Protein AF-0000000083168265 (afdb_homodimer)

InterPro domains:
  IPR011333 SKP1/BTB/POZ domain superfamily [G3DSA:3.30.710.10] (34-183)
  IPR011333 SKP1/BTB/POZ domain superfamily [SSF54695] (45-139)

Structure (mmCIF, N/CA/C/O backbone):
data_AF-0000000083168265-model_v1
#
loop_
_entity.id
_entity.type
_entity.pdbx_description
1 polymer 'BTB domain-containing protein'
#
loop_
_atom_site.group_PDB
_atom_site.id
_atom_site.type_symbol
_atom_site.label_atom_id
_atom_site.label_alt_id
_atom_site.label_comp_id
_atom_site.label_asym_id
_atom_site.label_entity_id
_atom_site.label_seq_id
_atom_site.pdbx_PDB_ins_code
_atom_site.Cartn_x
_atom_site.Cartn_y
_atom_site.Cartn_z
_atom_site.occupancy
_atom_site.B_iso_or_equiv
_atom_site.auth_seq_id
_atom_site.auth_comp_id
_atom_site.auth_asym_id
_atom_site.auth_atom_id
_atom_site.pdbx_PDB_model_num
ATOM 1 N N . MET A 1 1 ? -12.289 -39.438 11.016 1 32.41 1 MET A N 1
ATOM 2 C CA . MET A 1 1 ? -12.156 -38.25 10.203 1 32.41 1 MET A CA 1
ATOM 3 C C . MET A 1 1 ? -10.82 -37.562 10.469 1 32.41 1 MET A C 1
ATOM 5 O O . MET A 1 1 ? -10.516 -37.188 11.609 1 32.41 1 MET A O 1
ATOM 9 N N . LYS A 1 2 ? -9.828 -37.844 9.836 1 42.59 2 LYS A N 1
ATOM 10 C CA . LYS A 1 2 ? -8.523 -37.281 10.18 1 42.59 2 LYS A CA 1
ATOM 11 C C . LYS A 1 2 ? -8.625 -35.781 10.484 1 42.59 2 LYS A C 1
ATOM 13 O O . LYS A 1 2 ? -9.383 -35.062 9.836 1 42.59 2 LYS A O 1
ATOM 18 N N . PRO A 1 3 ? -8.375 -35.344 11.492 1 44.12 3 PRO A N 1
ATOM 19 C CA . PRO A 1 3 ? -8.484 -33.938 11.859 1 44.12 3 PRO A CA 1
ATOM 20 C C . PRO A 1 3 ? -7.93 -33 10.789 1 44.12 3 PRO A C 1
ATOM 22 O O . PRO A 1 3 ? -6.781 -33.125 10.367 1 44.12 3 PRO A O 1
ATOM 25 N N . GLU A 1 4 ? -8.609 -32.688 9.672 1 49.97 4 GLU A N 1
ATOM 26 C CA . GLU A 1 4 ? -8.18 -31.844 8.555 1 49.97 4 GLU A CA 1
ATOM 27 C C . GLU A 1 4 ? -7.379 -30.641 9.047 1 49.97 4 GLU A C 1
ATOM 29 O O . GLU A 1 4 ? -7.84 -29.891 9.906 1 49.97 4 GLU A O 1
ATOM 34 N N . ASN A 1 5 ? -6.207 -30.766 9.359 1 59.75 5 ASN A N 1
ATOM 35 C CA . ASN A 1 5 ? -5.266 -29.766 9.852 1 59.75 5 ASN A CA 1
ATOM 36 C C . ASN A 1 5 ? -5.34 -28.469 9.039 1 59.75 5 ASN A C 1
ATOM 38 O O . ASN A 1 5 ? -4.547 -28.266 8.117 1 59.75 5 ASN A O 1
ATOM 42 N N . ASN A 1 6 ? -6.547 -27.828 8.992 1 74.5 6 ASN A N 1
ATOM 43 C CA . ASN A 1 6 ? -6.77 -26.578 8.281 1 74.5 6 ASN A CA 1
ATOM 44 C C . ASN A 1 6 ? -6.188 -25.391 9.047 1 74.5 6 ASN A C 1
ATOM 46 O O . ASN A 1 6 ? -6.445 -25.219 10.242 1 74.5 6 ASN A O 1
ATOM 50 N N . VAL A 1 7 ? -5.195 -24.844 8.5 1 87.62 7 VAL A N 1
ATOM 51 C CA . VAL A 1 7 ? -4.629 -23.625 9.07 1 87.62 7 VAL A CA 1
ATOM 52 C C . VAL A 1 7 ? -5.426 -22.422 8.586 1 87.62 7 VAL A C 1
ATOM 54 O O . VAL A 1 7 ? -5.699 -22.281 7.391 1 87.62 7 VAL A O 1
ATOM 57 N N . ILE A 1 8 ? -5.879 -21.609 9.516 1 93.94 8 ILE A N 1
ATOM 58 C CA . ILE A 1 8 ? -6.715 -20.469 9.203 1 93.94 8 ILE A CA 1
ATOM 59 C C . ILE A 1 8 ? -5.887 -19.188 9.305 1 93.94 8 ILE A C 1
ATOM 61 O O . ILE A 1 8 ? -5.156 -18.984 10.281 1 93.94 8 ILE A O 1
ATOM 65 N N . HIS A 1 9 ? -5.879 -18.359 8.305 1 97.62 9 HIS A N 1
ATOM 66 C CA . HIS A 1 9 ? -5.336 -17.016 8.289 1 97.62 9 HIS A CA 1
ATOM 67 C C . HIS A 1 9 ? -6.449 -15.969 8.219 1 97.62 9 HIS A C 1
ATOM 69 O O . HIS A 1 9 ? -7.352 -16.078 7.383 1 97.62 9 HIS A O 1
ATOM 75 N N . VAL A 1 10 ? -6.371 -15 9.156 1 98.31 10 VAL A N 1
ATOM 76 C CA . VAL A 1 10 ? -7.371 -13.938 9.156 1 98.31 10 VAL A CA 1
ATOM 77 C C . VAL A 1 10 ? -6.73 -12.625 8.703 1 98.31 10 VAL A C 1
ATOM 79 O O . VAL A 1 10 ? -5.945 -12.023 9.438 1 98.31 10 VAL A O 1
ATOM 82 N N . ILE A 1 11 ? -7.047 -12.195 7.559 1 98.06 11 ILE A N 1
ATOM 83 C CA . ILE A 1 11 ? -6.555 -10.93 7.031 1 98.06 11 ILE A CA 1
ATOM 84 C C . ILE A 1 11 ? -7.555 -9.812 7.34 1 98.06 11 ILE A C 1
ATOM 86 O O . ILE A 1 11 ? -7.164 -8.711 7.734 1 98.06 11 ILE A O 1
ATOM 90 N N . ASP A 1 12 ? -8.789 -10.141 7.141 1 97.19 12 ASP A N 1
ATOM 91 C CA . ASP A 1 12 ? -9.875 -9.25 7.531 1 97.19 12 ASP A CA 1
ATOM 92 C C . ASP A 1 12 ? -10.836 -9.938 8.5 1 97.19 12 ASP A C 1
ATOM 94 O O . ASP A 1 12 ? -11.625 -10.797 8.094 1 97.19 12 ASP A O 1
ATOM 98 N N . PRO A 1 13 ? -10.828 -9.547 9.727 1 95.06 13 PRO A N 1
ATOM 99 C CA . PRO A 1 13 ? -11.688 -10.203 10.711 1 95.06 13 PRO A CA 1
ATOM 100 C C . PRO A 1 13 ? -13.172 -10.047 10.398 1 95.06 13 PRO A C 1
ATOM 102 O O . PRO A 1 13 ? -13.992 -10.852 10.844 1 95.06 13 PRO A O 1
ATOM 105 N N . ASN A 1 14 ? -13.484 -8.992 9.625 1 92.88 14 ASN A N 1
ATOM 106 C CA . ASN A 1 14 ? -14.875 -8.773 9.242 1 92.88 14 ASN A CA 1
ATOM 107 C C . ASN A 1 14 ? -15.148 -9.25 7.816 1 92.88 14 ASN A C 1
ATOM 109 O O . ASN A 1 14 ? -16.156 -8.875 7.211 1 92.88 14 ASN A O 1
ATOM 113 N N . GLY A 1 15 ? -14.258 -10.039 7.305 1 96.94 15 GLY A N 1
ATOM 114 C CA . GLY A 1 15 ? -14.367 -10.484 5.926 1 96.94 15 GLY A CA 1
ATOM 115 C C . GLY A 1 15 ? -15.547 -11.406 5.691 1 96.94 15 GLY A C 1
ATOM 116 O O . GLY A 1 15 ? -16.109 -11.961 6.637 1 96.94 15 GLY A O 1
ATOM 117 N N . ASN A 1 16 ? -15.906 -11.562 4.387 1 98 16 ASN A N 1
ATOM 118 C CA . ASN A 1 16 ? -17.047 -12.398 3.994 1 98 16 ASN A CA 1
ATOM 119 C C . ASN A 1 16 ? -16.672 -13.352 2.861 1 98 16 ASN A C 1
ATOM 121 O O . 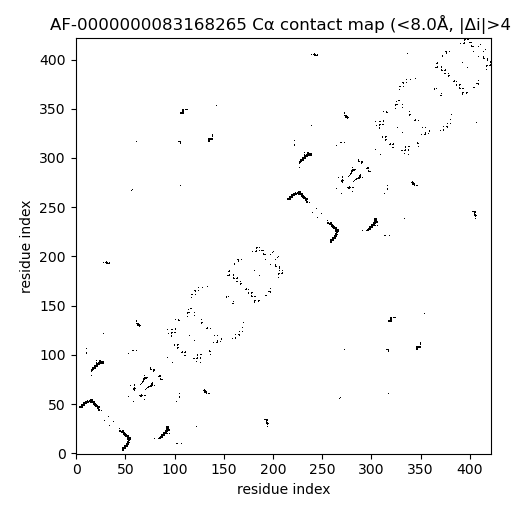ASN A 1 16 ? -17.547 -13.922 2.219 1 98 16 ASN A O 1
ATOM 125 N N . VAL A 1 17 ? -15.438 -13.469 2.607 1 98.5 17 VAL A N 1
ATOM 126 C CA . VAL A 1 17 ? -14.914 -14.43 1.646 1 98.5 17 VAL A CA 1
ATOM 127 C C . VAL A 1 17 ? -13.836 -15.289 2.311 1 98.5 17 VAL A C 1
ATOM 129 O O . VAL A 1 17 ? -12.953 -14.766 2.99 1 98.5 17 VAL A O 1
ATOM 132 N N . THR A 1 18 ? -13.969 -16.516 2.176 1 98.5 18 THR A N 1
ATOM 133 C CA . THR A 1 18 ? -12.898 -17.422 2.578 1 98.5 18 THR A CA 1
ATOM 134 C C . THR A 1 18 ? -12.234 -18.047 1.357 1 98.5 18 THR A C 1
ATOM 136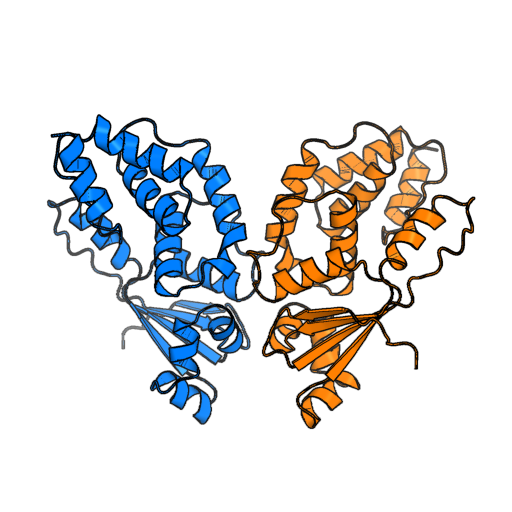 O O . THR A 1 18 ? -12.875 -18.766 0.588 1 98.5 18 THR A O 1
ATOM 139 N N . ILE A 1 19 ? -10.969 -17.781 1.207 1 98.38 19 ILE A N 1
ATOM 140 C CA . ILE A 1 19 ? -10.188 -18.422 0.15 1 98.38 19 ILE A CA 1
ATOM 141 C C . ILE A 1 19 ? -9.602 -19.734 0.659 1 98.38 19 ILE A C 1
ATOM 143 O O . ILE A 1 19 ? -8.883 -19.766 1.66 1 98.38 19 ILE A O 1
ATOM 147 N N . ILE A 1 20 ? -9.906 -20.766 0.007 1 97.88 20 ILE A N 1
ATOM 148 C CA . ILE A 1 20 ? -9.398 -22.094 0.353 1 97.88 20 ILE A CA 1
ATOM 149 C C . ILE A 1 20 ? -8.289 -22.484 -0.617 1 97.88 20 ILE A C 1
ATOM 151 O O . ILE A 1 20 ? -8.547 -22.75 -1.792 1 97.88 20 ILE A O 1
ATOM 155 N N . LEU A 1 21 ? -7.086 -22.516 -0.138 1 97.19 21 LEU A N 1
ATOM 156 C CA . LEU A 1 21 ? -5.922 -22.875 -0.944 1 97.19 21 LEU A CA 1
ATOM 157 C C . LEU A 1 21 ? -5.609 -24.375 -0.811 1 97.19 21 LEU A C 1
ATOM 159 O O . LEU A 1 21 ? -5.316 -24.844 0.286 1 97.19 21 LEU A O 1
ATOM 163 N N . GLN A 1 22 ? -5.711 -25 -1.907 1 94.56 22 GLN A N 1
ATOM 164 C CA . GLN A 1 22 ? -5.359 -26.406 -1.979 1 94.56 22 GLN A CA 1
ATOM 165 C C . GLN A 1 22 ? -4.047 -26.609 -2.73 1 94.56 22 GLN A C 1
ATOM 167 O O . GLN A 1 22 ? -3.682 -25.797 -3.58 1 94.56 22 GLN A O 1
ATOM 172 N N . ASN A 1 23 ? -3.285 -27.688 -2.379 1 91.19 23 ASN A N 1
ATOM 173 C CA . ASN A 1 23 ? -2.029 -28.016 -3.045 1 91.19 23 ASN A CA 1
ATOM 174 C C . ASN A 1 23 ? -1.088 -26.812 -3.096 1 91.19 23 ASN A C 1
ATOM 176 O O . ASN A 1 23 ? -0.575 -26.469 -4.16 1 91.19 23 ASN A O 1
ATOM 180 N N . ALA A 1 24 ? -0.893 -26.281 -1.959 1 90.56 24 ALA A N 1
ATOM 181 C CA . ALA A 1 24 ? -0.059 -25.078 -1.882 1 90.56 24 ALA A CA 1
ATOM 182 C C . ALA A 1 24 ? 1.326 -25.344 -2.467 1 90.56 24 ALA A C 1
ATOM 184 O O . ALA A 1 24 ? 1.916 -26.391 -2.238 1 90.56 24 ALA A O 1
ATOM 185 N N . ASN A 1 25 ? 1.819 -24.359 -3.324 1 84.69 25 ASN A N 1
ATOM 186 C CA . ASN A 1 25 ? 3.189 -24.312 -3.826 1 84.69 25 ASN A CA 1
ATOM 187 C C . ASN A 1 25 ? 3.389 -25.281 -4.996 1 84.69 25 ASN A C 1
ATOM 189 O O . ASN A 1 25 ? 4.516 -25.484 -5.445 1 84.69 25 ASN A O 1
ATOM 193 N N . LYS A 1 26 ? 2.408 -25.844 -5.438 1 79.62 26 LYS A N 1
ATOM 194 C CA . LYS A 1 26 ? 2.508 -26.797 -6.535 1 79.62 26 LYS A CA 1
ATOM 195 C C . LYS A 1 26 ? 2.82 -26.094 -7.852 1 79.62 26 LYS A C 1
ATOM 197 O O . LYS A 1 26 ? 3.6 -26.594 -8.664 1 79.62 26 LYS A O 1
ATOM 202 N N . ARG A 1 27 ? 2.275 -24.984 -8.047 1 71.19 27 ARG A N 1
ATOM 203 C CA . ARG A 1 27 ? 2.373 -24.297 -9.32 1 71.19 27 ARG A CA 1
ATOM 204 C C . ARG A 1 27 ? 3.814 -23.891 -9.617 1 71.19 27 ARG A C 1
ATOM 206 O O . ARG A 1 27 ? 4.297 -24.047 -10.734 1 71.19 27 ARG A O 1
ATOM 213 N N . PHE A 1 28 ? 4.465 -23.453 -8.633 1 69.5 28 PHE A N 1
ATOM 214 C CA . PHE A 1 28 ? 5.824 -22.969 -8.867 1 69.5 28 PHE A CA 1
ATOM 215 C C . PHE A 1 28 ? 6.797 -24.141 -8.969 1 69.5 28 PHE A C 1
ATOM 217 O O . PHE A 1 28 ? 7.75 -24.094 -9.75 1 69.5 28 PHE A O 1
ATOM 224 N N . ILE A 1 29 ? 6.551 -25.125 -8.281 1 63.66 29 ILE A N 1
ATOM 225 C CA . ILE A 1 29 ? 7.395 -26.312 -8.336 1 63.66 29 ILE A CA 1
ATOM 226 C C . ILE A 1 29 ? 7.332 -26.922 -9.734 1 63.66 29 ILE A C 1
ATOM 228 O O . ILE A 1 29 ? 8.359 -27.312 -10.297 1 63.66 29 ILE A O 1
ATOM 232 N N . ARG A 1 30 ? 6.215 -26.938 -10.125 1 61.72 30 ARG A N 1
ATOM 233 C CA . ARG A 1 30 ? 6.055 -27.453 -11.484 1 61.72 30 ARG A CA 1
ATOM 234 C C . ARG A 1 30 ? 6.855 -26.625 -12.484 1 61.72 30 ARG A C 1
ATOM 236 O O . ARG A 1 30 ? 7.473 -27.172 -13.398 1 61.72 30 ARG A O 1
ATOM 243 N N . PHE A 1 31 ? 6.848 -25.469 -12.102 1 60.31 31 PHE A N 1
ATOM 244 C CA . PHE A 1 31 ? 7.586 -24.547 -12.969 1 60.31 31 PHE A CA 1
ATOM 245 C C . PHE A 1 31 ? 9.086 -24.812 -12.891 1 60.31 31 PHE A C 1
ATOM 247 O O . PHE A 1 31 ? 9.773 -24.812 -13.914 1 60.31 31 PHE A O 1
ATOM 254 N N . ILE A 1 32 ? 9.523 -25.172 -11.734 1 60.5 32 ILE A N 1
ATOM 255 C CA . ILE A 1 32 ? 10.945 -25.422 -11.539 1 60.5 32 ILE A CA 1
ATOM 256 C C . ILE A 1 32 ? 11.289 -26.828 -12.016 1 60.5 32 ILE A C 1
ATOM 258 O O . ILE A 1 32 ? 12.328 -27.047 -12.641 1 60.5 32 ILE A O 1
ATOM 262 N N . GLU A 1 33 ? 10.477 -27.734 -11.547 1 58.53 33 GLU A N 1
ATOM 263 C CA . GLU A 1 33 ? 10.75 -29.141 -11.867 1 58.53 33 GLU A CA 1
ATOM 264 C C . GLU A 1 33 ? 10.719 -29.375 -13.375 1 58.53 33 GLU A C 1
ATOM 266 O O . GLU A 1 33 ? 11.484 -30.188 -13.891 1 58.53 33 GLU A O 1
ATOM 271 N N . GLU A 1 34 ? 9.719 -28.812 -13.977 1 54.34 34 GLU A N 1
ATOM 272 C CA . GLU A 1 34 ? 9.734 -28.984 -15.422 1 54.34 34 GLU A CA 1
ATOM 273 C C . GLU A 1 34 ? 11.086 -28.594 -16.016 1 54.34 34 GLU A C 1
ATOM 275 O O . GLU A 1 34 ? 11.5 -29.109 -17.047 1 54.34 34 GLU A O 1
ATOM 280 N N . SER A 1 35 ? 11.695 -27.734 -15.328 1 50.44 35 SER A N 1
ATOM 281 C CA . SER A 1 35 ? 13.031 -27.375 -15.789 1 50.44 35 SER A CA 1
ATOM 282 C C . SER A 1 35 ? 14.047 -28.453 -15.438 1 50.44 35 SER A C 1
ATOM 284 O O . SER A 1 35 ? 15.039 -28.656 -16.156 1 50.44 35 SER A O 1
ATOM 286 N N . ASN A 1 36 ? 13.852 -28.984 -14.188 1 50.16 36 ASN A N 1
ATOM 287 C CA . ASN A 1 36 ? 14.758 -30.062 -13.805 1 50.16 36 ASN A CA 1
ATOM 288 C C . ASN A 1 36 ? 14.203 -31.422 -14.203 1 50.16 36 ASN A C 1
ATOM 290 O O . ASN A 1 36 ? 13.227 -31.891 -13.609 1 50.16 36 ASN A O 1
ATOM 294 N N . LEU A 1 37 ? 14.016 -31.828 -15.484 1 42.53 37 LEU A N 1
ATOM 295 C CA . LEU A 1 37 ? 13.555 -33.031 -16.141 1 42.53 37 LEU A CA 1
ATOM 296 C C . LEU A 1 37 ? 13.672 -34.25 -15.195 1 42.53 37 LEU A C 1
ATOM 298 O O . LEU A 1 37 ? 13.023 -35.25 -15.406 1 42.53 37 LEU A O 1
ATOM 302 N N . LYS A 1 38 ? 14.719 -34.438 -14.438 1 45.62 38 LYS A N 1
ATOM 303 C CA . LYS A 1 38 ? 15.062 -35.75 -13.945 1 45.62 38 LYS A CA 1
ATOM 304 C C . LYS A 1 38 ? 14.18 -36.156 -12.766 1 45.62 38 LYS A C 1
ATOM 306 O O . LYS A 1 38 ? 14.109 -37.344 -12.406 1 45.62 38 LYS A O 1
ATOM 311 N N . ARG A 1 39 ? 13.922 -35.406 -11.703 1 46.28 39 ARG A N 1
ATOM 312 C CA . ARG A 1 39 ? 13.453 -36.125 -10.508 1 46.28 39 ARG A CA 1
ATOM 313 C C . ARG A 1 39 ? 11.938 -36.031 -10.383 1 46.28 39 ARG A C 1
ATOM 315 O O . ARG A 1 39 ? 11.391 -35 -10.047 1 46.28 39 ARG A O 1
ATOM 322 N N . LYS A 1 40 ? 11.195 -36.844 -10.977 1 45.53 40 LYS A N 1
ATOM 323 C CA . LYS A 1 40 ? 9.797 -37.25 -10.812 1 45.53 40 LYS A CA 1
ATOM 324 C C . LYS A 1 40 ? 9.43 -37.375 -9.336 1 45.53 40 LYS A C 1
ATOM 326 O O . LYS A 1 40 ? 9.141 -38.469 -8.859 1 45.53 40 LYS A O 1
ATOM 331 N N . ARG A 1 41 ? 10.18 -36.906 -8.328 1 44.19 41 ARG A N 1
ATOM 332 C CA . ARG A 1 41 ? 9.695 -37.344 -7.012 1 44.19 41 ARG A CA 1
ATOM 333 C C . ARG A 1 41 ? 8.32 -36.75 -6.723 1 44.19 41 ARG A C 1
ATOM 335 O O . ARG A 1 41 ? 8.109 -35.531 -6.855 1 44.19 41 ARG A O 1
ATOM 342 N N . LYS A 1 42 ? 7.27 -37.469 -6.773 1 46.16 42 LYS A N 1
ATOM 343 C CA . LYS A 1 42 ? 5.934 -37.312 -6.203 1 46.16 42 LYS A CA 1
ATOM 344 C C . LYS A 1 42 ? 6 -36.562 -4.859 1 46.16 42 LYS A C 1
ATOM 346 O O . LYS A 1 42 ? 6.309 -37.188 -3.834 1 46.16 42 LYS A O 1
ATOM 351 N N . THR A 1 43 ? 6.652 -35.469 -4.633 1 47.31 43 THR A N 1
ATOM 352 C CA . THR A 1 43 ? 6.527 -34.906 -3.283 1 47.31 43 THR A CA 1
ATOM 353 C C . THR A 1 43 ? 5.082 -35 -2.797 1 47.31 43 THR A C 1
ATOM 355 O O . THR A 1 43 ? 4.16 -34.562 -3.494 1 47.31 43 THR A O 1
ATOM 358 N N . PRO A 1 44 ? 4.82 -35.844 -1.958 1 48.94 44 PRO A N 1
ATOM 359 C CA . PRO A 1 44 ? 3.49 -35.875 -1.351 1 48.94 44 PRO A CA 1
ATOM 360 C C . PRO A 1 44 ? 2.889 -34.5 -1.124 1 48.94 44 PRO A C 1
ATOM 362 O O . PRO A 1 44 ? 3.523 -33.656 -0.507 1 48.94 44 PRO A O 1
ATOM 365 N N . PHE A 1 45 ? 2.27 -33.969 -2.098 1 52.44 45 PHE A N 1
ATOM 366 C CA . PHE A 1 45 ? 1.604 -32.688 -1.936 1 52.44 45 PHE A CA 1
ATOM 367 C C . PHE A 1 45 ? 0.915 -32.594 -0.58 1 52.44 45 PHE A C 1
ATOM 369 O O . PHE A 1 45 ? 0.379 -33.594 -0.084 1 52.44 45 PHE A O 1
ATOM 376 N N . VAL A 1 46 ? 1.413 -31.938 0.28 1 55.88 46 VAL A N 1
ATOM 377 C CA . VAL A 1 46 ? 0.805 -31.625 1.566 1 55.88 46 VAL A CA 1
ATOM 378 C C . VAL A 1 46 ? -0.702 -31.438 1.396 1 55.88 46 VAL A C 1
ATOM 380 O O . VAL A 1 46 ? -1.147 -30.625 0.577 1 55.88 46 VAL A O 1
ATOM 383 N N . THR A 1 47 ? -1.604 -32.344 1.685 1 67.5 47 THR A N 1
ATOM 384 C CA . THR A 1 47 ? -3.061 -32.406 1.765 1 67.5 47 THR A CA 1
ATOM 385 C C . THR A 1 47 ? -3.6 -31.281 2.623 1 67.5 47 THR A C 1
ATOM 387 O O . THR A 1 47 ? -4.812 -31.078 2.721 1 67.5 47 THR A O 1
ATOM 390 N N . GLN A 1 48 ? -2.645 -30.484 3.045 1 84.94 48 GLN A N 1
ATOM 391 C CA . GLN A 1 48 ? -3.09 -29.438 3.955 1 84.94 48 GLN A CA 1
ATOM 392 C C . GLN A 1 48 ? -3.764 -28.297 3.195 1 84.94 48 GLN A C 1
ATOM 394 O O . GLN A 1 48 ? -3.295 -27.891 2.131 1 84.94 48 GLN A O 1
ATOM 399 N N . GLU A 1 49 ? -4.938 -28 3.621 1 92.06 49 GLU A N 1
ATOM 400 C CA . GLU A 1 49 ? -5.691 -26.859 3.098 1 92.06 49 GLU A CA 1
ATOM 401 C C . GLU A 1 49 ? -5.52 -25.625 3.98 1 92.06 49 GLU A C 1
ATOM 403 O O . GLU A 1 49 ? -5.449 -25.734 5.207 1 92.06 49 GLU A O 1
ATOM 408 N N . PHE A 1 50 ? -5.34 -24.516 3.357 1 96.12 50 PHE A N 1
ATOM 409 C CA . PHE A 1 50 ? -5.297 -23.25 4.082 1 96.12 50 PHE A CA 1
ATOM 410 C C . PHE A 1 50 ? -6.551 -22.438 3.805 1 96.12 50 PHE A C 1
ATOM 412 O O . PHE A 1 50 ? -7.02 -22.359 2.668 1 96.12 50 PHE A O 1
ATOM 419 N N . ARG A 1 51 ? -7.074 -21.891 4.848 1 97.94 51 ARG A N 1
ATOM 420 C CA . ARG A 1 51 ? -8.242 -21.016 4.734 1 97.94 51 ARG A CA 1
ATOM 421 C C . ARG A 1 51 ? -7.898 -19.594 5.129 1 97.94 51 ARG A C 1
ATOM 423 O O . ARG A 1 51 ? -7.312 -19.359 6.188 1 97.94 51 ARG A O 1
ATOM 430 N N . ILE A 1 52 ? -8.242 -18.625 4.273 1 98.62 52 ILE A N 1
ATOM 431 C CA . ILE A 1 52 ? -7.883 -17.219 4.48 1 98.62 52 ILE A CA 1
ATOM 432 C C . ILE A 1 52 ? -9.141 -16.359 4.438 1 98.62 52 ILE A C 1
ATOM 434 O O . ILE A 1 52 ? -9.82 -16.281 3.41 1 98.62 52 ILE A O 1
ATOM 438 N N . LEU A 1 53 ? -9.414 -15.711 5.512 1 98.69 53 LEU A N 1
ATOM 439 C CA . LEU A 1 53 ? -10.586 -14.836 5.594 1 98.69 53 LEU A CA 1
ATOM 440 C C . LEU A 1 53 ? -10.2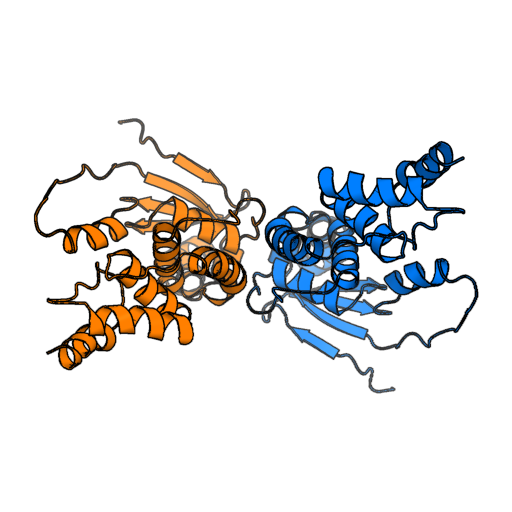66 -13.445 5.066 1 98.69 53 LEU A C 1
ATOM 442 O O . LEU A 1 53 ? -9.344 -12.789 5.562 1 98.69 53 LEU A O 1
ATOM 446 N N . VAL A 1 54 ? -11.023 -13.047 4.016 1 98.5 54 VAL A N 1
ATOM 447 C CA . VAL A 1 54 ? -10.773 -11.781 3.34 1 98.5 54 VAL A CA 1
ATOM 448 C C . VAL A 1 54 ? -12.094 -11.078 3.041 1 98.5 54 VAL A C 1
ATOM 450 O O . VAL A 1 54 ? -13.164 -11.586 3.396 1 98.5 54 VAL A O 1
ATOM 453 N N . SER A 1 55 ? -12 -9.875 2.547 1 97.56 55 SER A N 1
ATOM 454 C CA . SER A 1 55 ? -13.18 -9.055 2.271 1 97.56 55 SER A CA 1
ATOM 455 C C . SER A 1 55 ? -13.445 -8.953 0.772 1 97.56 55 SER A C 1
ATOM 457 O O . SER A 1 55 ? -12.555 -8.586 0.002 1 97.56 55 SER A O 1
ATOM 459 N N . ALA A 1 56 ? -14.672 -9.211 0.403 1 97.31 56 ALA A N 1
ATOM 460 C CA . ALA A 1 56 ? -15.078 -9.078 -0.995 1 97.31 56 ALA A CA 1
ATOM 461 C C . ALA A 1 56 ? -14.852 -7.66 -1.501 1 97.31 56 ALA A C 1
ATOM 463 O O . ALA A 1 56 ? -14.391 -7.461 -2.629 1 97.31 56 ALA A O 1
ATOM 464 N N . SER A 1 57 ? -15.117 -6.707 -0.64 1 94.38 57 SER A N 1
ATOM 465 C CA . SER A 1 57 ? -15.008 -5.312 -1.049 1 94.38 57 SER A CA 1
ATOM 466 C C . SER A 1 57 ? -13.57 -4.957 -1.418 1 94.38 57 SER A C 1
ATOM 468 O O . SER A 1 57 ? -13.328 -4.277 -2.42 1 94.38 57 SER A O 1
ATOM 470 N N . HIS A 1 58 ? -12.617 -5.43 -0.686 1 96.75 58 HIS A N 1
ATOM 471 C CA . HIS A 1 58 ? -11.211 -5.172 -0.976 1 96.75 58 HIS A CA 1
ATOM 472 C C . HIS A 1 58 ? -10.766 -5.902 -2.236 1 96.75 58 HIS A C 1
ATOM 474 O O . HIS A 1 58 ? -10.141 -5.309 -3.115 1 96.75 58 HIS A O 1
ATOM 480 N N . LEU A 1 59 ? -11.18 -7.121 -2.348 1 98 59 LEU A N 1
ATOM 481 C CA . LEU A 1 59 ? -10.766 -7.93 -3.488 1 98 59 LEU A CA 1
ATOM 482 C C . LEU A 1 59 ? -11.297 -7.344 -4.793 1 98 59 LEU A C 1
ATOM 484 O O . LEU A 1 59 ? -10.562 -7.219 -5.77 1 98 59 LEU A O 1
ATOM 488 N N . THR A 1 60 ? -12.562 -6.969 -4.766 1 96.81 60 THR A N 1
ATOM 489 C CA . THR A 1 60 ? -13.211 -6.523 -5.996 1 96.81 60 THR A CA 1
ATOM 490 C C . THR A 1 60 ? -12.734 -5.125 -6.379 1 96.81 60 THR A C 1
ATOM 492 O O . THR A 1 60 ? -12.836 -4.723 -7.539 1 96.81 60 THR A O 1
ATOM 495 N N . SER A 1 61 ? -12.148 -4.418 -5.457 1 95.88 61 SER A N 1
ATOM 496 C CA . SER A 1 61 ? -11.703 -3.059 -5.746 1 95.88 61 SER A CA 1
ATOM 497 C C . SER A 1 61 ? -10.359 -3.059 -6.457 1 95.88 61 SER A C 1
ATOM 499 O O . SER A 1 61 ? -10.008 -2.09 -7.133 1 95.88 61 SER A O 1
ATOM 501 N N . VAL A 1 62 ? -9.602 -4.125 -6.359 1 97.19 62 VAL A N 1
ATOM 502 C CA . VAL A 1 62 ? -8.219 -4.062 -6.84 1 97.19 62 VAL A CA 1
ATOM 503 C C . VAL A 1 62 ? -8.031 -5.055 -7.984 1 97.19 62 VAL A C 1
ATOM 505 O O . VAL A 1 62 ? -7.07 -4.949 -8.75 1 97.19 62 VAL A O 1
ATOM 508 N N . SER A 1 63 ? -8.898 -5.992 -8.156 1 98.31 63 SER A N 1
ATOM 509 C CA . SER A 1 63 ? -8.711 -7.07 -9.117 1 98.31 63 SER A CA 1
ATOM 510 C C . SER A 1 63 ? -9.953 -7.258 -9.984 1 98.31 63 SER A C 1
ATOM 512 O O . SER A 1 63 ? -11.016 -7.641 -9.484 1 98.31 63 SER A O 1
ATOM 514 N N . PRO A 1 64 ? -9.875 -7.098 -11.25 1 97.62 64 PRO A N 1
ATOM 515 C CA . PRO A 1 64 ? -11.023 -7.379 -12.117 1 97.62 64 PRO A CA 1
ATOM 516 C C . PRO A 1 64 ? -11.438 -8.852 -12.086 1 97.62 64 PRO A C 1
ATOM 518 O O . PRO A 1 64 ? -12.609 -9.172 -12.281 1 97.62 64 PRO A O 1
ATOM 521 N N . VAL A 1 65 ? -10.492 -9.75 -11.867 1 97.81 65 VAL A N 1
ATOM 522 C CA . VAL A 1 65 ? -10.773 -11.18 -11.781 1 97.81 65 VAL A CA 1
ATOM 523 C C . VAL A 1 65 ? -11.656 -11.461 -10.57 1 97.81 65 VAL A C 1
ATOM 525 O O . VAL A 1 65 ? -12.695 -12.125 -10.688 1 97.81 65 VAL A O 1
ATOM 528 N N . PHE A 1 66 ? -11.305 -10.922 -9.453 1 97.75 66 PHE A N 1
ATOM 529 C CA . PHE A 1 66 ? -12.125 -11.086 -8.258 1 97.75 66 PHE A CA 1
ATOM 530 C C . PHE A 1 66 ? -13.461 -10.367 -8.422 1 97.75 66 PHE A C 1
ATOM 532 O O . PHE A 1 66 ? -14.484 -10.836 -7.918 1 97.75 66 PHE A O 1
ATOM 539 N N . LYS A 1 67 ? -13.398 -9.234 -9.078 1 97.06 67 LYS A N 1
ATOM 540 C CA . LYS A 1 67 ? -14.648 -8.516 -9.32 1 97.06 67 LYS A CA 1
ATOM 541 C C . LYS A 1 67 ? -15.625 -9.352 -10.133 1 97.06 67 LYS A C 1
ATOM 543 O O . LYS A 1 67 ? -16.797 -9.461 -9.773 1 97.06 67 LYS A O 1
ATOM 548 N N . SER A 1 68 ? -15.148 -9.977 -11.164 1 96.75 68 SER A N 1
ATOM 549 C CA . SER A 1 68 ? -15.992 -10.836 -11.992 1 96.75 68 SER A CA 1
ATOM 550 C C . SER A 1 68 ? -16.5 -12.039 -11.211 1 96.75 68 SER A C 1
ATOM 552 O O . SER A 1 68 ? -17.672 -12.406 -11.32 1 96.75 68 SER A O 1
ATOM 554 N N . ALA A 1 69 ? -15.688 -12.586 -10.406 1 96.56 69 ALA A N 1
ATOM 555 C CA . ALA A 1 69 ? -16.016 -13.789 -9.648 1 96.56 69 ALA A CA 1
ATOM 556 C C . ALA A 1 69 ? -17.047 -13.484 -8.562 1 96.56 69 ALA A C 1
ATOM 558 O O . ALA A 1 69 ? -17.953 -14.289 -8.305 1 96.56 69 ALA A O 1
ATOM 559 N N . LEU A 1 70 ? -16.953 -12.273 -7.992 1 97.12 70 LEU A N 1
ATOM 560 C CA . LEU A 1 70 ? -17.719 -12.023 -6.777 1 97.12 70 LEU A CA 1
ATOM 561 C C . LEU A 1 70 ? -18.906 -11.117 -7.062 1 97.12 70 LEU A C 1
ATOM 563 O O . LEU A 1 70 ? -19.859 -11.078 -6.277 1 97.12 70 LEU A O 1
ATOM 567 N N . GLU A 1 71 ? -18.844 -10.336 -8.07 1 93.69 71 GLU A N 1
ATOM 568 C CA . GLU A 1 71 ? -19.938 -9.422 -8.391 1 93.69 71 GLU A CA 1
ATOM 569 C C . GLU A 1 71 ? -20.625 -9.828 -9.688 1 93.69 71 GLU A C 1
ATOM 571 O O . GLU A 1 71 ? -21.719 -9.32 -10 1 93.69 71 GLU A O 1
ATOM 576 N N . GLY A 1 72 ? -20.016 -10.703 -10.398 1 90.88 72 GLY A N 1
ATOM 577 C CA . GLY A 1 72 ? -20.594 -11.125 -11.672 1 90.88 72 GLY A CA 1
ATOM 578 C C . GLY A 1 72 ? -21.562 -12.281 -11.531 1 90.88 72 GLY A C 1
ATOM 579 O O . GLY A 1 72 ? -22.281 -12.383 -10.539 1 90.88 72 GLY A O 1
ATOM 580 N N . THR A 1 73 ? -21.625 -13.125 -12.57 1 90.31 73 THR A N 1
ATOM 581 C CA . THR A 1 73 ? -22.656 -14.141 -12.68 1 90.31 73 THR A CA 1
ATOM 582 C C . THR A 1 73 ? -22.125 -15.5 -12.219 1 90.31 73 THR A C 1
ATOM 584 O O . THR A 1 73 ? -22.859 -16.484 -12.219 1 90.31 73 THR A O 1
ATOM 587 N N . TRP A 1 74 ? -20.969 -15.453 -11.719 1 91 74 TRP A N 1
ATOM 588 C CA . TRP A 1 74 ? -20.422 -16.703 -11.211 1 91 74 TRP A CA 1
ATOM 589 C C . TRP A 1 74 ? -21.188 -17.188 -9.984 1 91 74 TRP A C 1
ATOM 591 O O . TRP A 1 74 ? -21.797 -16.391 -9.273 1 91 74 TRP A O 1
ATOM 601 N N . LYS A 1 75 ? -21.031 -18.469 -9.758 1 93.94 75 LYS A N 1
ATOM 602 C CA . LYS A 1 75 ? -21.688 -19.094 -8.609 1 93.94 75 LYS A CA 1
ATOM 603 C C . LYS A 1 75 ? -21.281 -18.422 -7.305 1 93.94 75 LYS A C 1
ATOM 605 O O . LYS A 1 75 ? -22.109 -18.234 -6.414 1 93.94 75 LYS A O 1
ATOM 610 N N . GLU A 1 76 ? -20.062 -18.078 -7.238 1 94.06 76 GLU A N 1
ATOM 611 C CA . GLU A 1 76 ? -19.547 -17.438 -6.027 1 94.06 76 GLU A CA 1
ATOM 612 C C . GLU A 1 76 ? -20.25 -16.109 -5.77 1 94.06 76 GLU A C 1
ATOM 614 O O . GLU A 1 76 ? -20.594 -15.789 -4.625 1 94.06 76 GLU A O 1
ATOM 619 N N . GLY A 1 77 ? -20.375 -15.312 -6.781 1 94.44 77 GLY A N 1
ATOM 620 C CA . GLY A 1 77 ? -21.062 -14.039 -6.645 1 94.44 77 GLY A CA 1
ATOM 621 C C . GLY A 1 77 ? -22.516 -14.18 -6.223 1 94.44 77 GLY A C 1
ATOM 622 O O . GLY A 1 77 ? -23 -13.43 -5.379 1 94.44 77 GLY A O 1
ATOM 623 N N . LEU A 1 78 ? -23.203 -15.172 -6.754 1 95 78 LEU A N 1
ATOM 624 C CA . LEU A 1 78 ? -24.594 -15.445 -6.391 1 95 78 LEU A CA 1
ATOM 625 C C . LEU A 1 78 ? -24.703 -15.859 -4.93 1 95 78 LEU A C 1
ATOM 627 O O . LEU A 1 78 ? -25.562 -15.367 -4.203 1 95 78 LEU A O 1
ATOM 631 N N . THR A 1 79 ? -23.781 -16.719 -4.574 1 96.06 79 THR A N 1
ATOM 632 C CA . THR A 1 79 ? -23.766 -17.188 -3.193 1 96.06 79 THR A CA 1
ATOM 633 C C . THR A 1 79 ? -23.5 -16.031 -2.236 1 96.06 79 THR A C 1
ATOM 635 O O . THR A 1 79 ? -24.156 -15.922 -1.188 1 96.06 79 THR A O 1
ATOM 638 N N . LEU A 1 80 ? -22.625 -15.172 -2.59 1 96.25 80 LEU A N 1
ATOM 639 C CA . LEU A 1 80 ? -22.281 -14.023 -1.751 1 96.25 80 LEU A CA 1
ATOM 640 C C . LEU A 1 80 ? -23.484 -13.109 -1.575 1 96.25 80 LEU A C 1
ATOM 642 O O . LEU A 1 80 ? -23.766 -12.656 -0.464 1 96.25 80 LEU A O 1
ATOM 646 N N . ARG A 1 81 ? -24.172 -12.836 -2.59 1 94.81 81 ARG A N 1
ATOM 647 C CA . ARG A 1 81 ? -25.328 -11.945 -2.549 1 94.81 81 ARG A CA 1
ATOM 648 C C . ARG A 1 81 ? -26.469 -12.555 -1.731 1 94.81 81 ARG A C 1
ATOM 650 O O . ARG A 1 81 ? -27.172 -11.852 -1.008 1 94.81 81 ARG A O 1
ATOM 657 N N . SER A 1 82 ? -26.641 -13.82 -1.798 1 95.69 82 SER A N 1
ATOM 658 C CA . SER A 1 82 ? -27.766 -14.492 -1.14 1 95.69 82 SER A CA 1
ATOM 659 C C . SER A 1 82 ? -27.438 -14.82 0.313 1 95.69 82 SER A C 1
ATOM 661 O O . SER A 1 82 ? -28.25 -14.578 1.208 1 95.69 82 SER A O 1
ATOM 663 N N . ALA A 1 83 ? -26.219 -15.328 0.594 1 96.75 83 ALA A N 1
ATOM 664 C CA . ALA A 1 83 ? -25.859 -15.836 1.915 1 96.75 83 ALA A CA 1
ATOM 665 C C . ALA A 1 83 ? -25.062 -14.805 2.707 1 96.75 83 ALA A C 1
ATOM 667 O O . ALA A 1 83 ? -24.922 -14.93 3.926 1 96.75 83 ALA A O 1
ATOM 668 N N . GLY A 1 84 ? -24.469 -13.875 2.025 1 96.44 84 GLY A N 1
ATOM 669 C CA . GLY A 1 84 ? -23.688 -12.852 2.695 1 96.44 84 GLY A CA 1
ATOM 670 C C . GLY A 1 84 ? -22.234 -13.234 2.854 1 96.44 84 GLY A C 1
ATOM 671 O O . GLY A 1 84 ? -21.422 -12.414 3.297 1 96.44 84 GLY A O 1
ATOM 672 N N . SER A 1 85 ? -21.906 -14.484 2.574 1 97.88 85 SER A N 1
ATOM 673 C CA . SER A 1 85 ? -20.531 -14.984 2.607 1 97.88 85 SER A CA 1
ATOM 674 C C . SER A 1 85 ? -20.328 -16.109 1.596 1 97.88 85 SER A C 1
ATOM 676 O O . SER A 1 85 ? -21.297 -16.703 1.127 1 97.88 85 SER A O 1
ATOM 678 N N . VAL A 1 86 ? -19.016 -16.359 1.239 1 98.38 86 VAL A N 1
ATOM 679 C CA . VAL A 1 86 ? -18.781 -17.359 0.208 1 98.38 86 VAL A CA 1
ATOM 680 C C . VAL A 1 86 ? -17.359 -17.922 0.344 1 98.38 86 VAL A C 1
ATOM 682 O O . VAL A 1 86 ? -16.469 -17.25 0.872 1 98.38 86 VAL A O 1
ATOM 685 N N . ASN A 1 87 ? -17.188 -19.156 -0.057 1 97.38 87 ASN A N 1
ATOM 686 C CA . ASN A 1 87 ? -15.891 -19.797 -0.189 1 97.38 87 ASN A CA 1
ATOM 687 C C . ASN A 1 87 ? -15.414 -19.797 -1.639 1 97.38 87 ASN A C 1
ATOM 689 O O . ASN A 1 87 ? -16.203 -20.047 -2.555 1 97.38 87 ASN A O 1
ATOM 693 N N . ILE A 1 88 ? -14.164 -19.422 -1.83 1 97.56 88 ILE A N 1
ATOM 694 C CA . ILE A 1 88 ? -13.508 -19.562 -3.125 1 97.56 88 ILE A CA 1
ATOM 695 C C . ILE A 1 88 ? -12.32 -20.516 -3.008 1 97.56 88 ILE A C 1
ATOM 697 O O . ILE A 1 88 ? -11.422 -20.297 -2.191 1 97.56 88 ILE A O 1
ATOM 701 N N . THR A 1 89 ? -12.312 -21.5 -3.824 1 96.38 89 THR A N 1
ATOM 702 C CA . THR A 1 89 ? -11.211 -22.453 -3.803 1 96.38 89 THR A CA 1
ATOM 703 C C . THR A 1 89 ? -10.188 -22.125 -4.887 1 96.38 89 THR A C 1
ATOM 705 O O . THR A 1 89 ? -10.555 -21.859 -6.031 1 96.38 89 THR A O 1
ATOM 708 N N . VAL A 1 90 ? -8.953 -22.062 -4.48 1 96 90 VAL A N 1
ATOM 709 C CA . VAL A 1 90 ? -7.852 -21.859 -5.422 1 96 90 VAL A CA 1
ATOM 710 C C . VAL A 1 90 ? -6.82 -22.969 -5.258 1 96 90 VAL A C 1
ATOM 712 O O . VAL A 1 90 ? -6.766 -23.625 -4.211 1 96 90 VAL A O 1
ATOM 715 N N . ASP A 1 91 ? -6.016 -23.125 -6.363 1 93.5 91 ASP A N 1
ATOM 716 C CA . ASP A 1 91 ? -5.145 -24.297 -6.398 1 93.5 91 ASP A CA 1
ATOM 717 C C . ASP A 1 91 ? -3.717 -23.906 -6.777 1 93.5 91 ASP A C 1
ATOM 719 O O . ASP A 1 91 ? -3.506 -23.141 -7.715 1 93.5 91 ASP A O 1
ATOM 723 N N . GLY A 1 92 ? -2.777 -24.391 -5.934 1 92.38 92 GLY A N 1
ATOM 724 C CA . GLY A 1 92 ? -1.397 -24.453 -6.387 1 92.38 92 GLY A CA 1
ATOM 725 C C . GLY A 1 92 ? -0.611 -23.188 -6.094 1 92.38 92 GLY A C 1
ATOM 726 O O . GLY A 1 92 ? 0.598 -23.141 -6.324 1 92.38 92 GLY A O 1
ATOM 727 N N . TRP A 1 93 ? -1.222 -22.141 -5.562 1 94.62 93 TRP A N 1
ATOM 728 C CA . TRP A 1 93 ? -0.506 -20.891 -5.281 1 94.62 93 TRP A CA 1
ATOM 729 C C . TRP A 1 93 ? 0.469 -21.078 -4.125 1 94.62 93 TRP A C 1
ATOM 731 O O . TRP A 1 93 ? 0.224 -21.875 -3.219 1 94.62 93 TRP A O 1
ATOM 741 N N . ASP A 1 94 ? 1.59 -20.406 -4.164 1 94.44 94 ASP A N 1
ATOM 742 C CA . ASP A 1 94 ? 2.467 -20.297 -3.002 1 94.44 94 ASP A CA 1
ATOM 743 C C . ASP A 1 94 ? 1.778 -19.562 -1.858 1 94.44 94 ASP A C 1
ATOM 745 O O . ASP A 1 94 ? 1.255 -18.469 -2.049 1 94.44 94 ASP A O 1
ATOM 749 N N . LEU A 1 95 ? 1.745 -20.125 -0.708 1 96.12 95 LEU A N 1
ATOM 750 C CA . LEU A 1 95 ? 1.003 -19.562 0.416 1 96.12 95 LEU A CA 1
ATOM 751 C C . LEU A 1 95 ? 1.561 -18.188 0.809 1 96.12 95 LEU A C 1
ATOM 753 O O . LEU A 1 95 ? 0.803 -17.234 0.998 1 96.12 95 LEU A O 1
ATOM 757 N N . GLU A 1 96 ? 2.832 -18.078 0.96 1 97.38 96 GLU A N 1
ATOM 758 C CA . GLU A 1 96 ? 3.443 -16.812 1.388 1 97.38 96 GLU A CA 1
ATOM 759 C C . GLU A 1 96 ? 3.17 -15.703 0.384 1 97.38 96 GLU A C 1
ATOM 761 O O . GLU A 1 96 ? 2.82 -14.586 0.77 1 97.38 96 GLU A O 1
ATOM 766 N N . ALA A 1 97 ? 3.301 -16.031 -0.878 1 98.06 97 ALA A N 1
ATOM 767 C CA . ALA A 1 97 ? 3.023 -15.055 -1.931 1 98.06 97 ALA A CA 1
ATOM 768 C C . ALA A 1 97 ? 1.566 -14.609 -1.893 1 98.06 97 ALA A C 1
ATOM 770 O O . ALA A 1 97 ? 1.274 -13.414 -2.006 1 98.06 97 ALA A O 1
ATOM 771 N N . LEU A 1 98 ? 0.75 -15.602 -1.721 1 98.44 98 LEU A N 1
ATOM 772 C CA . LEU A 1 98 ? -0.678 -15.305 -1.688 1 98.44 98 LEU A CA 1
ATOM 773 C C . LEU A 1 98 ? -1.02 -14.414 -0.498 1 98.44 98 LEU A C 1
ATOM 775 O O . LEU A 1 98 ? -1.771 -13.445 -0.636 1 98.44 98 LEU A O 1
ATOM 779 N N . LEU A 1 99 ? -0.458 -14.703 0.629 1 98.75 99 LEU A N 1
ATOM 780 C CA . LEU A 1 99 ? -0.715 -13.906 1.825 1 98.75 99 LEU A CA 1
ATOM 781 C C . LEU A 1 99 ? -0.21 -12.477 1.647 1 98.75 99 LEU A C 1
ATOM 783 O O . LEU A 1 99 ? -0.887 -11.523 2.035 1 98.75 99 LEU A O 1
ATOM 787 N N . ILE A 1 100 ? 0.939 -12.32 1.067 1 98.81 100 ILE A N 1
ATOM 788 C CA . ILE A 1 100 ? 1.489 -10.984 0.838 1 98.81 100 ILE A CA 1
ATOM 789 C C . ILE A 1 100 ? 0.565 -10.195 -0.087 1 98.81 100 ILE A C 1
ATOM 791 O O . ILE A 1 100 ? 0.239 -9.039 0.189 1 98.81 100 ILE A O 1
ATOM 795 N N . LEU A 1 101 ? 0.122 -10.859 -1.135 1 98.81 101 LEU A N 1
ATOM 796 C CA . LEU A 1 101 ? -0.799 -10.211 -2.061 1 98.81 101 LEU A CA 1
ATOM 797 C C . LEU A 1 101 ? -2.07 -9.773 -1.344 1 98.81 101 LEU A C 1
ATOM 799 O O . LEU A 1 101 ? -2.492 -8.617 -1.471 1 98.81 101 LEU A O 1
ATOM 803 N N . LEU A 1 102 ? -2.617 -10.641 -0.585 1 98.88 102 LEU A N 1
ATOM 804 C CA . LEU A 1 102 ? -3.889 -10.367 0.077 1 98.88 102 LEU A CA 1
ATOM 805 C C . LEU A 1 102 ? -3.721 -9.305 1.155 1 98.88 102 LEU A C 1
ATOM 807 O O . LEU A 1 102 ? -4.621 -8.492 1.375 1 98.88 102 LEU A O 1
ATOM 811 N N . ARG A 1 103 ? -2.586 -9.297 1.784 1 98.81 103 ARG A N 1
ATOM 812 C CA . ARG A 1 103 ? -2.316 -8.273 2.785 1 98.81 103 ARG A CA 1
ATOM 813 C C . ARG A 1 103 ? -2.219 -6.895 2.145 1 98.81 103 ARG A C 1
ATOM 815 O O . ARG A 1 103 ? -2.746 -5.914 2.678 1 98.81 103 ARG A O 1
ATOM 822 N N . ILE A 1 104 ? -1.618 -6.801 1.039 1 98.81 104 ILE A N 1
ATOM 823 C CA . ILE A 1 104 ? -1.51 -5.543 0.313 1 98.81 104 ILE A CA 1
ATOM 824 C C . ILE A 1 104 ? -2.898 -5.074 -0.12 1 98.81 104 ILE A C 1
ATOM 826 O O . ILE A 1 104 ? -3.262 -3.914 0.084 1 98.81 104 ILE A O 1
ATOM 830 N N . CYS A 1 105 ? -3.703 -5.984 -0.558 1 98.44 105 CYS A N 1
ATOM 831 C CA . CYS A 1 105 ? -5.035 -5.676 -1.062 1 98.44 105 CYS A CA 1
ATOM 832 C C . CYS A 1 105 ? -5.957 -5.23 0.069 1 98.44 105 CYS A C 1
ATOM 834 O O . CYS A 1 105 ? -7.02 -4.664 -0.179 1 98.44 105 CYS A O 1
ATOM 836 N N . HIS A 1 106 ? -5.555 -5.488 1.295 1 98.31 106 HIS A N 1
ATOM 837 C CA . HIS A 1 106 ? -6.387 -5.164 2.449 1 98.31 106 HIS A CA 1
ATOM 838 C C . HIS A 1 106 ? -5.719 -4.117 3.334 1 98.31 106 HIS A C 1
ATOM 840 O O . HIS A 1 106 ? -6.055 -3.992 4.516 1 98.31 106 HIS A O 1
ATOM 846 N N . CYS A 1 107 ? -4.676 -3.488 2.832 1 97.94 107 CYS A N 1
ATOM 847 C CA . CYS A 1 107 ? -3.984 -2.387 3.496 1 97.94 107 CYS A CA 1
ATOM 848 C C . CYS A 1 107 ? -3.355 -2.848 4.805 1 97.94 107 CYS A C 1
ATOM 850 O O . CYS A 1 107 ? -3.301 -2.088 5.773 1 97.94 107 CYS A O 1
ATOM 852 N N . LYS A 1 108 ? -3.018 -4.125 4.836 1 98.31 108 LYS A N 1
ATOM 853 C CA . LYS A 1 108 ? -2.223 -4.617 5.953 1 98.31 108 LYS A CA 1
ATOM 854 C C . LYS A 1 108 ? -0.729 -4.465 5.68 1 98.31 108 LYS A C 1
ATOM 856 O O . LYS A 1 108 ? 0.033 -5.426 5.816 1 98.31 108 LYS A O 1
ATOM 861 N N . HIS A 1 109 ? -0.354 -3.275 5.461 1 98.56 109 HIS A N 1
ATOM 862 C CA . HIS A 1 109 ? 0.975 -2.982 4.938 1 98.56 109 HIS A CA 1
ATOM 863 C C . HIS A 1 109 ? 2.045 -3.176 6.008 1 98.56 109 HIS A C 1
ATOM 865 O O . HIS A 1 109 ? 3.199 -3.471 5.688 1 98.56 109 HIS A O 1
ATOM 871 N N . HIS A 1 110 ? 1.648 -3.104 7.27 1 97.88 110 HIS A N 1
ATOM 872 C CA . HIS A 1 110 ? 2.586 -3.311 8.367 1 97.88 110 HIS A CA 1
ATOM 873 C C . HIS A 1 110 ? 3.039 -4.766 8.438 1 97.88 110 HIS A C 1
ATOM 875 O O . HIS A 1 110 ? 4.039 -5.078 9.086 1 97.88 110 HIS A O 1
ATOM 881 N N . GLN A 1 111 ? 2.346 -5.645 7.719 1 98.38 111 GLN A N 1
ATOM 882 C CA . GLN A 1 111 ? 2.666 -7.066 7.711 1 98.38 111 GLN A CA 1
ATOM 883 C C . GLN A 1 111 ? 3.348 -7.469 6.406 1 98.38 111 GLN A C 1
ATOM 885 O O . GLN A 1 111 ? 3.518 -8.656 6.133 1 98.38 111 GLN A O 1
ATOM 890 N N . VAL A 1 112 ? 3.715 -6.531 5.602 1 98.69 112 VAL A N 1
ATOM 891 C CA . VAL A 1 112 ? 4.367 -6.773 4.32 1 98.69 112 VAL A CA 1
ATOM 892 C C . VAL A 1 112 ? 5.867 -6.531 4.449 1 98.69 112 VAL A C 1
ATOM 894 O O . VAL A 1 112 ? 6.297 -5.461 4.891 1 98.69 112 VAL A O 1
ATOM 897 N N . PRO A 1 113 ? 6.648 -7.492 4.105 1 98.25 113 PRO A N 1
ATOM 898 C CA . PRO A 1 113 ? 8.094 -7.316 4.254 1 98.25 113 PRO A CA 1
ATOM 899 C C . PRO A 1 113 ? 8.664 -6.281 3.289 1 98.25 113 PRO A C 1
ATOM 901 O O . PRO A 1 113 ? 8.234 -6.199 2.139 1 98.25 113 PRO A O 1
ATOM 904 N N . ARG A 1 114 ? 9.648 -5.582 3.682 1 96.62 114 ARG A N 1
ATOM 905 C CA . ARG A 1 114 ? 10.289 -4.57 2.846 1 96.62 114 ARG A CA 1
ATOM 906 C C . ARG A 1 114 ? 11.273 -5.211 1.874 1 96.62 114 ARG A C 1
ATOM 908 O O . ARG A 1 114 ? 11.664 -4.59 0.882 1 96.62 114 ARG A O 1
ATOM 915 N N . THR A 1 115 ? 11.703 -6.398 2.326 1 97.06 115 THR A N 1
ATOM 916 C CA . THR A 1 115 ? 12.602 -7.16 1.466 1 97.06 115 THR A CA 1
ATOM 917 C C . THR A 1 115 ? 12.141 -8.609 1.355 1 97.06 115 THR A C 1
ATOM 919 O O . THR A 1 115 ? 11.484 -9.133 2.26 1 97.06 115 THR A O 1
ATOM 922 N N . LEU A 1 116 ? 12.445 -9.172 0.173 1 98.12 116 LEU A N 1
ATOM 923 C CA . LEU A 1 116 ? 12.18 -10.586 -0.05 1 98.12 116 LEU A CA 1
ATOM 924 C C . LEU A 1 116 ? 13.078 -11.148 -1.143 1 98.12 116 LEU A C 1
ATOM 926 O O . LEU A 1 116 ? 13.812 -10.398 -1.792 1 98.12 116 LEU A O 1
ATOM 930 N N . GLY A 1 117 ? 13.148 -12.438 -1.274 1 97.56 117 GLY A N 1
ATOM 931 C CA . GLY A 1 117 ? 13.992 -13.062 -2.279 1 97.56 117 GLY A CA 1
ATOM 932 C C . GLY A 1 117 ? 13.414 -12.977 -3.68 1 97.56 117 GLY A C 1
ATOM 933 O O . GLY A 1 117 ? 12.219 -12.703 -3.85 1 97.56 117 GLY A O 1
ATOM 934 N N . LEU A 1 118 ? 14.273 -13.273 -4.578 1 96.94 118 LEU A N 1
ATOM 935 C CA . LEU A 1 118 ? 13.906 -13.164 -5.988 1 96.94 118 LEU A CA 1
ATOM 936 C C . LEU A 1 118 ? 12.812 -14.172 -6.34 1 96.94 118 LEU A C 1
ATOM 938 O O . LEU A 1 118 ? 11.867 -13.836 -7.062 1 96.94 118 LEU A O 1
ATOM 942 N N . GLU A 1 119 ? 12.883 -15.359 -5.859 1 94.44 119 GLU A N 1
ATOM 943 C CA . GLU A 1 119 ? 11.891 -16.391 -6.137 1 94.44 119 GLU A CA 1
ATOM 944 C C . GLU A 1 119 ? 10.516 -15.984 -5.629 1 94.44 119 GLU A C 1
ATOM 946 O O . GLU A 1 119 ? 9.508 -16.172 -6.32 1 94.44 119 GLU A O 1
ATOM 951 N N . LEU A 1 120 ? 10.492 -15.477 -4.438 1 96.94 120 LEU A N 1
ATOM 952 C CA . LEU A 1 120 ? 9.219 -15.047 -3.871 1 96.94 120 LEU A CA 1
ATOM 953 C C . LEU A 1 120 ? 8.609 -13.914 -4.691 1 96.94 120 LEU A C 1
ATOM 955 O O . LEU A 1 120 ? 7.402 -13.883 -4.926 1 96.94 120 LEU A O 1
ATOM 959 N N . LEU A 1 121 ? 9.469 -13.023 -5.133 1 98.19 121 LEU A N 1
ATOM 960 C CA . LEU A 1 121 ? 8.977 -11.953 -5.996 1 98.19 121 LEU A CA 1
ATOM 961 C C . LEU A 1 121 ? 8.375 -12.523 -7.273 1 98.19 121 LEU A C 1
ATOM 963 O O . LEU A 1 121 ? 7.34 -12.039 -7.742 1 98.19 121 LEU A O 1
ATOM 967 N N . ALA A 1 122 ? 8.992 -13.484 -7.844 1 95.62 122 ALA A N 1
ATOM 968 C CA . ALA A 1 122 ? 8.461 -14.125 -9.047 1 95.62 122 ALA A CA 1
ATOM 969 C C . ALA A 1 122 ? 7.105 -14.766 -8.773 1 95.62 122 ALA A C 1
ATOM 971 O O . ALA A 1 122 ? 6.18 -14.656 -9.586 1 95.62 122 ALA A O 1
ATOM 972 N N . LYS A 1 123 ? 7 -15.406 -7.664 1 95.62 123 LYS A N 1
ATOM 973 C CA . LYS A 1 123 ? 5.75 -16.047 -7.285 1 95.62 123 LYS A CA 1
ATOM 974 C C . LYS A 1 123 ? 4.641 -15.023 -7.07 1 95.62 123 LYS A C 1
ATOM 976 O O . LYS A 1 123 ? 3.5 -15.234 -7.488 1 95.62 123 LYS A O 1
ATOM 981 N N . ILE A 1 124 ? 4.977 -13.906 -6.434 1 98.25 124 ILE A N 1
ATOM 982 C CA . ILE A 1 124 ? 4.02 -12.82 -6.266 1 98.25 124 ILE A CA 1
ATOM 983 C C . ILE A 1 124 ? 3.617 -12.273 -7.633 1 98.25 124 ILE A C 1
ATOM 985 O O . ILE A 1 124 ? 2.438 -12.008 -7.883 1 98.25 124 ILE A O 1
ATOM 989 N N . THR A 1 125 ? 4.594 -12.148 -8.5 1 97.44 125 THR A N 1
ATOM 990 C CA . THR A 1 125 ? 4.344 -11.617 -9.836 1 97.44 125 THR A CA 1
ATOM 991 C C . THR A 1 125 ? 3.363 -12.516 -10.594 1 97.44 125 THR A C 1
ATOM 993 O O . THR A 1 125 ? 2.498 -12.016 -11.32 1 97.44 125 THR A O 1
ATOM 996 N N . LEU A 1 126 ? 3.445 -13.805 -10.422 1 95.75 126 LEU A N 1
ATOM 997 C CA . LEU A 1 126 ? 2.504 -14.742 -11.031 1 95.75 126 LEU A CA 1
ATOM 998 C C . LEU A 1 126 ? 1.08 -14.461 -10.57 1 95.75 126 LEU A C 1
ATOM 1000 O O . LEU A 1 126 ? 0.153 -14.422 -11.383 1 95.75 126 LEU A O 1
ATOM 1004 N N . LEU A 1 127 ? 0.973 -14.25 -9.336 1 97.44 127 LEU A N 1
ATOM 1005 C CA . LEU A 1 127 ? -0.333 -13.961 -8.75 1 97.44 127 LEU A CA 1
ATOM 1006 C C . LEU A 1 127 ? -0.887 -12.648 -9.281 1 97.44 127 LEU A C 1
ATOM 1008 O O . LEU A 1 127 ? -2.059 -12.562 -9.656 1 97.44 127 LEU A O 1
ATOM 1012 N N . VAL A 1 128 ? -0.054 -11.664 -9.312 1 98.44 128 VAL A N 1
ATOM 1013 C CA . VAL A 1 128 ? -0.435 -10.32 -9.75 1 98.44 128 VAL A CA 1
ATOM 1014 C C . VAL A 1 128 ? -0.886 -10.367 -11.211 1 98.44 128 VAL A C 1
ATOM 1016 O O . VAL A 1 128 ? -1.862 -9.711 -11.586 1 98.44 128 VAL A O 1
ATOM 1019 N N . ASP A 1 129 ? -0.161 -11.086 -11.969 1 96.19 129 ASP A N 1
ATOM 1020 C CA . ASP A 1 129 ? -0.507 -11.25 -13.383 1 96.19 129 ASP A CA 1
ATOM 1021 C C . ASP A 1 129 ? -1.847 -11.961 -13.539 1 96.19 129 ASP A C 1
ATOM 1023 O O . ASP A 1 129 ? -2.686 -11.555 -14.344 1 96.19 129 ASP A O 1
ATOM 1027 N N . TYR A 1 130 ? -2.076 -13 -12.781 1 96.31 130 TYR A N 1
ATOM 1028 C CA . TYR A 1 130 ? -3.305 -13.781 -12.852 1 96.31 130 TYR A CA 1
ATOM 1029 C C . TYR A 1 130 ? -4.504 -12.953 -12.398 1 96.31 130 TYR A C 1
ATOM 1031 O O . TYR A 1 130 ? -5.535 -12.93 -13.078 1 96.31 130 TYR A O 1
ATOM 1039 N N . TYR A 1 131 ? -4.328 -12.25 -11.312 1 98.19 131 TYR A N 1
ATOM 1040 C CA . TYR A 1 131 ? -5.445 -11.516 -10.734 1 98.19 131 TYR A CA 1
ATOM 1041 C C . TYR A 1 131 ? -5.496 -10.094 -11.266 1 98.19 131 TYR A C 1
ATOM 1043 O O . TYR A 1 131 ? -6.375 -9.312 -10.891 1 98.19 131 TYR A O 1
ATOM 1051 N N . GLN A 1 132 ? -4.594 -9.703 -12.055 1 98.31 132 GLN A N 1
ATOM 1052 C CA . GLN A 1 132 ? -4.559 -8.43 -12.766 1 98.31 132 GLN A CA 1
ATOM 1053 C C . GLN A 1 132 ? -4.605 -7.258 -11.789 1 98.31 132 GLN A C 1
ATOM 1055 O O . GLN A 1 132 ? -5.414 -6.34 -11.953 1 98.31 132 GLN A O 1
ATOM 1060 N N . CYS A 1 133 ? -3.754 -7.238 -10.836 1 98.44 133 CYS A N 1
ATOM 1061 C CA . CYS A 1 133 ? -3.754 -6.176 -9.844 1 98.44 133 CYS A CA 1
ATOM 1062 C C . CYS A 1 133 ? -2.375 -5.535 -9.727 1 98.44 133 CYS A C 1
ATOM 1064 O O . CYS A 1 133 ? -1.911 -5.238 -8.625 1 98.44 133 CYS A O 1
ATOM 1066 N N . PHE A 1 134 ? -1.711 -5.234 -10.812 1 98.56 134 PHE A N 1
ATOM 1067 C CA . PHE A 1 134 ? -0.389 -4.625 -10.898 1 98.56 134 PHE A CA 1
ATOM 1068 C C . PHE A 1 134 ? -0.377 -3.266 -10.211 1 98.56 134 PHE A C 1
ATOM 1070 O O . PHE A 1 134 ? 0.554 -2.949 -9.469 1 98.56 134 PHE A O 1
ATOM 1077 N N . ASP A 1 135 ? -1.423 -2.541 -10.391 1 98.06 135 ASP A N 1
ATOM 1078 C CA . ASP A 1 135 ? -1.474 -1.185 -9.852 1 98.06 135 ASP A CA 1
ATOM 1079 C C . ASP A 1 135 ? -1.398 -1.192 -8.328 1 98.06 135 ASP A C 1
ATOM 1081 O O . ASP A 1 135 ? -0.709 -0.364 -7.73 1 98.06 135 ASP A O 1
ATOM 1085 N N . ALA A 1 136 ? -2.041 -2.129 -7.711 1 98.44 136 ALA A N 1
ATOM 1086 C CA . ALA A 1 136 ? -2.084 -2.213 -6.25 1 98.44 136 ALA A CA 1
ATOM 1087 C C . ALA A 1 136 ? -0.72 -2.594 -5.684 1 98.44 136 ALA A C 1
ATOM 1089 O O . ALA A 1 136 ? -0.398 -2.252 -4.543 1 98.44 136 ALA A O 1
ATOM 1090 N N . LEU A 1 137 ? 0.105 -3.242 -6.492 1 98.75 137 LEU A N 1
ATOM 1091 C CA . LEU A 1 137 ? 1.365 -3.758 -5.969 1 98.75 137 LEU A CA 1
ATOM 1092 C C . LEU A 1 137 ? 2.541 -2.916 -6.453 1 98.75 137 LEU A C 1
ATOM 1094 O O . LEU A 1 137 ? 3.684 -3.154 -6.059 1 98.75 137 LEU A O 1
ATOM 1098 N N . ARG A 1 138 ? 2.289 -1.911 -7.23 1 98.19 138 ARG A N 1
ATOM 1099 C CA . ARG A 1 138 ? 3.348 -1.216 -7.953 1 98.19 138 ARG A CA 1
ATOM 1100 C C . ARG A 1 138 ? 4.391 -0.656 -6.992 1 98.19 138 ARG A C 1
ATOM 1102 O O . ARG A 1 138 ? 5.59 -0.878 -7.172 1 98.19 138 ARG A O 1
ATOM 1109 N N . PHE A 1 139 ? 4.012 0.028 -5.977 1 98.62 139 PHE A N 1
ATOM 1110 C CA . PHE A 1 139 ? 4.934 0.637 -5.023 1 98.62 139 PHE A CA 1
ATOM 1111 C C . PHE A 1 139 ? 5.805 -0.424 -4.359 1 98.62 139 PHE A C 1
ATOM 1113 O O . PHE A 1 139 ? 7.016 -0.249 -4.23 1 98.62 139 PHE A O 1
ATOM 1120 N N . PHE A 1 140 ? 5.215 -1.488 -3.959 1 98.69 140 PHE A N 1
ATOM 1121 C CA . PHE A 1 140 ? 5.902 -2.58 -3.281 1 98.69 140 PHE A CA 1
ATOM 1122 C C . PHE A 1 140 ? 6.887 -3.264 -4.219 1 98.69 140 PHE A C 1
ATOM 1124 O O . PHE A 1 140 ? 8.047 -3.473 -3.861 1 98.69 140 PHE A O 1
ATOM 1131 N N . ALA A 1 141 ? 6.387 -3.518 -5.391 1 98.56 141 ALA A N 1
ATOM 1132 C CA . ALA A 1 141 ? 7.227 -4.176 -6.387 1 98.56 141 ALA A CA 1
ATOM 1133 C C . ALA A 1 141 ? 8.445 -3.326 -6.727 1 98.56 141 ALA A C 1
ATOM 1135 O O . ALA A 1 141 ? 9.57 -3.836 -6.793 1 98.56 141 ALA A O 1
ATOM 1136 N N . ASP A 1 142 ? 8.203 -2.061 -6.887 1 97.94 142 ASP A N 1
ATOM 1137 C CA . ASP A 1 142 ? 9.32 -1.167 -7.184 1 97.94 142 ASP A CA 1
ATOM 1138 C C . ASP A 1 142 ? 10.352 -1.184 -6.059 1 97.94 142 ASP A C 1
ATOM 1140 O O . ASP A 1 142 ? 11.555 -1.141 -6.312 1 97.94 142 ASP A O 1
ATOM 1144 N N . THR A 1 143 ? 9.867 -1.233 -4.879 1 97.88 143 THR A N 1
ATOM 1145 C CA . THR A 1 143 ? 10.758 -1.279 -3.723 1 97.88 143 THR A CA 1
ATOM 1146 C C . THR A 1 143 ? 11.562 -2.576 -3.711 1 97.88 143 THR A C 1
ATOM 1148 O O . THR A 1 143 ? 12.789 -2.551 -3.561 1 97.88 143 THR A O 1
ATOM 1151 N N . TRP A 1 144 ? 10.883 -3.725 -3.904 1 98.56 144 TRP A N 1
ATOM 1152 C CA . TRP A 1 144 ? 11.539 -5.027 -3.904 1 98.56 144 TRP A CA 1
ATOM 1153 C C . TRP A 1 144 ? 12.531 -5.141 -5.059 1 98.56 144 TRP A C 1
ATOM 1155 O O . TRP A 1 144 ? 13.656 -5.602 -4.875 1 98.56 144 TRP A O 1
ATOM 1165 N N . ILE A 1 145 ? 12.148 -4.676 -6.207 1 98.38 145 ILE A N 1
ATOM 1166 C CA . ILE A 1 145 ? 12.961 -4.773 -7.418 1 98.38 145 ILE A CA 1
ATOM 1167 C C . ILE A 1 145 ? 14.219 -3.924 -7.266 1 98.38 145 ILE A C 1
ATOM 1169 O O . ILE A 1 145 ? 15.32 -4.359 -7.617 1 98.38 145 ILE A O 1
ATOM 1173 N N . SER A 1 146 ? 14.047 -2.738 -6.75 1 96.69 146 SER A N 1
ATOM 1174 C CA . SER A 1 146 ? 15.195 -1.857 -6.547 1 96.69 146 SER A CA 1
ATOM 1175 C C . SER A 1 146 ? 16.234 -2.502 -5.637 1 96.69 146 SER A C 1
ATOM 1177 O O . SER A 1 146 ? 17.438 -2.389 -5.879 1 96.69 146 SER A O 1
ATOM 1179 N N . CYS A 1 147 ? 15.781 -3.174 -4.637 1 96.75 147 CYS A N 1
ATOM 1180 C CA . CYS A 1 147 ? 16.672 -3.85 -3.703 1 96.75 147 CYS A CA 1
ATOM 1181 C C . CYS A 1 147 ? 17.359 -5.039 -4.367 1 96.75 147 CYS A C 1
ATOM 1183 O O . CYS A 1 147 ? 18.578 -5.172 -4.301 1 96.75 147 CYS A O 1
ATOM 1185 N N . LEU A 1 148 ? 16.641 -5.855 -5.074 1 98.25 148 LEU A N 1
ATOM 1186 C CA . LEU A 1 148 ? 17.141 -7.094 -5.668 1 98.25 148 LEU A CA 1
ATOM 1187 C C . LEU A 1 148 ? 18.047 -6.797 -6.852 1 98.25 148 LEU A C 1
ATOM 1189 O O . LEU A 1 148 ? 19 -7.543 -7.105 1 98.25 148 LEU A O 1
ATOM 1193 N N . ALA A 1 149 ? 17.812 -5.715 -7.492 1 97.56 149 ALA A N 1
ATOM 1194 C CA . ALA A 1 149 ? 18.562 -5.367 -8.688 1 97.56 149 ALA A CA 1
ATOM 1195 C C . ALA A 1 149 ? 20 -4.965 -8.336 1 97.56 149 ALA A C 1
ATOM 1197 O O . ALA A 1 149 ? 20.875 -4.934 -9.211 1 97.56 149 ALA A O 1
ATOM 1198 N N . GLN A 1 150 ? 20.203 -4.648 -7.078 1 96.81 150 GLN A N 1
ATOM 1199 C CA . GLN A 1 150 ? 21.547 -4.309 -6.633 1 96.81 150 GLN A CA 1
ATOM 1200 C C . GLN A 1 150 ? 22.5 -5.496 -6.793 1 96.81 150 GLN A C 1
ATOM 1202 O O . GLN A 1 150 ? 23.703 -5.316 -6.969 1 96.81 150 GLN A O 1
ATOM 1207 N N . SER A 1 151 ? 21.969 -6.727 -6.785 1 96.62 151 SER A N 1
ATOM 1208 C CA . SER A 1 151 ? 22.75 -7.941 -6.961 1 96.62 151 SER A CA 1
ATOM 1209 C C . SER A 1 151 ? 22.297 -8.727 -8.188 1 96.62 151 SER A C 1
ATOM 1211 O O . SER A 1 151 ? 22.203 -9.953 -8.148 1 96.62 151 SER A O 1
ATOM 1213 N N . PHE A 1 152 ? 22.078 -8.008 -9.195 1 97.06 152 PHE A N 1
ATOM 1214 C CA . PHE A 1 152 ? 21.641 -8.617 -10.445 1 97.06 152 PHE A CA 1
ATOM 1215 C C . PHE A 1 152 ? 22.672 -9.633 -10.93 1 97.06 152 PHE A C 1
ATOM 1217 O O . PHE A 1 152 ? 23.875 -9.383 -10.867 1 97.06 152 PHE A O 1
ATOM 1224 N N . PRO A 1 153 ? 22.25 -10.703 -11.461 1 95.44 153 PRO A N 1
ATOM 1225 C CA . PRO A 1 153 ? 23.188 -11.734 -11.883 1 95.44 153 PRO A CA 1
ATOM 1226 C C . PRO A 1 153 ? 24.062 -11.289 -13.055 1 95.44 153 PRO A C 1
ATOM 1228 O O . PRO A 1 153 ? 23.609 -10.547 -13.93 1 95.44 153 PRO A O 1
ATOM 1231 N N . THR A 1 154 ? 25.25 -11.883 -13.102 1 93.81 154 THR A N 1
ATOM 1232 C CA . THR A 1 154 ? 26.188 -11.523 -14.164 1 93.81 154 THR A CA 1
ATOM 1233 C C . THR A 1 154 ? 26.359 -12.68 -15.148 1 93.81 154 THR A C 1
ATOM 1235 O O . THR A 1 154 ? 26.969 -12.508 -16.203 1 93.81 154 THR A O 1
ATOM 1238 N N . GLN A 1 155 ? 25.891 -13.844 -14.758 1 92.5 155 GLN A N 1
ATOM 1239 C CA . GLN A 1 155 ? 25.969 -15.008 -15.625 1 92.5 155 GLN A CA 1
ATOM 1240 C C . GLN A 1 155 ? 24.609 -15.688 -15.773 1 92.5 155 GLN A C 1
ATOM 1242 O O . GLN A 1 155 ? 23.766 -15.562 -14.891 1 92.5 155 GLN A O 1
ATOM 1247 N N . TYR A 1 156 ? 24.516 -16.391 -16.875 1 87.62 156 TYR A N 1
ATOM 1248 C CA . TYR A 1 156 ? 23.281 -17.141 -17.109 1 87.62 156 TYR A CA 1
ATOM 1249 C C . TYR A 1 156 ? 23 -18.109 -15.953 1 87.62 156 TYR A C 1
ATOM 1251 O O . TYR A 1 156 ? 23.891 -18.844 -15.531 1 87.62 156 TYR A O 1
ATOM 1259 N N . SER A 1 157 ? 21.891 -17.969 -15.477 1 87.88 157 SER A N 1
ATOM 1260 C CA . SER A 1 157 ? 21.422 -18.797 -14.367 1 87.88 157 SER A CA 1
ATOM 1261 C C . SER A 1 157 ? 19.906 -18.828 -14.297 1 87.88 157 SER A C 1
ATOM 1263 O O . SER A 1 157 ? 19.219 -18.141 -15.07 1 87.88 157 SER A O 1
ATOM 1265 N N . ARG A 1 158 ? 19.391 -19.578 -13.422 1 86.06 158 ARG A N 1
ATOM 1266 C CA . ARG A 1 158 ? 17.953 -19.609 -13.164 1 86.06 158 ARG A CA 1
ATOM 1267 C C . ARG A 1 158 ? 17.422 -18.234 -12.789 1 86.06 158 ARG A C 1
ATOM 1269 O O . ARG A 1 158 ? 16.328 -17.844 -13.203 1 86.06 158 ARG A O 1
ATOM 1276 N N . ASP A 1 159 ? 18.266 -17.547 -12.102 1 92.88 159 ASP A N 1
ATOM 1277 C CA . ASP A 1 159 ? 17.875 -16.219 -11.641 1 92.88 159 ASP A CA 1
ATOM 1278 C C . ASP A 1 159 ? 17.656 -15.266 -12.812 1 92.88 159 ASP A C 1
ATOM 1280 O O . ASP A 1 159 ? 16.797 -14.383 -12.758 1 92.88 159 ASP A O 1
ATOM 1284 N N . VAL A 1 160 ? 18.391 -15.492 -13.828 1 92.5 160 VAL A N 1
ATOM 1285 C CA . VAL A 1 160 ? 18.25 -14.641 -15 1 92.5 160 VAL A CA 1
ATOM 1286 C C . VAL A 1 160 ? 16.875 -14.852 -15.625 1 92.5 160 VAL A C 1
ATOM 1288 O O . VAL A 1 160 ? 16.219 -13.898 -16.062 1 92.5 160 VAL A O 1
ATOM 1291 N N . LEU A 1 161 ? 16.422 -16.016 -15.578 1 89.12 161 LEU A N 1
ATOM 1292 C CA . LEU A 1 161 ? 15.102 -16.328 -16.141 1 89.12 161 LEU A CA 1
ATOM 1293 C C . LEU A 1 161 ? 14 -15.695 -15.297 1 89.12 161 LEU A C 1
ATOM 1295 O O . LEU A 1 161 ? 13.016 -15.195 -15.844 1 89.12 161 LEU A O 1
ATOM 1299 N N . LEU A 1 162 ? 14.188 -15.711 -14.016 1 93.38 162 LEU A N 1
ATOM 1300 C CA . LEU A 1 162 ? 13.234 -15.047 -13.125 1 93.38 162 LEU A CA 1
ATOM 1301 C C . LEU A 1 162 ? 13.188 -13.547 -13.406 1 93.38 162 LEU A C 1
ATOM 1303 O O . LEU A 1 162 ? 12.109 -12.953 -13.438 1 93.38 162 LEU A O 1
ATOM 1307 N N . TRP A 1 163 ? 14.297 -12.977 -13.727 1 95.38 163 TRP A N 1
ATOM 1308 C CA . TRP A 1 163 ? 14.367 -11.555 -14.039 1 95.38 163 TRP A CA 1
ATOM 1309 C C . TRP A 1 163 ? 13.695 -11.25 -15.367 1 95.38 163 TRP A C 1
ATOM 1311 O O . TRP A 1 163 ? 13.094 -10.188 -15.539 1 95.38 163 TRP A O 1
ATOM 1321 N N . VAL A 1 164 ? 13.852 -12.188 -16.297 1 93.44 164 VAL A N 1
ATOM 1322 C CA . VAL A 1 164 ? 13.164 -11.992 -17.562 1 93.44 164 VAL A CA 1
ATOM 1323 C C . VAL A 1 164 ? 11.656 -11.906 -17.328 1 93.44 164 VAL A C 1
ATOM 1325 O O . VAL A 1 164 ? 11 -10.992 -17.812 1 93.44 164 VAL A O 1
ATOM 1328 N N . TRP A 1 165 ? 11.188 -12.797 -16.516 1 93.19 165 TRP A N 1
ATOM 1329 C CA . TRP A 1 165 ? 9.758 -12.812 -16.219 1 93.19 165 TRP A CA 1
ATOM 1330 C C . TRP A 1 165 ? 9.344 -11.539 -15.477 1 93.19 165 TRP A C 1
ATOM 1332 O O . TRP A 1 165 ? 8.406 -10.859 -15.891 1 93.19 165 TRP A O 1
ATOM 1342 N N . ILE A 1 166 ? 10.016 -11.219 -14.445 1 96.94 166 ILE A N 1
ATOM 1343 C CA . ILE A 1 166 ? 9.688 -10.086 -13.578 1 96.94 166 ILE A CA 1
ATOM 1344 C C . ILE A 1 166 ? 9.742 -8.789 -14.383 1 96.94 166 ILE A C 1
ATOM 1346 O O . ILE A 1 166 ? 8.812 -7.984 -14.344 1 96.94 166 ILE A O 1
ATOM 1350 N N . SER A 1 167 ? 10.805 -8.609 -15.094 1 96.88 167 SER A N 1
ATOM 1351 C CA . SER A 1 167 ? 11 -7.359 -15.82 1 96.88 167 SER A CA 1
ATOM 1352 C C . SER A 1 167 ? 10.008 -7.23 -16.969 1 96.88 167 SER A C 1
ATOM 1354 O O . SER A 1 167 ? 9.562 -6.129 -17.281 1 96.88 167 SER A O 1
ATOM 1356 N N . TRP A 1 168 ? 9.633 -8.328 -17.531 1 95.5 168 TRP A N 1
ATOM 1357 C CA . TRP A 1 168 ? 8.625 -8.328 -18.594 1 95.5 168 TRP A CA 1
ATOM 1358 C C . TRP A 1 168 ? 7.242 -8.023 -18.031 1 95.5 168 TRP A C 1
ATOM 1360 O O . TRP A 1 168 ? 6.543 -7.141 -18.531 1 95.5 168 TRP A O 1
ATOM 1370 N N . ALA A 1 169 ? 6.906 -8.688 -17 1 96.5 169 ALA A N 1
ATOM 1371 C CA . ALA A 1 169 ? 5.578 -8.562 -16.406 1 96.5 169 ALA A CA 1
ATOM 1372 C C . ALA A 1 169 ? 5.348 -7.156 -15.859 1 96.5 169 ALA A C 1
ATOM 1374 O O . ALA A 1 169 ? 4.254 -6.602 -16 1 96.5 169 ALA A O 1
ATOM 1375 N N . TRP A 1 170 ? 6.363 -6.578 -15.211 1 98.12 170 TRP A N 1
ATOM 1376 C CA . TRP A 1 170 ? 6.2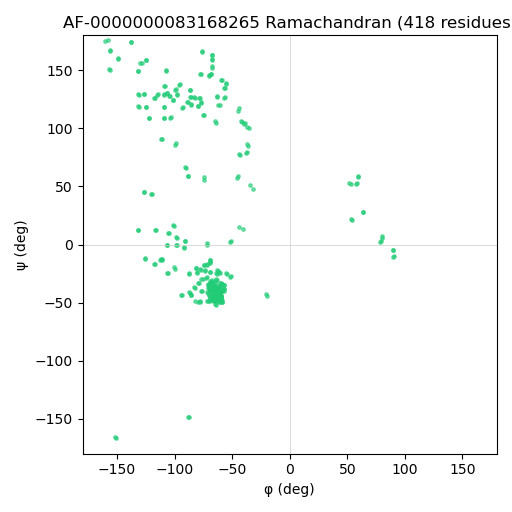34 -5.277 -14.57 1 98.12 170 TRP A CA 1
ATOM 1377 C C . TRP A 1 170 ? 6.629 -4.156 -15.531 1 98.12 170 TRP A C 1
ATOM 1379 O O . TRP A 1 170 ? 6.688 -2.988 -15.133 1 98.12 170 TRP A O 1
ATOM 1389 N N . LYS A 1 171 ? 6.953 -4.457 -16.766 1 96.81 171 LYS A N 1
ATOM 1390 C CA . LYS A 1 171 ? 7.281 -3.5 -17.828 1 96.81 171 LYS A CA 1
ATOM 1391 C C . LYS A 1 171 ? 8.484 -2.641 -17.422 1 96.81 171 LYS A C 1
ATOM 1393 O O . LYS A 1 171 ? 8.414 -1.411 -17.484 1 96.81 171 LYS A O 1
ATOM 1398 N N . MET A 1 172 ? 9.531 -3.344 -17.172 1 97.12 172 MET A N 1
ATOM 1399 C CA . MET A 1 172 ? 10.812 -2.709 -16.875 1 97.12 172 MET A CA 1
ATOM 1400 C C . MET A 1 172 ? 11.812 -2.949 -18 1 97.12 172 MET A C 1
ATOM 1402 O O . MET A 1 172 ? 12.633 -3.867 -17.922 1 97.12 172 MET A O 1
ATOM 1406 N N . PRO A 1 173 ? 11.875 -2.068 -18.969 1 96.62 173 PRO A N 1
ATOM 1407 C CA . PRO A 1 173 ? 12.609 -2.35 -20.203 1 96.62 173 PRO A CA 1
ATOM 1408 C C . PRO A 1 173 ? 14.117 -2.457 -19.984 1 96.62 173 PRO A C 1
ATOM 1410 O O . PRO A 1 173 ? 14.781 -3.277 -20.625 1 96.62 173 PRO A O 1
ATOM 1413 N N . VAL A 1 174 ? 14.688 -1.676 -19.094 1 97.12 174 VAL A N 1
ATOM 1414 C CA . VAL A 1 174 ? 16.125 -1.682 -18.859 1 97.12 174 VAL A CA 1
ATOM 1415 C C . VAL A 1 174 ? 16.547 -3.021 -18.266 1 97.12 174 VAL A C 1
ATOM 1417 O O . VAL A 1 174 ? 17.484 -3.656 -18.75 1 97.12 174 VAL A O 1
ATOM 1420 N N . LEU A 1 175 ? 15.828 -3.449 -17.281 1 97.31 175 LEU A N 1
ATOM 1421 C CA . LEU A 1 175 ? 16.141 -4.723 -16.641 1 97.31 175 LEU A CA 1
ATOM 1422 C C . LEU A 1 175 ? 15.852 -5.891 -17.562 1 97.31 175 LEU A C 1
ATOM 1424 O O . LEU A 1 175 ? 16.562 -6.895 -17.562 1 97.31 175 LEU A O 1
ATOM 1428 N N . PHE A 1 176 ? 14.828 -5.777 -18.391 1 95.88 176 PHE A N 1
ATOM 1429 C CA . PHE A 1 176 ? 14.445 -6.812 -19.328 1 95.88 176 PHE A CA 1
ATOM 1430 C C . PHE A 1 176 ? 15.547 -7.031 -20.375 1 95.88 176 PHE A C 1
ATOM 1432 O O . PHE A 1 176 ? 15.93 -8.172 -20.656 1 95.88 176 PHE A O 1
ATOM 1439 N N . LYS A 1 177 ? 16.016 -5.926 -20.859 1 95.19 177 LYS A N 1
ATOM 1440 C CA . LYS A 1 177 ? 17.094 -5.996 -21.844 1 95.19 177 LYS A CA 1
ATOM 1441 C C . LYS A 1 177 ? 18.359 -6.609 -21.234 1 95.19 177 LYS A C 1
ATOM 1443 O O . LYS A 1 177 ? 19.031 -7.418 -21.875 1 95.19 177 LYS A O 1
ATOM 1448 N N . LYS A 1 178 ? 18.641 -6.215 -20.047 1 95.81 178 LYS A N 1
ATOM 1449 C CA . LYS A 1 178 ? 19.812 -6.746 -19.359 1 95.81 178 LYS A CA 1
ATOM 1450 C C . LYS A 1 178 ? 19.688 -8.258 -19.172 1 95.81 178 LYS A C 1
ATOM 1452 O O . LYS A 1 178 ? 20.641 -8.992 -19.438 1 95.81 178 LYS A O 1
ATOM 1457 N N . ALA A 1 179 ? 18.578 -8.734 -18.781 1 94.75 179 ALA A N 1
ATOM 1458 C CA . ALA A 1 179 ? 18.359 -10.148 -18.516 1 94.75 179 ALA A CA 1
ATOM 1459 C C . ALA A 1 179 ? 18.375 -10.961 -19.812 1 94.75 179 ALA A C 1
ATOM 1461 O O . ALA A 1 179 ? 19.062 -11.984 -19.906 1 94.75 179 ALA A O 1
ATOM 1462 N N . THR A 1 180 ? 17.625 -10.477 -20.781 1 91.62 180 THR A N 1
ATOM 1463 C CA . THR A 1 180 ? 17.578 -11.188 -22.047 1 91.62 180 THR A CA 1
ATOM 1464 C C . THR A 1 180 ? 18.938 -11.188 -22.734 1 91.62 180 THR A C 1
ATOM 1466 O O . THR A 1 180 ? 19.312 -12.156 -23.406 1 91.62 180 THR A O 1
ATOM 1469 N N . GLY A 1 181 ? 19.641 -10.141 -22.594 1 91.94 181 GLY A N 1
ATOM 1470 C CA . GLY A 1 181 ? 20.984 -10.07 -23.141 1 91.94 181 GLY A CA 1
ATOM 1471 C C . GLY A 1 181 ? 21.891 -11.164 -22.625 1 91.94 181 GLY A C 1
ATOM 1472 O O . GLY A 1 181 ? 22.688 -11.742 -23.391 1 91.94 181 GLY A O 1
ATOM 1473 N N . LEU A 1 182 ? 21.766 -11.43 -21.406 1 91.56 182 LEU A N 1
ATOM 1474 C CA . LEU A 1 182 ? 22.562 -12.484 -20.797 1 91.56 182 LEU A CA 1
ATOM 1475 C C . LEU A 1 182 ? 22.188 -13.844 -21.375 1 91.56 182 LEU A C 1
ATOM 1477 O O . LEU A 1 182 ? 23.062 -14.695 -21.594 1 91.56 182 LEU A O 1
ATOM 1481 N N . ILE A 1 183 ? 20.938 -14.047 -21.625 1 87.19 183 ILE A N 1
ATOM 1482 C CA . ILE A 1 183 ? 20.484 -15.312 -22.203 1 87.19 183 ILE A CA 1
ATOM 1483 C C . ILE A 1 183 ? 21.031 -15.461 -23.609 1 87.19 183 ILE A C 1
ATOM 1485 O O . ILE A 1 183 ? 21.594 -16.5 -23.969 1 87.19 183 ILE A O 1
ATOM 1489 N N . ILE A 1 184 ? 20.891 -14.461 -24.375 1 85.12 184 ILE A N 1
ATOM 1490 C CA . ILE A 1 184 ? 21.297 -14.461 -25.781 1 85.12 184 ILE A CA 1
ATOM 1491 C C . ILE A 1 184 ? 22.797 -14.695 -25.891 1 85.12 184 ILE A C 1
ATOM 1493 O O . ILE A 1 184 ? 23.266 -15.461 -26.734 1 85.12 184 ILE A O 1
ATOM 1497 N N . SER A 1 185 ? 23.516 -14.188 -25.016 1 86.94 185 SER A N 1
ATOM 1498 C CA . SER A 1 185 ? 24.969 -14.227 -25.125 1 86.94 185 SER A CA 1
ATOM 1499 C C . SER A 1 185 ? 25.547 -15.508 -24.531 1 86.94 185 SER A C 1
ATOM 1501 O O . SER A 1 185 ? 26.609 -15.977 -24.953 1 86.94 185 SER A O 1
ATOM 1503 N N . GLN A 1 186 ? 24.766 -16.078 -23.609 1 85 186 GLN A N 1
ATOM 1504 C CA . GLN A 1 186 ? 25.453 -17.109 -22.828 1 85 186 GLN A CA 1
ATOM 1505 C C . GLN A 1 186 ? 24.688 -18.438 -22.875 1 85 186 GLN A C 1
ATOM 1507 O O . GLN A 1 186 ? 25.234 -19.484 -22.516 1 85 186 GLN A O 1
ATOM 1512 N N . ALA A 1 187 ? 23.516 -18.328 -23.359 1 75.56 187 ALA A N 1
ATOM 1513 C CA . ALA A 1 187 ? 22.734 -19.578 -23.312 1 75.56 187 ALA A CA 1
ATOM 1514 C C . ALA A 1 187 ? 23.188 -20.531 -24.422 1 75.56 187 ALA A C 1
ATOM 1516 O O . ALA A 1 187 ? 23.438 -20.109 -25.547 1 75.56 187 ALA A O 1
ATOM 1517 N N . THR A 1 188 ? 23.641 -21.75 -24.156 1 69.44 188 THR A N 1
ATOM 1518 C CA . THR A 1 188 ? 24.172 -22.703 -25.109 1 69.44 188 THR A CA 1
ATOM 1519 C C . THR A 1 188 ? 23.109 -23.719 -25.516 1 69.44 188 THR A C 1
ATOM 1521 O O . THR A 1 188 ? 23.312 -24.484 -26.469 1 69.44 188 THR A O 1
ATOM 1524 N N . GLY A 1 189 ? 21.922 -23.594 -24.969 1 65.44 189 GLY A N 1
ATOM 1525 C CA . GLY A 1 189 ? 20.906 -24.594 -25.281 1 65.44 189 GLY A CA 1
ATOM 1526 C C . GLY A 1 189 ? 19.5 -24.062 -25.203 1 65.44 189 GLY A C 1
ATOM 1527 O O . GLY A 1 189 ? 19.266 -22.859 -25.328 1 65.44 189 GLY A O 1
ATOM 1528 N N . SER A 1 190 ? 18.656 -25.062 -25.188 1 67 190 SER A N 1
ATOM 1529 C CA . SER A 1 190 ? 17.234 -24.75 -25.125 1 67 190 SER A CA 1
ATOM 1530 C C . SER A 1 190 ? 16.906 -24 -23.828 1 67 190 SER A C 1
ATOM 1532 O O . SER A 1 190 ? 17.375 -24.375 -22.75 1 67 190 SER A O 1
ATOM 1534 N N . ILE A 1 191 ? 16.422 -22.875 -24.016 1 69.62 191 ILE A N 1
ATOM 1535 C CA . ILE A 1 191 ? 16.031 -22.062 -22.859 1 69.62 191 ILE A CA 1
ATOM 1536 C C . ILE A 1 191 ? 14.672 -22.547 -22.344 1 69.62 191 ILE A C 1
ATOM 1538 O O . ILE A 1 191 ? 13.742 -22.75 -23.125 1 69.62 191 ILE A O 1
ATOM 1542 N N . THR A 1 192 ? 14.695 -22.969 -21.172 1 68.62 192 THR A N 1
ATOM 1543 C CA . THR A 1 192 ? 13.438 -23.375 -20.547 1 68.62 192 THR A CA 1
ATOM 1544 C C . THR A 1 192 ? 12.75 -22.172 -19.906 1 68.62 192 THR A C 1
ATOM 1546 O O . THR A 1 192 ? 13.422 -21.281 -19.391 1 68.62 192 THR A O 1
ATOM 1549 N N . SER A 1 193 ? 11.469 -21.969 -20.109 1 69.81 193 SER A N 1
ATOM 1550 C CA . SER A 1 193 ? 10.711 -20.891 -19.484 1 69.81 193 SER A CA 1
ATOM 1551 C C . SER A 1 193 ? 10.484 -21.156 -18 1 69.81 193 SER A C 1
ATOM 1553 O O . SER A 1 193 ? 9.984 -20.297 -17.281 1 69.81 193 SER A O 1
ATOM 1555 N N . LEU A 1 194 ? 10.906 -22.188 -17.406 1 67 194 LEU A N 1
ATOM 1556 C CA . LEU A 1 194 ? 10.68 -22.594 -16.016 1 67 194 LEU A CA 1
ATOM 1557 C C . LEU A 1 194 ? 9.188 -22.625 -15.695 1 67 194 LEU A C 1
ATOM 1559 O O . LEU A 1 194 ? 8.789 -22.406 -14.547 1 67 194 LEU A O 1
ATOM 1563 N N . GLY A 1 195 ? 8.391 -22.734 -16.797 1 74.69 195 GLY A N 1
ATOM 1564 C CA . GLY A 1 195 ? 6.953 -22.719 -16.594 1 74.69 195 GLY A CA 1
ATOM 1565 C C . GLY A 1 195 ? 6.395 -21.328 -16.375 1 74.69 195 GLY A C 1
ATOM 1566 O O . GLY A 1 195 ? 5.195 -21.172 -16.141 1 74.69 195 GLY A O 1
ATOM 1567 N N . LEU A 1 196 ? 7.227 -20.391 -16.438 1 80.75 196 LEU A N 1
ATOM 1568 C CA . LEU A 1 196 ? 6.789 -19.016 -16.266 1 80.75 196 LEU A CA 1
ATOM 1569 C C . LEU A 1 196 ? 6.102 -18.5 -17.531 1 80.75 196 LEU A C 1
ATOM 1571 O O . LEU A 1 196 ? 6.398 -18.953 -18.641 1 80.75 196 LEU A O 1
ATOM 1575 N N . PRO A 1 197 ? 5.137 -17.656 -17.266 1 83.12 197 PRO A N 1
ATOM 1576 C CA . PRO A 1 197 ? 4.387 -17.172 -18.422 1 83.12 197 PRO A CA 1
ATOM 1577 C C . PRO A 1 197 ? 5.172 -16.156 -19.25 1 83.12 197 PRO A C 1
ATOM 1579 O O . PRO A 1 197 ? 4.668 -15.062 -19.531 1 83.12 197 PRO A O 1
ATOM 1582 N N . ILE A 1 198 ? 6.289 -16.516 -19.672 1 79.81 198 ILE A N 1
ATOM 1583 C CA . ILE A 1 198 ? 7.082 -15.68 -20.578 1 79.81 198 ILE A CA 1
ATOM 1584 C C . ILE A 1 198 ? 6.66 -15.945 -22.031 1 79.81 198 ILE A C 1
ATOM 1586 O O . ILE A 1 198 ? 6.602 -17.094 -22.469 1 79.81 198 ILE A O 1
ATOM 1590 N N . PRO A 1 199 ? 6.352 -14.906 -22.656 1 78.12 199 PRO A N 1
ATOM 1591 C CA . PRO A 1 199 ? 5.98 -15.133 -24.047 1 78.12 199 PRO A CA 1
ATOM 1592 C C . PRO A 1 199 ? 7.055 -15.883 -24.844 1 78.12 199 PRO A C 1
ATOM 1594 O O . PRO A 1 199 ? 8.25 -15.602 -24.688 1 78.12 199 PRO A O 1
ATOM 1597 N N . GLN A 1 200 ? 6.598 -16.781 -25.625 1 75.5 200 GLN A N 1
ATOM 1598 C CA . GLN A 1 200 ? 7.496 -17.656 -26.359 1 75.5 200 GLN A CA 1
ATOM 1599 C C . GLN A 1 200 ? 8.406 -16.844 -27.281 1 75.5 200 GLN A C 1
ATOM 1601 O O . GLN A 1 200 ? 9.57 -17.203 -27.5 1 75.5 200 GLN A O 1
ATOM 1606 N N . ARG A 1 201 ? 7.887 -15.805 -27.75 1 73.88 201 ARG A N 1
ATOM 1607 C CA . ARG A 1 201 ? 8.664 -14.961 -28.656 1 73.88 201 ARG A CA 1
ATOM 1608 C C . ARG A 1 201 ? 9.914 -14.43 -27.969 1 73.88 201 ARG A C 1
ATOM 1610 O O . ARG A 1 201 ? 10.906 -14.125 -28.625 1 73.88 201 ARG A O 1
ATOM 1617 N N . ILE A 1 202 ? 9.852 -14.359 -26.703 1 74.44 202 ILE A N 1
ATOM 1618 C CA . ILE A 1 202 ? 10.969 -13.828 -25.938 1 74.44 202 ILE A CA 1
ATOM 1619 C C . ILE A 1 202 ? 12.016 -14.922 -25.719 1 74.44 202 ILE A C 1
ATOM 1621 O O . ILE A 1 202 ? 13.211 -14.68 -25.859 1 74.44 202 ILE A O 1
ATOM 1625 N N . ILE A 1 203 ? 11.508 -16.078 -25.516 1 70.44 203 ILE A N 1
ATOM 1626 C CA . ILE A 1 203 ? 12.422 -17.188 -25.219 1 70.44 203 ILE A CA 1
ATOM 1627 C C . ILE A 1 203 ? 12.906 -17.812 -26.516 1 70.44 203 ILE A C 1
ATOM 1629 O O . ILE A 1 203 ? 14.062 -18.219 -26.625 1 70.44 203 ILE A O 1
ATOM 1633 N N . GLY A 1 204 ? 11.961 -17.953 -27.438 1 63.56 204 GLY A N 1
ATOM 1634 C CA . GLY A 1 204 ? 12.312 -18.578 -28.688 1 63.56 204 GLY A CA 1
ATOM 1635 C C . GLY A 1 204 ? 13.266 -17.75 -29.531 1 63.56 204 GLY A C 1
ATOM 1636 O O . GLY A 1 204 ? 14.141 -18.297 -30.203 1 63.56 204 GLY A O 1
ATOM 1637 N N . THR A 1 205 ? 13 -16.547 -29.578 1 56.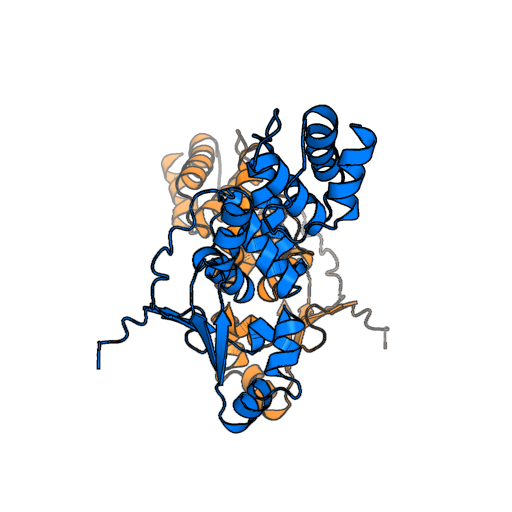28 205 THR A N 1
ATOM 1638 C CA . THR A 1 205 ? 13.82 -15.672 -30.406 1 56.28 205 THR A CA 1
ATOM 1639 C C . THR A 1 205 ? 15.219 -15.523 -29.828 1 56.28 205 THR A C 1
ATOM 1641 O O . THR A 1 205 ? 16.188 -15.367 -30.578 1 56.28 205 THR A O 1
ATOM 1644 N N . THR A 1 206 ? 15.273 -15.43 -28.562 1 53.72 206 THR A N 1
ATOM 1645 C CA . THR A 1 206 ? 16.609 -15.312 -28 1 53.72 206 THR A CA 1
ATOM 1646 C C . THR A 1 206 ? 17.5 -16.469 -28.469 1 53.72 206 THR A C 1
ATOM 1648 O O . THR A 1 206 ? 18.703 -16.297 -28.688 1 53.72 206 THR A O 1
ATOM 1651 N N . ILE A 1 207 ? 16.781 -17.484 -28.766 1 48.03 207 ILE A N 1
ATOM 1652 C CA . ILE A 1 207 ? 17.516 -18.625 -29.297 1 48.03 207 ILE A CA 1
ATOM 1653 C C . ILE A 1 207 ? 18 -18.328 -30.719 1 48.03 207 ILE A C 1
ATOM 1655 O O . ILE A 1 207 ? 19.109 -18.703 -31.094 1 48.03 207 ILE A O 1
ATOM 1659 N N . TYR A 1 208 ? 17.125 -17.703 -31.453 1 44.03 208 TYR A N 1
ATOM 1660 C CA . TYR A 1 208 ? 17.562 -17.547 -32.844 1 44.03 208 TYR A CA 1
ATOM 1661 C C . TYR A 1 208 ? 18.75 -16.609 -32.938 1 44.03 208 TYR A C 1
ATOM 1663 O O . TYR A 1 208 ? 19.547 -16.703 -33.875 1 44.03 208 TYR A O 1
ATOM 1671 N N . VAL A 1 209 ? 18.781 -15.672 -32.062 1 41.25 209 VAL A N 1
ATOM 1672 C CA . VAL A 1 209 ? 19.938 -14.805 -32.25 1 41.25 209 VAL A CA 1
ATOM 1673 C C . VAL A 1 209 ? 21.203 -15.508 -31.766 1 41.25 209 VAL A C 1
ATOM 1675 O O . VAL A 1 209 ? 22.312 -15.141 -32.156 1 41.25 209 VAL A O 1
ATOM 1678 N N . ALA A 1 210 ? 21.109 -16.297 -30.875 1 38.78 210 ALA A N 1
ATOM 1679 C CA . ALA A 1 210 ? 22.312 -16.984 -30.438 1 38.78 210 ALA A CA 1
ATOM 1680 C C . ALA A 1 210 ? 22.688 -18.094 -31.391 1 38.78 210 ALA A C 1
ATOM 1682 O O . ALA A 1 210 ? 23.828 -18.578 -31.406 1 38.78 210 ALA A O 1
ATOM 1683 N N . ALA A 1 211 ? 21.734 -18.578 -32.188 1 33.88 211 ALA A N 1
ATOM 1684 C CA . ALA A 1 211 ? 22.188 -19.562 -33.156 1 33.88 211 ALA A CA 1
ATOM 1685 C C . ALA A 1 211 ? 22.734 -18.859 -34.406 1 33.88 211 ALA A C 1
ATOM 1687 O O . ALA A 1 211 ? 22.172 -17.859 -34.875 1 33.88 211 ALA A O 1
ATOM 1688 N N . MET B 1 1 ? -23.375 34 -8.891 1 31.61 1 MET B N 1
ATOM 1689 C CA . MET B 1 1 ? -22.828 32.906 -8.094 1 31.61 1 MET B CA 1
ATOM 1690 C C . MET B 1 1 ? -21.406 32.594 -8.516 1 31.61 1 MET B C 1
ATOM 1692 O O . MET B 1 1 ? -21.156 32.281 -9.68 1 31.61 1 MET B O 1
ATOM 1696 N N . LYS B 1 2 ? -20.453 33.125 -7.992 1 42 2 LYS B N 1
ATOM 1697 C CA . LYS B 1 2 ? -19.094 32.938 -8.492 1 42 2 LYS B CA 1
ATOM 1698 C C . LYS B 1 2 ? -18.812 31.453 -8.805 1 42 2 LYS B C 1
ATOM 1700 O O . LYS B 1 2 ? -19.281 30.562 -8.086 1 42 2 LYS B O 1
ATOM 1705 N N . PRO B 1 3 ? -18.609 31.062 -9.859 1 43.53 3 PRO B N 1
ATOM 1706 C CA . PRO B 1 3 ? -18.391 29.672 -10.242 1 43.53 3 PRO B CA 1
ATOM 1707 C C . PRO B 1 3 ? -17.469 28.922 -9.266 1 43.53 3 PRO B C 1
ATOM 1709 O O . PRO B 1 3 ? -16.359 29.391 -8.984 1 43.53 3 PRO B O 1
ATOM 1712 N N . GLU B 1 4 ? -17.906 28.484 -8.055 1 49.41 4 GLU B N 1
ATOM 1713 C CA . GLU B 1 4 ? -17.141 27.828 -7.008 1 49.41 4 GLU B CA 1
ATOM 1714 C C . GLU B 1 4 ? -16.109 26.875 -7.602 1 49.41 4 GLU B C 1
ATOM 1716 O O . GLU B 1 4 ? -16.453 26 -8.398 1 49.41 4 GLU B O 1
ATOM 1721 N N . ASN B 1 5 ? -15.062 27.297 -8.039 1 59.47 5 ASN B N 1
ATOM 1722 C CA . ASN B 1 5 ? -13.953 26.578 -8.648 1 59.47 5 ASN B CA 1
ATOM 1723 C C . ASN B 1 5 ? -13.578 25.344 -7.848 1 59.47 5 ASN B C 1
ATOM 1725 O O . ASN B 1 5 ? -12.648 25.359 -7.047 1 59.47 5 ASN B O 1
ATOM 1729 N N . ASN B 1 6 ? -14.555 24.422 -7.629 1 74.31 6 ASN B N 1
ATOM 1730 C CA . ASN B 1 6 ? -14.344 23.172 -6.91 1 74.31 6 ASN B CA 1
ATOM 1731 C C . ASN B 1 6 ? -13.57 22.156 -7.762 1 74.31 6 ASN B C 1
ATOM 1733 O O . ASN B 1 6 ? -13.93 21.906 -8.914 1 74.31 6 ASN B O 1
ATOM 1737 N N . VAL B 1 7 ? -12.406 21.922 -7.352 1 87.69 7 VAL B N 1
ATOM 1738 C CA . VAL B 1 7 ? -11.617 20.875 -8 1 87.69 7 VAL B CA 1
ATOM 1739 C C . VAL B 1 7 ? -12 19.516 -7.441 1 87.69 7 VAL B C 1
ATOM 1741 O O . VAL B 1 7 ? -12.078 19.328 -6.223 1 87.69 7 VAL B O 1
ATOM 1744 N N . ILE B 1 8 ? -12.344 18.609 -8.312 1 94 8 ILE B N 1
ATOM 1745 C CA . ILE B 1 8 ? -12.805 17.281 -7.914 1 94 8 ILE B CA 1
ATOM 1746 C C . ILE B 1 8 ? -11.695 16.266 -8.141 1 94 8 ILE B C 1
ATOM 1748 O O . ILE B 1 8 ? -11.062 16.234 -9.203 1 94 8 ILE B O 1
ATOM 1752 N N . HIS B 1 9 ? -11.352 15.492 -7.152 1 97.56 9 HIS B N 1
ATOM 1753 C CA . HIS B 1 9 ? -10.477 14.328 -7.227 1 97.56 9 HIS B CA 1
ATOM 1754 C C . HIS B 1 9 ? -11.266 13.039 -7.035 1 97.56 9 HIS B C 1
ATOM 1756 O O . HIS B 1 9 ? -12.047 12.914 -6.09 1 97.56 9 HIS B O 1
ATOM 1762 N N . VAL B 1 10 ? -11.047 12.102 -7.992 1 98.31 10 VAL B N 1
ATOM 1763 C CA . VAL B 1 10 ? -11.727 10.812 -7.887 1 98.31 10 VAL B CA 1
ATOM 1764 C C . VAL B 1 10 ? -10.719 9.727 -7.531 1 98.31 10 VAL B C 1
ATOM 1766 O O . VAL B 1 10 ? -9.906 9.328 -8.367 1 98.31 10 VAL B O 1
ATOM 1769 N N . ILE B 1 11 ? -10.781 9.25 -6.363 1 98.06 11 ILE B N 1
ATOM 1770 C CA . ILE B 1 11 ? -9.914 8.164 -5.922 1 98.06 11 ILE B CA 1
ATOM 1771 C C . ILE B 1 11 ? -10.625 6.824 -6.117 1 98.06 11 ILE B C 1
ATOM 1773 O O . ILE B 1 11 ? -10.016 5.855 -6.578 1 98.06 11 ILE B O 1
ATOM 1777 N N . ASP B 1 12 ? -11.859 6.824 -5.754 1 97.19 12 ASP B N 1
ATOM 1778 C CA . ASP B 1 12 ? -12.719 5.672 -6.016 1 97.19 12 ASP B CA 1
ATOM 1779 C C . ASP B 1 12 ? -13.938 6.07 -6.852 1 97.19 12 ASP B C 1
ATOM 1781 O O . ASP B 1 12 ? -14.859 6.703 -6.34 1 97.19 12 ASP B O 1
ATOM 1785 N N . PRO B 1 13 ? -13.977 5.668 -8.078 1 95.12 13 PRO B N 1
ATOM 1786 C CA . PRO B 1 13 ? -15.094 6.066 -8.938 1 95.12 13 PRO B CA 1
ATOM 1787 C C . PRO B 1 13 ? -16.438 5.527 -8.445 1 95.12 13 PRO B C 1
ATOM 1789 O O . PRO B 1 13 ? -17.484 6.09 -8.773 1 95.12 13 PRO B O 1
ATOM 1792 N N . ASN B 1 14 ? -16.359 4.457 -7.652 1 92.94 14 ASN B N 1
ATOM 1793 C CA . ASN B 1 14 ? -17.594 3.891 -7.105 1 92.94 14 ASN B CA 1
ATOM 1794 C C . ASN B 1 14 ? -17.797 4.301 -5.652 1 92.94 14 ASN B C 1
ATOM 1796 O O . ASN B 1 14 ? -18.578 3.68 -4.934 1 92.94 14 ASN B O 1
ATOM 1800 N N . GLY B 1 15 ? -17.094 5.297 -5.246 1 97 15 GLY B N 1
ATOM 1801 C CA . GLY B 1 15 ? -17.141 5.727 -3.855 1 97 15 GLY B CA 1
ATOM 1802 C C . GLY B 1 15 ? -18.484 6.309 -3.459 1 97 15 GLY B C 1
ATOM 1803 O O . GLY B 1 15 ? -19.281 6.684 -4.32 1 97 15 GLY B O 1
ATOM 1804 N N . ASN B 1 16 ? -18.688 6.391 -2.121 1 98 16 ASN B N 1
ATOM 1805 C CA . ASN B 1 16 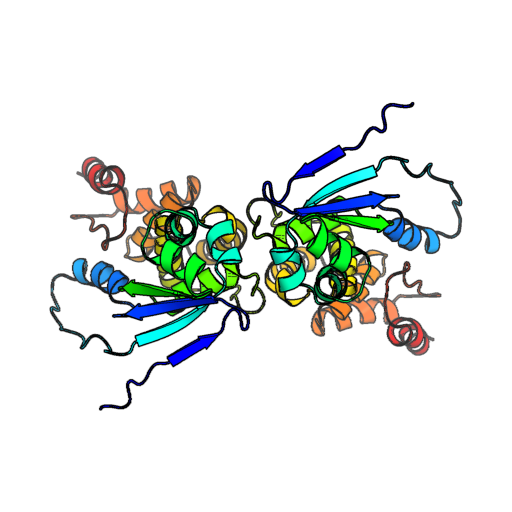? -19.953 6.902 -1.577 1 98 16 ASN B CA 1
ATOM 1806 C C . ASN B 1 16 ? -19.703 7.941 -0.485 1 98 16 ASN B C 1
ATOM 1808 O O . ASN B 1 16 ? -20.609 8.281 0.27 1 98 16 ASN B O 1
ATOM 1812 N N . VAL B 1 17 ? -18.516 8.383 -0.384 1 98.5 17 VAL B N 1
ATOM 1813 C CA . VAL B 1 17 ? -18.156 9.469 0.518 1 98.5 17 VAL B CA 1
ATOM 1814 C C . VAL B 1 17 ? -17.422 10.562 -0.261 1 98.5 17 VAL B C 1
ATOM 1816 O O . VAL B 1 17 ? -16.531 10.273 -1.056 1 98.5 17 VAL B O 1
ATOM 1819 N N . THR B 1 18 ? -17.859 11.719 -0.089 1 98.5 18 THR B N 1
ATOM 1820 C CA . THR B 1 18 ? -17.125 12.867 -0.611 1 98.5 18 THR B CA 1
ATOM 1821 C C . THR B 1 18 ? -16.5 13.672 0.524 1 98.5 18 THR B C 1
ATOM 1823 O O . THR B 1 18 ? -17.203 14.211 1.377 1 98.5 18 THR B O 1
ATOM 1826 N N . ILE B 1 19 ? -15.203 13.742 0.51 1 98.44 19 ILE B N 1
ATOM 1827 C CA . ILE B 1 19 ? -14.484 14.578 1.471 1 98.44 19 ILE B CA 1
ATOM 1828 C C . ILE B 1 19 ? -14.336 15.992 0.914 1 98.44 19 ILE B C 1
ATOM 1830 O O . ILE B 1 19 ? -13.773 16.188 -0.168 1 98.44 19 ILE B O 1
ATOM 1834 N N . ILE B 1 20 ? -14.812 16.922 1.626 1 97.81 20 ILE B N 1
ATOM 1835 C CA . ILE B 1 20 ? -14.711 18.328 1.242 1 97.81 20 ILE B CA 1
ATOM 1836 C C . ILE B 1 20 ? -13.633 19.016 2.07 1 97.81 20 ILE B C 1
ATOM 1838 O O . ILE B 1 20 ? -13.805 19.234 3.273 1 97.81 20 ILE B O 1
ATOM 1842 N N . LEU B 1 21 ? -12.539 19.344 1.442 1 97.19 21 LEU B N 1
ATOM 1843 C CA . LEU B 1 21 ? -11.422 20.016 2.104 1 97.19 21 LEU B CA 1
ATOM 1844 C C . LEU B 1 21 ? -11.531 21.531 1.959 1 97.19 21 LEU B C 1
ATOM 1846 O O . LEU B 1 21 ? -11.508 22.047 0.842 1 97.19 21 LEU B O 1
ATOM 1850 N N . GLN B 1 22 ? -11.648 22.125 3.068 1 94.56 22 GLN B N 1
ATOM 1851 C CA . GLN B 1 22 ? -11.672 23.578 3.119 1 94.56 22 GLN B CA 1
ATOM 1852 C C . GLN B 1 22 ? -10.375 24.141 3.705 1 94.56 22 GLN B C 1
ATOM 1854 O O . GLN B 1 22 ? -9.703 23.453 4.488 1 94.56 22 GLN B O 1
ATOM 1859 N N . ASN B 1 23 ? -9.961 25.344 3.277 1 91.25 23 ASN B N 1
ATOM 1860 C CA . ASN B 1 23 ? -8.758 26.016 3.787 1 91.25 23 ASN B CA 1
ATOM 1861 C C . ASN B 1 23 ? -7.539 25.109 3.699 1 91.25 23 ASN B C 1
ATOM 1863 O O . ASN B 1 23 ? -6.824 24.922 4.688 1 91.25 23 ASN B O 1
ATOM 1867 N N . ALA B 1 24 ? -7.359 24.609 2.545 1 90.69 24 ALA B N 1
ATOM 1868 C CA . ALA B 1 24 ? -6.258 23.672 2.344 1 90.69 24 ALA B CA 1
ATOM 1869 C C . ALA B 1 24 ? -4.926 24.297 2.762 1 90.69 24 ALA B C 1
ATOM 1871 O O . ALA B 1 24 ? -4.668 25.469 2.484 1 90.69 24 ALA B O 1
ATOM 1872 N N . ASN B 1 25 ? -4.098 23.484 3.537 1 85 25 ASN B N 1
ATOM 1873 C CA . ASN B 1 25 ? -2.715 23.812 3.867 1 85 25 ASN B CA 1
ATOM 1874 C C . ASN B 1 25 ? -2.629 24.797 5.023 1 85 25 ASN B C 1
ATOM 1876 O O . ASN B 1 25 ? -1.547 25.297 5.336 1 85 25 ASN B O 1
ATOM 1880 N N . LYS B 1 26 ? -3.652 25.109 5.582 1 80.06 26 LYS B N 1
ATOM 1881 C CA . LYS B 1 26 ? -3.668 26.078 6.676 1 80.06 26 LYS B CA 1
ATOM 1882 C C . LYS B 1 26 ? -3.025 25.5 7.934 1 80.06 26 LYS B C 1
ATOM 1884 O O . LYS B 1 26 ? -2.309 26.203 8.648 1 80.06 26 LYS B O 1
ATOM 1889 N N . ARG B 1 27 ? -3.232 24.281 8.164 1 71.5 27 ARG B N 1
ATOM 1890 C CA . ARG B 1 27 ? -2.799 23.656 9.406 1 71.5 27 ARG B CA 1
ATOM 1891 C C . ARG B 1 27 ? -1.278 23.656 9.508 1 71.5 27 ARG B C 1
ATOM 1893 O O . ARG B 1 27 ? -0.724 23.953 10.57 1 71.5 27 ARG B O 1
ATOM 1900 N N . PHE B 1 28 ? -0.661 23.391 8.445 1 70 28 PHE B N 1
ATOM 1901 C CA . PHE B 1 28 ? 0.792 23.281 8.5 1 70 28 PHE B CA 1
ATOM 1902 C C . PHE B 1 28 ? 1.436 24.672 8.5 1 70 28 PHE B C 1
ATOM 1904 O O . PHE B 1 28 ? 2.459 24.875 9.148 1 70 28 PHE B O 1
ATOM 1911 N N . ILE B 1 29 ? 0.848 25.531 7.871 1 63.94 29 ILE B N 1
ATOM 1912 C CA . ILE B 1 29 ? 1.35 26.906 7.84 1 63.94 29 ILE B CA 1
ATOM 1913 C C . ILE B 1 29 ? 1.31 27.5 9.242 1 63.94 29 ILE B C 1
ATOM 1915 O O . ILE B 1 29 ? 2.262 28.156 9.672 1 63.94 29 ILE B O 1
ATOM 1919 N N . ARG B 1 30 ? 0.291 27.234 9.773 1 62.06 30 ARG B N 1
ATOM 1920 C CA . ARG B 1 30 ? 0.175 27.719 11.148 1 62.06 30 ARG B CA 1
ATOM 1921 C C . ARG B 1 30 ? 1.287 27.156 12.023 1 62.06 30 ARG B C 1
ATOM 1923 O O . ARG B 1 30 ? 1.849 27.859 12.859 1 62.06 30 ARG B O 1
ATOM 1930 N N . PHE B 1 31 ? 1.54 26.016 11.633 1 60.75 31 PHE B N 1
ATOM 1931 C CA . PHE B 1 31 ? 2.592 25.344 12.383 1 60.75 31 PHE B CA 1
ATOM 1932 C C . PHE B 1 31 ? 3.945 26 12.117 1 60.75 31 PHE B C 1
ATOM 1934 O O . PHE B 1 31 ? 4.73 26.219 13.047 1 60.75 31 PHE B O 1
ATOM 1941 N N . ILE B 1 32 ? 4.133 26.406 10.922 1 60.97 32 ILE B N 1
ATOM 1942 C CA . ILE B 1 32 ? 5.398 27.016 10.547 1 60.97 32 ILE B CA 1
ATOM 1943 C C . ILE B 1 32 ? 5.418 28.484 11 1 60.97 32 ILE B C 1
ATOM 1945 O O . ILE B 1 32 ? 6.438 28.969 11.492 1 60.97 32 ILE B O 1
ATOM 1949 N N . GLU B 1 33 ? 4.352 29.141 10.656 1 59 33 GLU B N 1
ATOM 1950 C CA . GLU B 1 33 ? 4.297 30.562 10.961 1 59 33 GLU B CA 1
ATOM 1951 C C . GLU B 1 33 ? 4.398 30.812 12.461 1 59 33 GLU B C 1
ATOM 1953 O O . GLU B 1 33 ? 4.988 31.812 12.898 1 59 33 GLU B O 1
ATOM 1958 N N . GLU B 1 34 ? 3.686 30.016 13.172 1 54.69 34 GLU B N 1
ATOM 1959 C CA . GLU B 1 34 ? 3.844 30.188 14.609 1 54.69 34 GLU B CA 1
ATOM 1960 C C . GLU B 1 34 ? 5.316 30.156 15.008 1 54.69 34 GLU B C 1
ATOM 1962 O O . GLU B 1 34 ? 5.711 30.781 16 1 54.69 34 GLU B O 1
ATOM 1967 N N . SER B 1 35 ? 6.016 29.484 14.234 1 50.88 35 SER B N 1
ATOM 1968 C CA . SER B 1 35 ? 7.453 29.469 14.5 1 50.88 35 SER B CA 1
ATOM 1969 C C . SER B 1 35 ? 8.117 30.75 14.039 1 50.88 35 SER B C 1
ATOM 1971 O O . SER B 1 35 ? 9.117 31.188 14.609 1 50.88 35 SER B O 1
ATOM 1973 N N . ASN B 1 36 ? 7.617 31.203 12.836 1 50.56 36 ASN B N 1
ATOM 1974 C CA . ASN B 1 36 ? 8.172 32.469 12.359 1 50.56 36 ASN B CA 1
ATOM 1975 C C . ASN B 1 36 ? 7.355 33.656 12.852 1 50.56 36 ASN B C 1
ATOM 1977 O O . ASN B 1 36 ? 6.215 33.844 12.43 1 50.56 36 ASN B O 1
ATOM 1981 N N . LEU B 1 37 ? 7.27 34.031 14.156 1 42.72 37 LEU B N 1
ATOM 1982 C CA . LEU B 1 37 ? 6.613 35.125 14.883 1 42.72 37 LEU B CA 1
ATOM 1983 C C . LEU B 1 37 ? 6.281 36.281 13.945 1 42.72 37 LEU B C 1
ATOM 1985 O O . LEU B 1 37 ? 5.414 37.094 14.258 1 42.72 37 LEU B O 1
ATOM 1989 N N . LYS B 1 38 ? 7.129 36.719 13.055 1 45.69 38 LYS B N 1
ATOM 1990 C CA . LYS B 1 38 ? 7.043 38.094 12.531 1 45.69 38 LYS B CA 1
ATOM 1991 C C . LYS B 1 38 ? 5.93 38.219 11.5 1 45.69 38 LYS B C 1
ATOM 1993 O O . LYS B 1 38 ? 5.508 39.312 11.164 1 45.69 38 LYS B O 1
ATOM 1998 N N . ARG B 1 39 ? 5.742 37.406 10.461 1 46.59 39 ARG B N 1
ATOM 1999 C CA . ARG B 1 39 ? 4.973 37.938 9.344 1 46.59 39 ARG B CA 1
ATOM 2000 C C . ARG B 1 39 ? 3.518 37.469 9.414 1 46.59 39 ARG B C 1
ATOM 2002 O O . ARG B 1 39 ? 3.217 36.312 9.188 1 46.59 39 ARG B O 1
ATOM 2009 N N . LYS B 1 40 ? 2.666 38.125 10.07 1 45.75 40 LYS B N 1
ATOM 2010 C CA . LYS B 1 40 ? 1.207 38.156 10.094 1 45.75 40 LYS B CA 1
ATOM 2011 C C . LYS B 1 40 ? 0.636 38.156 8.68 1 45.75 40 LYS B C 1
ATOM 2013 O O . LYS B 1 40 ? -0.122 39.031 8.297 1 45.75 40 LYS B O 1
ATOM 2018 N N . ARG B 1 41 ? 1.349 37.844 7.586 1 44.31 41 ARG B N 1
ATOM 2019 C CA . ARG B 1 41 ? 0.625 38.062 6.34 1 44.31 41 ARG B CA 1
ATOM 2020 C C . ARG B 1 41 ? -0.58 37.156 6.219 1 44.31 41 ARG B C 1
ATOM 2022 O O . ARG B 1 41 ? -0.449 35.938 6.359 1 44.31 41 ARG B O 1
ATOM 2029 N N . LYS B 1 42 ? -1.749 37.562 6.391 1 46.03 42 LYS B N 1
ATOM 2030 C CA . LYS B 1 42 ? -3.057 37.031 5.992 1 46.03 42 LYS B CA 1
ATOM 2031 C C . LYS B 1 42 ? -2.98 36.344 4.645 1 46.03 42 LYS B C 1
ATOM 2033 O O . LYS B 1 42 ? -2.977 36.969 3.596 1 46.03 42 LYS B O 1
ATOM 2038 N N . THR B 1 43 ? -2.098 35.406 4.32 1 47.53 43 THR B N 1
ATOM 2039 C CA . THR B 1 43 ? -2.254 34.812 2.994 1 47.53 43 THR B CA 1
ATOM 2040 C C . THR B 1 43 ? -3.723 34.531 2.697 1 47.53 43 THR B C 1
ATOM 2042 O O . THR B 1 43 ? -4.414 33.906 3.504 1 47.53 43 THR B O 1
ATOM 2045 N N . PRO B 1 44 ? -4.285 35.25 1.907 1 48.88 44 PRO B N 1
ATOM 2046 C CA . PRO B 1 44 ? -5.66 34.969 1.479 1 48.88 44 PRO B CA 1
ATOM 2047 C C . PRO B 1 44 ? -5.934 33.469 1.33 1 48.88 44 PRO B C 1
ATOM 2049 O O . PRO B 1 44 ? -5.191 32.781 0.638 1 48.88 44 PRO B O 1
ATOM 2052 N N . PHE B 1 45 ? -6.301 32.844 2.379 1 52.75 45 PHE B N 1
ATOM 2053 C CA . PHE B 1 45 ? -6.672 31.438 2.311 1 52.75 45 PHE B CA 1
ATOM 2054 C C . PHE B 1 45 ? -7.453 31.141 1.036 1 52.75 45 PHE B C 1
ATOM 2056 O O . PHE B 1 45 ? -8.266 31.969 0.596 1 52.75 45 PHE B O 1
ATOM 2063 N N . VAL B 1 46 ? -6.906 30.578 0.138 1 55.94 46 VAL B N 1
ATOM 2064 C CA . VAL B 1 46 ? -7.559 30.094 -1.07 1 55.94 46 VAL B CA 1
ATOM 2065 C C . VAL B 1 46 ? -8.945 29.562 -0.726 1 55.94 46 VAL B C 1
ATOM 2067 O O . VAL B 1 46 ? -9.094 28.688 0.132 1 55.94 46 VAL B O 1
ATOM 2070 N N . THR B 1 47 ? -10.055 30.203 -0.917 1 67.56 47 THR B N 1
ATOM 2071 C CA . THR B 1 47 ? -11.477 29.906 -0.824 1 67.56 47 THR B CA 1
ATOM 2072 C C . THR B 1 47 ? -11.812 28.656 -1.625 1 67.56 47 THR B C 1
ATOM 2074 O O . THR B 1 47 ? -12.945 28.156 -1.567 1 67.56 47 THR B O 1
ATOM 2077 N N . GLN B 1 48 ? -10.742 28.125 -2.164 1 85.06 48 GLN B N 1
ATOM 2078 C CA . GLN B 1 48 ? -11.016 26.984 -3.027 1 85.06 48 GLN B CA 1
ATOM 2079 C C . GLN B 1 48 ? -11.273 25.719 -2.207 1 85.06 48 GLN B C 1
ATOM 2081 O O . GLN B 1 48 ? -10.578 25.469 -1.222 1 85.06 48 GLN B O 1
ATOM 2086 N N . GLU B 1 49 ? -12.375 25.125 -2.473 1 92 49 GLU B N 1
ATOM 2087 C CA . GLU B 1 49 ? -12.734 23.844 -1.875 1 92 49 GLU B CA 1
ATOM 2088 C C . GLU B 1 49 ? -12.359 22.688 -2.791 1 92 49 GLU B C 1
ATOM 2090 O O . GLU B 1 49 ? -12.477 22.781 -4.012 1 92 49 GLU B O 1
ATOM 2095 N N . PHE B 1 50 ? -11.836 21.672 -2.209 1 96.12 50 PHE B N 1
ATOM 2096 C CA . PHE B 1 50 ? -11.555 20.438 -2.949 1 96.12 50 PHE B CA 1
ATOM 2097 C C . PHE B 1 50 ? -12.508 19.328 -2.533 1 96.12 50 PHE B C 1
ATOM 2099 O O . PHE B 1 50 ? -12.805 19.172 -1.348 1 96.12 50 PHE B O 1
ATOM 2106 N N . ARG B 1 51 ? -12.984 18.641 -3.512 1 98 51 ARG B N 1
ATOM 2107 C CA . ARG B 1 51 ? -13.859 17.5 -3.268 1 98 51 ARG B CA 1
ATOM 2108 C C . ARG B 1 51 ? -13.211 16.203 -3.725 1 98 51 ARG B C 1
ATOM 2110 O O . ARG B 1 51 ? -12.719 16.109 -4.852 1 98 51 ARG B O 1
ATOM 2117 N N . ILE B 1 52 ? -13.18 15.203 -2.842 1 98.62 52 ILE B N 1
ATOM 2118 C CA . ILE B 1 52 ? -12.5 13.938 -3.113 1 98.62 52 ILE B CA 1
ATOM 2119 C C . ILE B 1 52 ? -13.469 12.781 -2.93 1 98.62 52 ILE B C 1
ATOM 2121 O O . ILE B 1 52 ? -13.969 12.547 -1.826 1 98.62 52 ILE B O 1
ATOM 2125 N N . LEU B 1 53 ? -13.695 12.062 -3.975 1 98.69 53 LEU B N 1
ATOM 2126 C CA . LEU B 1 53 ?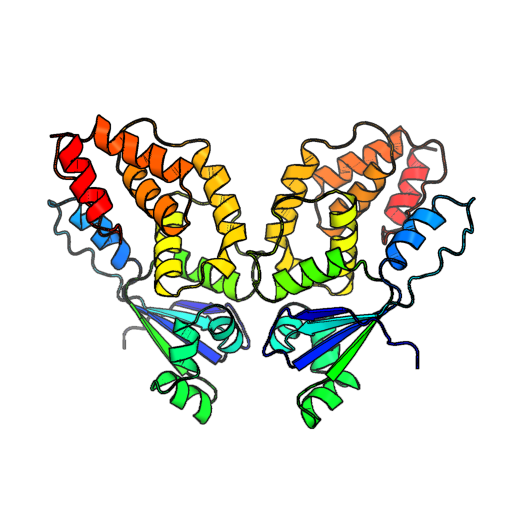 -14.602 10.914 -3.92 1 98.69 53 LEU B CA 1
ATOM 2127 C C . LEU B 1 53 ? -13.867 9.664 -3.459 1 98.69 53 LEU B C 1
ATOM 2129 O O . LEU B 1 53 ? -12.875 9.258 -4.074 1 98.69 53 LEU B O 1
ATOM 2133 N N . VAL B 1 54 ? -14.367 9.102 -2.33 1 98.5 54 VAL B N 1
ATOM 2134 C CA . VAL B 1 54 ? -13.711 7.953 -1.71 1 98.5 54 VAL B CA 1
ATOM 2135 C C . VAL B 1 54 ? -14.758 6.938 -1.257 1 98.5 54 VAL B C 1
ATOM 2137 O O . VAL B 1 54 ? -15.953 7.141 -1.467 1 98.5 54 VAL B O 1
ATOM 2140 N N . SER B 1 55 ? -14.281 5.812 -0.792 1 97.56 55 SER B N 1
ATOM 2141 C CA . SER B 1 55 ? -15.156 4.719 -0.383 1 97.56 55 SER B CA 1
ATOM 2142 C C . SER B 1 55 ? -15.203 4.582 1.135 1 97.56 55 SER B C 1
ATOM 2144 O O . SER B 1 55 ? -14.156 4.473 1.785 1 97.56 55 SER B O 1
ATOM 2146 N N . ALA B 1 56 ? -16.406 4.508 1.649 1 97.25 56 ALA B N 1
ATOM 2147 C CA . ALA B 1 56 ? -16.578 4.305 3.084 1 97.25 56 ALA B CA 1
ATOM 2148 C C . ALA B 1 56 ? -15.938 3 3.537 1 97.25 56 ALA B C 1
ATOM 2150 O O . ALA B 1 56 ? -15.305 2.951 4.598 1 97.25 56 ALA B O 1
ATOM 2151 N N . SER B 1 57 ? -16.047 1.989 2.705 1 94.31 57 SER B N 1
ATOM 2152 C CA . SER B 1 57 ? -15.531 0.678 3.078 1 94.31 57 SER B CA 1
ATOM 2153 C C . SER B 1 57 ? -14.016 0.713 3.254 1 94.31 57 SER B C 1
ATOM 2155 O O . SER B 1 57 ? -13.484 0.134 4.203 1 94.31 57 SER B O 1
ATOM 2157 N N . HIS B 1 58 ? -13.32 1.405 2.414 1 96.75 58 HIS B N 1
ATOM 2158 C CA . HIS B 1 58 ? -11.867 1.529 2.521 1 96.75 58 HIS B CA 1
ATOM 2159 C C . HIS B 1 58 ? -11.477 2.371 3.73 1 96.75 58 HIS B C 1
ATOM 2161 O O . HIS B 1 58 ? -10.617 1.97 4.52 1 96.75 58 HIS B O 1
ATOM 2167 N N . LEU B 1 59 ? -12.172 3.439 3.918 1 98 59 LEU B N 1
ATOM 2168 C CA . LEU B 1 59 ? -11.844 4.348 5.008 1 98 59 LEU B CA 1
ATOM 2169 C C . LEU B 1 59 ? -12.047 3.674 6.359 1 98 59 LEU B C 1
ATOM 2171 O O . LEU B 1 59 ? -11.188 3.764 7.242 1 98 59 LEU B O 1
ATOM 2175 N N . THR B 1 60 ? -13.164 2.986 6.492 1 96.88 60 THR B N 1
ATOM 2176 C CA . THR B 1 60 ? -13.516 2.41 7.781 1 96.88 60 THR B CA 1
ATOM 2177 C C . THR B 1 60 ? -12.648 1.189 8.086 1 96.88 60 THR B C 1
ATOM 2179 O O . THR B 1 60 ? -12.508 0.795 9.242 1 96.88 60 THR B O 1
ATOM 2182 N N . SER B 1 61 ? -12.016 0.626 7.09 1 95.94 61 SER B N 1
ATOM 2183 C CA . SER B 1 61 ? -11.203 -0.565 7.301 1 95.94 61 SER B CA 1
ATOM 2184 C C . SER B 1 61 ? -9.82 -0.2 7.832 1 95.94 61 SER B C 1
ATOM 2186 O O . SER B 1 61 ? -9.148 -1.03 8.445 1 95.94 61 SER B O 1
ATOM 2188 N N . VAL B 1 62 ? -9.383 1.037 7.652 1 97.25 62 VAL B N 1
ATOM 2189 C CA . VAL B 1 62 ? -7.988 1.348 7.957 1 97.25 62 VAL B CA 1
ATOM 2190 C C . VAL B 1 62 ? -7.922 2.377 9.086 1 97.25 62 VAL B C 1
ATOM 2192 O O . VAL B 1 62 ? -6.883 2.537 9.727 1 97.25 62 VAL B O 1
ATOM 2195 N N . SER B 1 63 ? -8.984 3.053 9.375 1 98.38 63 SER B N 1
ATOM 2196 C CA . SER B 1 63 ? -8.969 4.16 10.328 1 98.38 63 SER B CA 1
ATOM 2197 C C . SER B 1 63 ? -10.102 4.031 11.344 1 98.38 63 SER B C 1
ATOM 2199 O O . SER B 1 63 ? -11.273 4.117 10.984 1 98.38 63 SER B O 1
ATOM 2201 N N . PRO B 1 64 ? -9.828 3.928 12.578 1 97.62 64 PRO B N 1
ATOM 2202 C CA . PRO B 1 64 ? -10.891 3.92 13.586 1 97.62 64 PRO B CA 1
ATOM 2203 C C . PRO B 1 64 ? -11.672 5.234 13.641 1 97.62 64 PRO B C 1
ATOM 2205 O O . PRO B 1 64 ? -12.852 5.242 13.977 1 97.62 64 PRO B O 1
ATOM 2208 N N . VAL B 1 65 ? -11.031 6.348 13.305 1 97.81 65 VAL B N 1
ATOM 2209 C CA . VAL B 1 65 ? -11.688 7.652 13.281 1 97.81 65 VAL B CA 1
ATOM 2210 C C . VAL B 1 65 ? -12.758 7.672 12.195 1 97.81 65 VAL B C 1
ATOM 2212 O O . VAL B 1 65 ? -13.906 8.039 12.453 1 97.81 65 VAL B O 1
ATOM 2215 N N . PHE B 1 66 ? -12.414 7.215 11.039 1 97.75 66 PHE B N 1
ATOM 2216 C CA . PHE B 1 66 ? -13.391 7.137 9.961 1 97.75 66 PHE B CA 1
ATOM 2217 C C . PHE B 1 66 ? -14.461 6.098 10.273 1 97.75 66 PHE B C 1
ATOM 2219 O O . PHE B 1 66 ? -15.625 6.27 9.906 1 97.75 66 PHE B O 1
ATOM 2226 N N . LYS B 1 67 ? -14.031 5.035 10.898 1 97.12 67 LYS B N 1
ATOM 2227 C CA . LYS B 1 67 ? -15.008 4.02 11.281 1 97.12 67 LYS B CA 1
ATOM 2228 C C . LYS B 1 67 ? -16.062 4.594 12.219 1 97.12 67 LYS B C 1
ATOM 2230 O O . LYS B 1 67 ? -17.266 4.383 12.016 1 97.12 67 LYS B O 1
ATOM 2235 N N . SER B 1 68 ? -15.641 5.328 13.195 1 96.81 68 SER B N 1
ATOM 2236 C CA . SER B 1 68 ? -16.562 5.953 14.141 1 96.81 68 SER B CA 1
ATOM 2237 C C . SER B 1 68 ? -17.453 6.969 13.438 1 96.81 68 SER B C 1
ATOM 2239 O O . SER B 1 68 ? -18.656 7.023 13.703 1 96.81 68 SER B O 1
ATOM 2241 N N . ALA B 1 69 ? -16.922 7.695 12.547 1 96.56 69 ALA B N 1
ATOM 2242 C CA . ALA B 1 69 ? -17.656 8.758 11.859 1 96.56 69 ALA B CA 1
ATOM 2243 C C . ALA B 1 69 ? -18.688 8.18 10.906 1 96.56 69 ALA B C 1
ATOM 2245 O O . ALA B 1 69 ? -19.797 8.719 10.773 1 96.56 69 ALA B O 1
ATOM 2246 N N . LEU B 1 70 ? -18.344 7.016 10.305 1 97.12 70 LEU B N 1
ATOM 2247 C CA . LEU B 1 70 ? -19.172 6.551 9.195 1 97.12 70 LEU B CA 1
ATOM 2248 C C . LEU B 1 70 ? -20.047 5.375 9.609 1 97.12 70 LEU B C 1
ATOM 2250 O O . LEU B 1 70 ? -21.047 5.074 8.953 1 97.12 70 LEU B O 1
ATOM 2254 N N . GLU B 1 71 ? -19.656 4.668 10.594 1 93.69 71 GLU B N 1
ATOM 2255 C CA . GLU B 1 71 ? -20.422 3.508 11.031 1 93.69 71 GLU B CA 1
ATOM 2256 C C . GLU B 1 71 ? -21.031 3.74 12.414 1 93.69 71 GLU B C 1
ATOM 2258 O O . GLU B 1 71 ? -21.891 2.977 12.852 1 93.69 71 GLU B O 1
ATOM 2263 N N . GLY B 1 72 ? -20.578 4.75 13.055 1 90.81 72 GLY B N 1
ATOM 2264 C CA . GLY B 1 72 ? -21.078 5.035 14.398 1 90.81 72 GLY B CA 1
ATOM 2265 C C . GLY B 1 72 ? -22.312 5.902 14.398 1 90.81 72 GLY B C 1
ATOM 2266 O O . GLY B 1 72 ? -23.156 5.789 13.508 1 90.81 72 GLY B O 1
ATOM 2267 N N . THR B 1 73 ? -22.453 6.711 15.445 1 90.12 73 THR B N 1
ATOM 2268 C CA . THR B 1 73 ? -23.688 7.434 15.703 1 90.12 73 THR B CA 1
ATOM 2269 C C . THR B 1 73 ? -23.594 8.867 15.195 1 90.12 73 THR B C 1
ATOM 2271 O O . THR B 1 73 ? -24.562 9.633 15.312 1 90.12 73 THR B O 1
ATOM 2274 N N . TRP B 1 74 ? -22.531 9.117 14.555 1 90.88 74 TRP B N 1
ATOM 2275 C CA . TRP B 1 74 ? -22.391 10.461 14 1 90.88 74 TRP B CA 1
ATOM 2276 C C . TRP B 1 74 ? -23.406 10.703 12.891 1 90.88 74 TRP B C 1
ATOM 2278 O O . TRP B 1 74 ? -23.891 9.758 12.258 1 90.88 74 TRP B O 1
ATOM 2288 N N . LYS B 1 75 ? -23.641 11.984 12.664 1 93.88 75 LYS B N 1
ATOM 2289 C CA . LYS B 1 75 ? -24.578 12.391 11.625 1 93.88 75 LYS B CA 1
ATOM 2290 C C . LYS B 1 75 ? -24.172 11.82 10.266 1 93.88 75 LYS B C 1
ATOM 2292 O O . LYS B 1 75 ? -25.031 11.406 9.492 1 93.88 75 LYS B O 1
ATOM 2297 N N . GLU B 1 76 ? -22.922 11.797 10.031 1 94 76 GLU B N 1
ATOM 2298 C CA . GLU B 1 76 ? -22.422 11.297 8.758 1 94 76 GLU B CA 1
ATOM 2299 C C . GLU B 1 76 ? -22.781 9.828 8.57 1 94 76 GLU B C 1
ATOM 2301 O O . GLU B 1 76 ? -23.172 9.406 7.473 1 94 76 GLU B O 1
ATOM 2306 N N . GLY B 1 77 ? -22.578 9.055 9.578 1 94.31 77 GLY B N 1
ATOM 2307 C CA . GLY B 1 77 ? -22.906 7.641 9.508 1 94.31 77 GLY B CA 1
ATOM 2308 C C . GLY B 1 77 ? -24.391 7.395 9.273 1 94.31 77 GLY B C 1
ATOM 2309 O O . GLY B 1 77 ? -24.766 6.523 8.484 1 94.31 77 GLY B O 1
ATOM 2310 N N . LEU B 1 78 ? -25.25 8.18 9.898 1 94.94 78 LEU B N 1
ATOM 2311 C CA . LEU B 1 78 ? -26.688 8.078 9.719 1 94.94 78 LEU B CA 1
ATOM 2312 C C . LEU B 1 78 ? -27.078 8.414 8.281 1 94.94 78 LEU B C 1
ATOM 2314 O O . LEU B 1 78 ? -27.875 7.699 7.664 1 94.94 78 LEU B O 1
ATOM 2318 N N . THR B 1 79 ? -26.469 9.484 7.832 1 96 79 THR B N 1
ATOM 2319 C CA . THR B 1 79 ? -26.75 9.906 6.465 1 96 79 THR B CA 1
ATOM 2320 C C . THR B 1 79 ? -26.312 8.836 5.465 1 96 79 THR B C 1
ATOM 2322 O O . THR B 1 79 ? -27.031 8.547 4.504 1 96 79 THR B O 1
ATOM 2325 N N . LEU B 1 80 ? -25.203 8.242 5.691 1 96.12 80 LEU B N 1
ATOM 2326 C CA . LEU B 1 80 ? -24.688 7.215 4.797 1 96.12 80 LEU B CA 1
ATOM 2327 C C . LEU B 1 80 ? -25.625 6.008 4.758 1 96.12 80 LEU B C 1
ATOM 2329 O O . LEU B 1 80 ? -25.906 5.477 3.684 1 96.12 80 LEU B O 1
ATOM 2333 N N . ARG B 1 81 ? -26.078 5.59 5.855 1 94.69 81 ARG B N 1
ATOM 2334 C CA . ARG B 1 81 ? -26.953 4.43 5.945 1 94.69 81 ARG B CA 1
ATOM 2335 C C . ARG B 1 81 ? -28.297 4.711 5.285 1 94.69 81 ARG B C 1
ATOM 2337 O O . ARG B 1 81 ? -28.875 3.832 4.645 1 94.69 81 ARG B O 1
ATOM 2344 N N . SER B 1 82 ? -28.797 5.879 5.387 1 95.56 82 SER B N 1
ATOM 2345 C CA . SER B 1 82 ? -30.125 6.223 4.887 1 95.56 82 SER B CA 1
ATOM 2346 C C . SER B 1 82 ? -30.062 6.598 3.408 1 95.56 82 SER B C 1
ATOM 2348 O O . SER B 1 82 ? -30.891 6.137 2.617 1 95.56 82 SER B O 1
ATOM 2350 N N . ALA B 1 83 ? -29.062 7.402 2.979 1 96.69 83 ALA B N 1
ATOM 2351 C CA . ALA B 1 83 ? -29.031 7.965 1.63 1 96.69 83 ALA B CA 1
ATOM 2352 C C . ALA B 1 83 ? -28.078 7.164 0.732 1 96.69 83 ALA B C 1
ATOM 2354 O O . ALA B 1 83 ? -28.125 7.297 -0.493 1 96.69 83 ALA B O 1
ATOM 2355 N N . GLY B 1 84 ? -27.203 6.422 1.316 1 96.31 84 GLY B N 1
ATOM 2356 C CA . GLY B 1 84 ? -26.266 5.629 0.542 1 96.31 84 GLY B CA 1
ATOM 2357 C C . GLY B 1 84 ? -24.984 6.371 0.214 1 96.31 84 GLY B C 1
ATOM 2358 O O . GLY B 1 84 ? -24.047 5.785 -0.335 1 96.31 84 GLY B O 1
ATOM 2359 N N . SER B 1 85 ? -24.969 7.68 0.464 1 97.88 85 SER B N 1
ATOM 2360 C CA . SER B 1 85 ? -23.797 8.516 0.271 1 97.88 85 SER B CA 1
ATOM 2361 C C . SER B 1 85 ? -23.766 9.672 1.267 1 97.88 85 SER B C 1
ATOM 2363 O O . SER B 1 85 ? -24.797 10.016 1.856 1 97.88 85 SER B O 1
ATOM 2365 N N . VAL B 1 86 ? -22.531 10.266 1.472 1 98.38 86 VAL B N 1
ATOM 2366 C CA . VAL B 1 86 ? -22.438 11.312 2.48 1 98.38 86 VAL B CA 1
ATOM 2367 C C . VAL B 1 86 ? -21.25 12.219 2.18 1 98.38 86 VAL B C 1
ATOM 2369 O O . VAL B 1 86 ? -20.281 11.797 1.533 1 98.38 86 VAL B O 1
ATOM 2372 N N . ASN B 1 87 ? -21.359 13.469 2.568 1 97.31 87 ASN B N 1
ATOM 2373 C CA . ASN B 1 87 ? -20.25 14.43 2.549 1 97.31 87 ASN B CA 1
ATOM 2374 C C . ASN B 1 87 ? -19.609 14.578 3.928 1 97.31 87 ASN B C 1
ATOM 2376 O O . ASN B 1 87 ? -20.312 14.625 4.938 1 97.31 87 ASN B O 1
ATOM 2380 N N . ILE B 1 88 ? -18.297 14.555 3.951 1 97.56 88 ILE B N 1
ATOM 2381 C CA . ILE B 1 88 ? -17.547 14.867 5.156 1 97.56 88 ILE B CA 1
ATOM 2382 C C . ILE B 1 88 ? -16.672 16.094 4.91 1 97.56 88 ILE B C 1
ATOM 2384 O O . ILE B 1 88 ? -15.859 16.125 3.979 1 97.56 88 ILE B O 1
ATOM 2388 N N . THR B 1 89 ? -16.812 17.062 5.738 1 96.38 89 THR B N 1
ATOM 2389 C CA . THR B 1 89 ? -16.016 18.281 5.598 1 96.38 89 THR B CA 1
ATOM 2390 C C . THR B 1 89 ? -14.812 18.234 6.539 1 96.38 89 THR B C 1
ATOM 2392 O O . THR B 1 89 ? -14.945 17.906 7.719 1 96.38 89 THR B O 1
ATOM 2395 N N . VAL B 1 90 ? -13.664 18.484 5.977 1 96 90 VAL B N 1
ATOM 2396 C CA . VAL B 1 90 ? -12.445 18.594 6.766 1 96 90 VAL B CA 1
ATOM 2397 C C . VAL B 1 90 ? -11.766 19.938 6.492 1 96 90 VAL B C 1
ATOM 2399 O O . VAL B 1 90 ? -12.008 20.562 5.457 1 96 90 VAL B O 1
ATOM 2402 N N . ASP B 1 91 ? -10.898 20.328 7.504 1 93.56 91 ASP B N 1
ATOM 2403 C CA . ASP B 1 91 ? -10.367 21.672 7.449 1 93.56 91 ASP B CA 1
ATOM 2404 C C . ASP B 1 91 ? -8.852 21.688 7.641 1 93.56 91 ASP B C 1
ATOM 2406 O O . ASP B 1 91 ? -8.328 21 8.523 1 93.56 91 ASP B O 1
ATOM 2410 N N . GLY B 1 92 ? -8.18 22.375 6.688 1 92.44 92 GLY B N 1
ATOM 2411 C CA . GLY B 1 92 ? -6.816 22.812 6.965 1 92.44 92 GLY B CA 1
ATOM 2412 C C . GLY B 1 92 ? -5.773 21.781 6.555 1 92.44 92 GLY B C 1
ATOM 2413 O O . GLY B 1 92 ? -4.574 22.062 6.629 1 92.44 92 GLY B O 1
ATOM 2414 N N . TRP B 1 93 ? -6.156 20.594 6.09 1 94.69 93 TRP B N 1
ATOM 2415 C CA . TRP B 1 93 ? -5.18 19.578 5.703 1 94.69 93 TRP B CA 1
ATOM 2416 C C . TRP B 1 93 ? -4.441 19.984 4.434 1 94.69 93 TRP B C 1
ATOM 2418 O O . TRP B 1 93 ? -5 20.672 3.578 1 94.69 93 TRP B O 1
ATOM 2428 N N . ASP B 1 94 ? -3.193 19.641 4.328 1 94.56 94 ASP B N 1
ATOM 2429 C CA . ASP B 1 94 ? -2.471 19.75 3.062 1 94.56 94 ASP B CA 1
ATOM 2430 C C . ASP B 1 94 ? -3.078 18.828 2.002 1 94.56 94 ASP B C 1
ATOM 2432 O O . ASP B 1 94 ? -3.268 17.641 2.24 1 94.56 94 ASP B O 1
ATOM 2436 N N . LEU B 1 95 ? -3.393 19.344 0.868 1 96.19 95 LEU B N 1
ATOM 2437 C CA . LEU B 1 95 ? -4.098 18.578 -0.163 1 96.19 95 LEU B CA 1
ATOM 2438 C C . LEU B 1 95 ? -3.258 17.406 -0.643 1 96.19 95 LEU B C 1
ATOM 2440 O O . LEU B 1 95 ? -3.758 16.281 -0.752 1 96.19 95 LEU B O 1
ATOM 2444 N N . GLU B 1 96 ? -2.023 17.625 -0.948 1 97.38 96 GLU B N 1
ATOM 2445 C CA . GLU B 1 96 ? -1.166 16.562 -1.466 1 97.38 96 GLU B CA 1
ATOM 2446 C C . GLU B 1 96 ? -1.014 15.43 -0.453 1 97.38 96 GLU B C 1
ATOM 2448 O O . GLU B 1 96 ? -1.104 14.25 -0.809 1 97.38 96 GLU B O 1
ATOM 2453 N N . ALA B 1 97 ? -0.819 15.805 0.792 1 98.12 97 ALA B N 1
ATOM 2454 C CA . ALA B 1 97 ? -0.701 14.812 1.855 1 98.12 97 ALA B CA 1
ATOM 2455 C C . ALA B 1 97 ? -1.985 14 1.991 1 98.12 97 ALA B C 1
ATOM 2457 O O . ALA B 1 97 ? -1.941 12.773 2.119 1 98.12 97 ALA B O 1
ATOM 2458 N N . LEU B 1 98 ? -3.051 14.742 1.94 1 98.44 98 LEU B N 1
ATOM 2459 C CA . LEU B 1 98 ? -4.344 14.078 2.08 1 98.44 98 LEU B CA 1
ATOM 2460 C C . LEU B 1 98 ? -4.586 13.109 0.928 1 98.44 98 LEU B C 1
ATOM 2462 O O . LEU B 1 98 ? -5.031 11.984 1.144 1 98.44 98 LEU B O 1
ATOM 2466 N N . LEU B 1 99 ? -4.262 13.516 -0.259 1 98.75 99 LEU B N 1
ATOM 2467 C CA . LEU B 1 99 ? -4.449 12.656 -1.425 1 98.75 99 LEU B CA 1
ATOM 2468 C C . LEU B 1 99 ? -3.572 11.414 -1.331 1 98.75 99 LEU B C 1
ATOM 2470 O O . LEU B 1 99 ? -4.02 10.312 -1.645 1 98.75 99 LEU B O 1
ATOM 2474 N N . ILE B 1 100 ? -2.357 11.57 -0.903 1 98.81 100 ILE B N 1
ATOM 2475 C CA . ILE B 1 100 ? -1.456 10.43 -0.764 1 98.81 100 ILE B CA 1
ATOM 2476 C C . ILE B 1 100 ? -2.021 9.445 0.257 1 98.81 100 ILE B C 1
ATOM 2478 O O . ILE B 1 100 ? -2.068 8.234 0.005 1 98.81 100 ILE B O 1
ATOM 2482 N N . LEU B 1 101 ? -2.486 9.984 1.369 1 98.81 101 LEU B N 1
ATOM 2483 C CA . LEU B 1 101 ? -3.086 9.133 2.391 1 98.81 101 LEU B CA 1
ATOM 2484 C C . LEU B 1 101 ? -4.277 8.367 1.828 1 98.81 101 LEU B C 1
ATOM 2486 O O . LEU B 1 101 ? -4.367 7.145 1.988 1 98.81 101 LEU B O 1
ATOM 2490 N N . LEU B 1 102 ? -5.121 9.055 1.15 1 98.88 102 LEU B N 1
ATOM 2491 C CA . LEU B 1 102 ? -6.348 8.445 0.647 1 98.88 102 LEU B CA 1
ATOM 2492 C C . LEU B 1 102 ? -6.043 7.445 -0.46 1 98.88 102 LEU B C 1
ATOM 2494 O O . LEU B 1 102 ? -6.723 6.422 -0.582 1 98.88 102 LEU B O 1
ATOM 2498 N N . ARG B 1 103 ? -5.039 7.723 -1.223 1 98.81 103 ARG B N 1
ATOM 2499 C CA . ARG B 1 103 ? -4.637 6.785 -2.268 1 98.81 103 ARG B CA 1
ATOM 2500 C C . ARG B 1 103 ? -4.102 5.492 -1.664 1 98.81 103 ARG B C 1
ATOM 2502 O O . ARG B 1 103 ? -4.414 4.398 -2.146 1 98.81 103 ARG B O 1
ATOM 2509 N N . ILE B 1 104 ? -3.363 5.574 -0.65 1 98.81 104 ILE B N 1
ATOM 2510 C CA . ILE B 1 104 ? -2.844 4.398 0.037 1 98.81 104 ILE B CA 1
ATOM 2511 C C . ILE B 1 104 ? -3.998 3.594 0.63 1 98.81 104 ILE B C 1
ATOM 2513 O O . ILE B 1 104 ? -4.07 2.375 0.453 1 98.81 104 ILE B O 1
ATOM 2517 N N . CYS B 1 105 ? -4.957 4.273 1.188 1 98.44 105 CYS B N 1
ATOM 2518 C CA . CYS B 1 105 ? -6.09 3.633 1.848 1 98.44 105 CYS B CA 1
ATOM 2519 C C . CYS B 1 105 ? -6.996 2.947 0.832 1 98.44 105 CYS B C 1
ATOM 2521 O O . CYS B 1 105 ? -7.84 2.127 1.199 1 98.44 105 CYS B O 1
ATOM 2523 N N . HIS B 1 106 ? -6.82 3.279 -0.438 1 98.31 106 HIS B N 1
ATOM 2524 C CA . HIS B 1 106 ? -7.676 2.732 -1.485 1 98.31 106 HIS B CA 1
ATOM 2525 C C . HIS B 1 106 ? -6.875 1.879 -2.463 1 98.31 106 HIS B C 1
ATOM 2527 O O . HIS B 1 106 ? -7.309 1.654 -3.596 1 98.31 106 HIS B O 1
ATOM 2533 N N . CYS B 1 107 ? -5.656 1.549 -2.104 1 97.94 107 CYS B N 1
ATOM 2534 C CA . CYS B 1 107 ? -4.793 0.653 -2.865 1 97.94 107 CYS B CA 1
ATOM 2535 C C . CYS B 1 107 ? -4.469 1.24 -4.234 1 97.94 107 CYS B C 1
ATOM 2537 O O . CYS B 1 107 ? -4.336 0.505 -5.215 1 97.94 107 CYS B O 1
ATOM 2539 N N . LYS B 1 108 ? -4.484 2.559 -4.281 1 98.31 108 LYS B N 1
ATOM 2540 C CA . LYS B 1 108 ? -3.99 3.223 -5.484 1 98.31 108 LYS B CA 1
ATOM 2541 C C . LYS B 1 108 ? -2.486 3.465 -5.402 1 98.31 108 LYS B C 1
ATOM 2543 O O . LYS B 1 108 ? -2.02 4.586 -5.617 1 98.31 108 LYS B O 1
ATOM 2548 N N . HIS B 1 109 ? -1.786 2.414 -5.246 1 98.56 109 HIS B N 1
ATOM 2549 C CA . HIS B 1 109 ? -0.373 2.486 -4.895 1 98.56 109 HIS B CA 1
ATOM 2550 C C . HIS B 1 109 ? 0.47 2.928 -6.086 1 98.56 109 HIS B C 1
ATOM 2552 O O . HIS B 1 109 ? 1.542 3.51 -5.91 1 98.56 109 HIS B O 1
ATOM 2558 N N . HIS B 1 110 ? -0.044 2.744 -7.293 1 97.88 110 HIS B N 1
ATOM 2559 C CA . HIS B 1 110 ? 0.662 3.174 -8.492 1 97.88 110 HIS B CA 1
ATOM 2560 C C . HIS B 1 110 ? 0.71 4.695 -8.594 1 97.88 110 HIS B C 1
ATOM 2562 O O . HIS B 1 110 ? 1.506 5.246 -9.359 1 97.88 110 HIS B O 1
ATOM 2568 N N . GLN B 1 111 ? -0.097 5.371 -7.781 1 98.38 111 GLN B N 1
ATOM 2569 C CA . GLN B 1 111 ? -0.161 6.828 -7.785 1 98.38 111 GLN B CA 1
ATOM 2570 C C . GLN B 1 111 ? 0.553 7.414 -6.57 1 98.38 111 GLN B C 1
ATOM 2572 O O . GLN B 1 111 ? 0.442 8.609 -6.293 1 98.38 111 GLN B O 1
ATOM 2577 N N . VAL B 1 112 ? 1.255 6.617 -5.836 1 98.69 112 VAL B N 1
ATOM 2578 C CA . VAL B 1 112 ? 1.975 7.039 -4.641 1 98.69 112 VAL B CA 1
ATOM 2579 C C . VAL B 1 112 ? 3.459 7.195 -4.957 1 98.69 112 VAL B C 1
ATOM 2581 O O . VAL B 1 112 ? 4.09 6.27 -5.469 1 98.69 112 VAL B O 1
ATOM 2584 N N . PRO B 1 113 ? 3.994 8.336 -4.695 1 98.31 113 PRO B N 1
ATOM 2585 C CA . PRO B 1 113 ? 5.406 8.539 -5.031 1 98.31 113 PRO B CA 1
ATOM 2586 C C . PRO B 1 113 ? 6.344 7.707 -4.164 1 98.31 113 PRO B C 1
ATOM 2588 O O . PRO B 1 113 ? 6.094 7.531 -2.969 1 98.31 113 PRO B O 1
ATOM 2591 N N . ARG B 1 114 ? 7.418 7.281 -4.688 1 96.69 114 ARG B N 1
ATOM 2592 C CA . ARG B 1 114 ? 8.398 6.488 -3.957 1 96.69 114 ARG B CA 1
ATOM 2593 C C . ARG B 1 114 ? 9.297 7.375 -3.104 1 96.69 114 ARG B C 1
ATOM 2595 O O . ARG B 1 114 ? 9.961 6.898 -2.18 1 96.69 114 ARG B O 1
ATOM 2602 N N . THR B 1 115 ? 9.352 8.625 -3.59 1 97.12 115 THR B N 1
ATOM 2603 C CA . THR B 1 115 ? 10.117 9.609 -2.836 1 97.12 115 THR B CA 1
ATOM 2604 C C . THR B 1 115 ? 9.312 10.891 -2.646 1 97.12 115 THR B C 1
ATOM 2606 O O . THR B 1 115 ? 8.43 11.203 -3.453 1 97.12 115 THR B O 1
ATOM 2609 N N . LEU B 1 116 ? 9.602 11.531 -1.502 1 98.12 116 LEU B N 1
ATOM 2610 C CA . LEU B 1 116 ? 9 12.828 -1.225 1 98.12 116 LEU B CA 1
ATOM 2611 C C . LEU B 1 116 ? 9.859 13.625 -0.246 1 98.12 116 LEU B C 1
ATOM 2613 O O . LEU B 1 116 ? 10.836 13.102 0.296 1 98.12 116 LEU B O 1
ATOM 2617 N N . GLY B 1 117 ? 9.602 14.883 -0.096 1 97.56 117 GLY B N 1
ATOM 2618 C CA . GLY B 1 117 ? 10.367 15.734 0.806 1 97.56 117 GLY B CA 1
ATOM 2619 C C . GLY B 1 117 ? 10.008 15.523 2.266 1 97.56 117 GLY B C 1
ATOM 2620 O O . GLY B 1 117 ? 8.961 14.953 2.578 1 97.56 117 GLY B O 1
ATOM 2621 N N . LEU B 1 118 ? 10.867 16.047 3.045 1 97 118 LEU B N 1
ATOM 2622 C CA . LEU B 1 118 ? 10.719 15.883 4.484 1 97 118 LEU B CA 1
ATOM 2623 C C . LEU B 1 118 ? 9.461 16.578 4.988 1 97 118 LEU B C 1
ATOM 2625 O O . LEU B 1 118 ? 8.727 16.016 5.816 1 97 118 LEU B O 1
ATOM 2629 N N . GLU B 1 119 ? 9.156 17.734 4.523 1 94.5 119 GLU B N 1
ATOM 2630 C CA . GLU B 1 119 ? 7.977 18.484 4.938 1 94.5 119 GLU B CA 1
ATOM 2631 C C . GLU B 1 119 ? 6.695 17.719 4.602 1 94.5 119 GLU B C 1
ATOM 2633 O O . GLU B 1 119 ? 5.777 17.656 5.418 1 94.5 119 GLU B O 1
ATOM 2638 N N . LEU B 1 120 ? 6.656 17.188 3.416 1 97 120 LEU B N 1
ATOM 2639 C CA . LEU B 1 120 ? 5.477 16.438 3.008 1 97 120 LEU B CA 1
ATOM 2640 C C . LEU B 1 120 ? 5.297 15.203 3.879 1 97 120 LEU B C 1
ATOM 2642 O O . LEU B 1 120 ? 4.172 14.867 4.262 1 97 120 LEU B O 1
ATOM 2646 N N . LEU B 1 121 ? 6.41 14.57 4.191 1 98.25 121 LEU B N 1
ATOM 2647 C CA . LEU B 1 121 ? 6.324 13.43 5.09 1 98.25 121 LEU B CA 1
ATOM 2648 C C . LEU B 1 121 ? 5.754 13.844 6.445 1 98.25 121 LEU B C 1
ATOM 2650 O O . LEU B 1 121 ? 4.945 13.117 7.027 1 98.25 121 LEU B O 1
ATOM 2654 N N . ALA B 1 122 ? 6.172 14.945 6.953 1 95.69 122 ALA B N 1
ATOM 2655 C CA . ALA B 1 122 ? 5.645 15.438 8.219 1 95.69 122 ALA B CA 1
ATOM 2656 C C . ALA B 1 122 ? 4.145 15.703 8.133 1 95.69 122 ALA B C 1
ATOM 2658 O O . ALA B 1 122 ? 3.391 15.367 9.047 1 95.69 122 ALA B O 1
ATOM 2659 N N . LYS B 1 123 ? 3.738 16.266 7.055 1 95.75 123 LYS B N 1
ATOM 2660 C CA . LYS B 1 123 ? 2.324 16.562 6.84 1 95.75 123 LYS B CA 1
ATOM 2661 C C . LYS B 1 123 ? 1.503 15.281 6.754 1 95.75 123 LYS B C 1
ATOM 2663 O O . LYS B 1 123 ? 0.408 15.203 7.312 1 95.75 123 LYS B O 1
ATOM 2668 N N . ILE B 1 124 ? 2.031 14.281 6.055 1 98.25 124 ILE B N 1
ATOM 2669 C CA . ILE B 1 124 ? 1.379 12.977 5.992 1 98.25 124 ILE B CA 1
ATOM 2670 C C . ILE B 1 124 ? 1.304 12.367 7.391 1 98.25 124 ILE B C 1
ATOM 2672 O O . ILE B 1 124 ? 0.272 11.82 7.777 1 98.25 124 ILE B O 1
ATOM 2676 N N . THR B 1 125 ? 2.381 12.523 8.125 1 97.44 125 THR B N 1
ATOM 2677 C CA . THR B 1 125 ? 2.441 11.969 9.477 1 97.44 125 THR B CA 1
ATOM 2678 C C . THR B 1 125 ? 1.366 12.594 10.367 1 97.44 125 THR B C 1
ATOM 2680 O O . THR B 1 125 ? 0.757 11.906 11.188 1 97.44 125 THR B O 1
ATOM 2683 N N . LEU B 1 126 ? 1.086 13.859 10.211 1 95.81 126 LEU B N 1
ATOM 2684 C CA . LEU B 1 126 ? 0.019 14.523 10.945 1 95.81 126 LEU B CA 1
ATOM 2685 C C . LEU B 1 126 ? -1.33 13.875 10.656 1 95.81 126 LEU B C 1
ATOM 2687 O O . LEU B 1 126 ? -2.107 13.617 11.578 1 95.81 126 LEU B O 1
ATOM 2691 N N . LEU B 1 127 ? -1.536 13.625 9.438 1 97.5 127 LEU B N 1
ATOM 2692 C CA . LEU B 1 127 ? -2.785 13 9.016 1 97.5 127 LEU B CA 1
ATOM 2693 C C . LEU B 1 127 ? -2.906 11.594 9.586 1 97.5 127 LEU B C 1
ATOM 2695 O O . LEU B 1 127 ? -3.961 11.211 10.109 1 97.5 127 LEU B O 1
ATOM 2699 N N . VAL B 1 128 ? -1.846 10.867 9.508 1 98.5 128 VAL B N 1
ATOM 2700 C CA . VAL B 1 128 ? -1.81 9.484 9.969 1 98.5 128 VAL B CA 1
ATOM 2701 C C . VAL B 1 128 ? -2.07 9.43 11.469 1 98.5 128 VAL B C 1
ATOM 2703 O O . VAL B 1 128 ? -2.795 8.555 11.953 1 98.5 128 VAL B O 1
ATOM 2706 N N . ASP B 1 129 ? -1.467 10.32 12.148 1 96.19 129 ASP B N 1
ATOM 2707 C CA . ASP B 1 129 ? -1.665 10.414 13.594 1 96.19 129 ASP B CA 1
ATOM 2708 C C . ASP B 1 129 ? -3.113 10.758 13.93 1 96.19 129 ASP B C 1
ATOM 2710 O O . ASP B 1 129 ? -3.711 10.156 14.828 1 96.19 129 ASP B O 1
ATOM 2714 N N . TYR B 1 130 ? -3.695 11.688 13.219 1 96.31 130 TYR B N 1
ATOM 2715 C CA . TYR B 1 130 ? -5.066 12.125 13.445 1 96.31 130 TYR B CA 1
ATOM 2716 C C . TYR B 1 130 ? -6.055 11.008 13.141 1 96.31 130 TYR B C 1
ATOM 2718 O O . TYR B 1 130 ? -6.957 10.727 13.938 1 96.31 130 TYR B O 1
ATOM 2726 N N . TYR B 1 131 ? -5.84 10.352 12.023 1 98.19 131 TYR B N 1
ATOM 2727 C CA . TYR B 1 131 ? -6.793 9.336 11.578 1 98.19 131 TYR B CA 1
ATOM 2728 C C . TYR B 1 131 ? -6.406 7.961 12.094 1 98.19 131 TYR B C 1
ATOM 2730 O O . TYR B 1 131 ? -7.094 6.973 11.828 1 98.19 131 TYR B O 1
ATOM 2738 N N . GLN B 1 132 ? -5.344 7.836 12.766 1 98.31 132 GLN B N 1
ATOM 2739 C CA . GLN B 1 132 ? -4.891 6.629 13.445 1 98.31 132 GLN B CA 1
ATOM 2740 C C . GLN B 1 132 ? -4.754 5.465 12.469 1 98.31 132 GLN B C 1
ATOM 2742 O O . GLN B 1 132 ? -5.273 4.375 12.719 1 98.31 132 GLN B O 1
ATOM 2747 N N . CYS B 1 133 ? -4.055 5.648 11.414 1 98.44 133 CYS B N 1
ATOM 2748 C CA . CYS B 1 133 ? -3.904 4.602 10.414 1 98.44 133 CYS B CA 1
ATOM 2749 C C . CYS B 1 133 ? -2.432 4.34 10.117 1 98.44 133 CYS B C 1
ATOM 2751 O O . CYS B 1 133 ? -2.051 4.16 8.961 1 98.44 133 CYS B O 1
ATOM 2753 N N . PHE B 1 134 ? -1.579 4.238 11.102 1 98.56 134 PHE B N 1
ATOM 2754 C CA . PHE B 1 134 ? -0.145 3.994 11.008 1 98.56 134 PHE B CA 1
ATOM 2755 C C . PHE B 1 134 ? 0.135 2.674 10.297 1 98.56 134 PHE B C 1
ATOM 2757 O O . PHE B 1 134 ? 1.016 2.598 9.438 1 98.56 134 PHE B O 1
ATOM 2764 N N . ASP B 1 135 ? -0.654 1.701 10.602 1 98.06 135 ASP B N 1
ATOM 2765 C CA . ASP B 1 135 ? -0.415 0.37 10.055 1 98.06 135 ASP B CA 1
ATOM 2766 C C . ASP B 1 135 ? -0.536 0.373 8.531 1 98.06 135 ASP B C 1
ATOM 2768 O O . ASP B 1 135 ? 0.267 -0.256 7.836 1 98.06 135 ASP B O 1
ATOM 2772 N N . ALA B 1 136 ? -1.474 1.1 8.008 1 98.44 136 ALA B N 1
ATOM 2773 C CA . ALA B 1 136 ? -1.718 1.145 6.57 1 98.44 136 ALA B CA 1
ATOM 2774 C C . ALA B 1 136 ? -0.583 1.859 5.844 1 98.44 136 ALA B C 1
ATOM 2776 O O . ALA B 1 136 ? -0.326 1.593 4.664 1 98.44 136 ALA B O 1
ATOM 2777 N N . LEU B 1 137 ? 0.14 2.717 6.551 1 98.75 137 LEU B N 1
ATOM 2778 C CA . LEU B 1 137 ? 1.148 3.533 5.883 1 98.75 137 LEU B CA 1
ATOM 2779 C C . LEU B 1 137 ? 2.553 3.033 6.207 1 98.75 137 LEU B C 1
ATOM 2781 O O . LEU B 1 137 ? 3.539 3.555 5.68 1 98.75 137 LEU B O 1
ATOM 2785 N N . ARG B 1 138 ? 2.668 2.008 6.996 1 98.19 138 ARG B N 1
ATOM 2786 C CA . ARG B 1 138 ? 3.951 1.625 7.574 1 98.19 138 ARG B CA 1
ATOM 2787 C C . ARG B 1 138 ? 4.977 1.338 6.48 1 98.19 138 ARG B C 1
ATOM 2789 O O . ARG B 1 138 ? 6.09 1.868 6.516 1 98.19 138 ARG B O 1
ATOM 2796 N N . PHE B 1 139 ? 4.668 0.564 5.512 1 98.62 139 PHE B N 1
ATOM 2797 C CA . PHE B 1 139 ? 5.59 0.196 4.445 1 98.62 139 PHE B CA 1
ATOM 2798 C C . PHE B 1 139 ? 6.066 1.432 3.691 1 98.62 139 PHE B C 1
ATOM 2800 O O . PHE B 1 139 ? 7.258 1.575 3.412 1 98.62 139 PHE B O 1
ATOM 2807 N N . PHE B 1 140 ? 5.176 2.301 3.383 1 98.69 140 PHE B N 1
ATOM 2808 C CA . PHE B 1 140 ? 5.469 3.523 2.643 1 98.69 140 PHE B CA 1
ATOM 2809 C C . PHE B 1 140 ? 6.355 4.453 3.461 1 98.69 140 PHE B C 1
ATOM 2811 O O . PHE B 1 140 ? 7.367 4.949 2.965 1 98.69 140 PHE B O 1
ATOM 2818 N N . ALA B 1 141 ? 5.949 4.59 4.691 1 98.56 141 ALA B N 1
ATOM 2819 C CA . ALA B 1 141 ? 6.703 5.461 5.586 1 98.56 141 ALA B CA 1
ATOM 2820 C C . ALA B 1 141 ? 8.133 4.961 5.758 1 98.56 141 ALA B C 1
ATOM 2822 O O . ALA B 1 141 ? 9.086 5.746 5.695 1 98.56 141 ALA B O 1
ATOM 2823 N N . ASP B 1 142 ? 8.258 3.682 5.926 1 97.94 142 ASP B N 1
ATOM 2824 C CA . ASP B 1 142 ? 9.594 3.113 6.066 1 97.94 142 ASP B CA 1
ATOM 2825 C C . ASP B 1 142 ? 10.438 3.379 4.824 1 97.94 142 ASP B C 1
ATOM 2827 O O . ASP B 1 142 ? 11.633 3.656 4.926 1 97.94 142 ASP B O 1
ATOM 2831 N N . THR B 1 143 ? 9.82 3.285 3.721 1 97.88 143 THR B N 1
ATOM 2832 C CA . THR B 1 143 ? 10.516 3.539 2.465 1 97.88 143 THR B CA 1
ATOM 2833 C C . THR B 1 143 ? 10.945 5 2.369 1 97.88 143 THR B C 1
ATOM 2835 O O . THR B 1 143 ? 12.109 5.289 2.066 1 97.88 143 THR B O 1
ATOM 2838 N N . TRP B 1 144 ? 10.023 5.93 2.658 1 98.56 144 TRP B N 1
ATOM 2839 C CA . TRP B 1 144 ? 10.312 7.359 2.596 1 98.56 144 TRP B CA 1
ATOM 2840 C C . TRP B 1 144 ? 11.367 7.746 3.621 1 98.56 144 TRP B C 1
ATOM 2842 O O . TRP B 1 144 ? 12.312 8.484 3.305 1 98.56 144 TRP B O 1
ATOM 2852 N N . ILE B 1 145 ? 11.281 7.219 4.801 1 98.38 145 ILE B N 1
ATOM 2853 C CA . ILE B 1 145 ? 12.18 7.547 5.902 1 98.38 145 ILE B CA 1
ATOM 2854 C C . ILE B 1 145 ? 13.586 7.047 5.586 1 98.38 145 ILE B C 1
ATOM 2856 O O . ILE B 1 145 ? 14.57 7.762 5.801 1 98.38 145 ILE B O 1
ATOM 2860 N N . SER B 1 146 ? 13.664 5.852 5.074 1 96.75 146 SER B N 1
ATOM 2861 C CA . SER B 1 146 ? 14.961 5.293 4.723 1 96.75 146 SER B CA 1
ATOM 2862 C C . SER B 1 146 ? 15.68 6.168 3.695 1 96.75 146 SER B C 1
ATOM 2864 O O . SER B 1 146 ? 16.891 6.375 3.785 1 96.75 146 SER B O 1
ATOM 2866 N N . CYS B 1 147 ? 14.953 6.68 2.771 1 96.75 147 CYS B N 1
ATOM 2867 C CA . CYS B 1 147 ? 15.516 7.547 1.741 1 96.75 147 CYS B CA 1
ATOM 2868 C C . CYS B 1 147 ? 15.945 8.883 2.33 1 96.75 147 CYS B C 1
ATOM 2870 O O . CYS B 1 147 ? 17.078 9.328 2.109 1 96.75 147 CYS B O 1
ATOM 2872 N N . LEU B 1 148 ? 15.125 9.5 3.131 1 98.31 148 LEU B N 1
ATOM 2873 C CA . LEU B 1 148 ? 15.359 10.836 3.676 1 98.31 148 LEU B CA 1
ATOM 2874 C C . LEU B 1 148 ? 16.453 10.805 4.73 1 98.31 148 LEU B C 1
ATOM 2876 O O . LEU B 1 148 ? 17.203 11.773 4.875 1 98.31 148 LEU B O 1
ATOM 2880 N N . ALA B 1 149 ? 16.594 9.703 5.375 1 97.62 149 ALA B N 1
ATOM 2881 C CA . ALA B 1 149 ? 17.562 9.578 6.465 1 97.62 149 ALA B CA 1
ATOM 2882 C C . ALA B 1 149 ? 18.984 9.555 5.93 1 97.62 149 ALA B C 1
ATOM 2884 O O . ALA B 1 149 ? 19.938 9.773 6.684 1 97.62 149 ALA B O 1
ATOM 2885 N N . GLN B 1 150 ? 19.109 9.297 4.652 1 96.88 150 GLN B N 1
ATOM 2886 C CA . GLN B 1 150 ? 20.438 9.312 4.035 1 96.88 150 GLN B CA 1
ATOM 2887 C C . GLN B 1 150 ? 21.047 10.703 4.09 1 96.88 150 GLN B C 1
ATOM 2889 O O . GLN B 1 150 ? 22.281 10.852 4.105 1 96.88 150 GLN B O 1
ATOM 2894 N N . SER B 1 151 ? 20.203 11.75 4.172 1 96.69 151 SER B N 1
ATOM 2895 C CA . SER B 1 151 ? 20.672 13.125 4.262 1 96.69 151 SER B CA 1
ATOM 2896 C C . SER B 1 151 ? 20.188 13.789 5.547 1 96.69 151 SER B C 1
ATOM 2898 O O . SER B 1 151 ? 19.766 14.945 5.535 1 96.69 151 SER B O 1
ATOM 2900 N N . PHE B 1 152 ? 20.297 13.062 6.559 1 97.12 152 PHE B N 1
ATOM 2901 C CA . PHE B 1 152 ? 19.875 13.562 7.867 1 97.12 152 PHE B CA 1
ATOM 2902 C C . PHE B 1 152 ? 20.672 14.812 8.234 1 97.12 152 PHE B C 1
ATOM 2904 O O . PHE B 1 152 ? 21.875 14.883 8.016 1 97.12 152 PHE B O 1
ATOM 2911 N N . PRO B 1 153 ? 20.031 15.75 8.844 1 95.44 153 PRO B N 1
ATOM 2912 C CA . PRO B 1 153 ? 20.734 17 9.156 1 95.44 153 PRO B CA 1
ATOM 2913 C C . PRO B 1 153 ? 21.828 16.812 10.195 1 95.44 153 PRO B C 1
ATOM 2915 O O . PRO B 1 153 ? 21.703 15.992 11.109 1 95.44 153 PRO B O 1
ATOM 2918 N N . THR B 1 154 ? 22.812 17.703 10.109 1 94.06 154 THR B N 1
ATOM 2919 C CA . THR B 1 154 ? 23.938 17.625 11.031 1 94.06 154 THR B CA 1
ATOM 2920 C C . THR B 1 154 ? 23.922 18.797 12.008 1 94.06 154 THR B C 1
ATOM 2922 O O . THR B 1 154 ? 24.672 18.812 12.977 1 94.06 154 THR B O 1
ATOM 2925 N N . GLN B 1 155 ? 23.109 19.766 11.703 1 92.75 155 GLN B N 1
ATOM 2926 C CA . GLN B 1 155 ? 23 20.938 12.578 1 92.75 155 GLN B CA 1
ATOM 2927 C C . GLN B 1 155 ? 21.531 21.234 12.898 1 92.75 155 GLN B C 1
ATOM 2929 O O . GLN B 1 155 ? 20.641 20.875 12.125 1 92.75 155 GLN B O 1
ATOM 2934 N N . TYR B 1 156 ? 21.391 21.906 14.008 1 87.69 156 TYR B N 1
ATOM 2935 C CA . TYR B 1 156 ? 20.047 22.328 14.406 1 87.69 156 TYR B CA 1
ATOM 2936 C C . TYR B 1 156 ? 19.391 23.156 13.312 1 87.69 156 TYR B C 1
ATOM 2938 O O . TYR B 1 156 ? 19.984 24.109 12.805 1 87.69 156 TYR B O 1
ATOM 2946 N N . SER B 1 157 ? 18.281 22.75 12.977 1 87.94 157 SER B N 1
ATOM 2947 C CA . SER B 1 157 ? 17.5 23.406 11.945 1 87.94 157 SER B CA 1
ATOM 2948 C C . SER B 1 157 ? 16.016 23.031 12.062 1 87.94 157 SER B C 1
ATOM 2950 O O . SER B 1 157 ? 15.641 22.203 12.906 1 87.94 157 SER B O 1
ATOM 2952 N N . ARG B 1 158 ? 15.227 23.625 11.273 1 86 158 ARG B N 1
ATOM 2953 C CA . ARG B 1 158 ? 13.812 23.281 11.195 1 86 158 ARG B CA 1
ATOM 2954 C C . ARG B 1 158 ? 13.625 21.797 10.867 1 86 158 ARG B C 1
ATOM 2956 O O . ARG B 1 158 ? 12.727 21.141 11.406 1 86 158 ARG B O 1
ATOM 2963 N N . ASP B 1 159 ? 14.516 21.328 10.07 1 92.81 159 ASP B N 1
ATOM 2964 C CA . ASP B 1 159 ? 14.422 19.938 9.641 1 92.81 159 ASP B CA 1
ATOM 2965 C C . ASP B 1 159 ? 14.609 18.984 10.82 1 92.81 159 ASP B C 1
ATOM 2967 O O . ASP B 1 159 ? 14.008 17.922 10.859 1 92.81 159 ASP B O 1
ATOM 2971 N N . VAL B 1 160 ? 15.391 19.406 11.727 1 92.44 160 VAL B N 1
ATOM 2972 C CA . VAL B 1 160 ? 15.617 18.578 12.906 1 92.44 160 VAL B CA 1
ATOM 2973 C C . VAL B 1 160 ? 14.32 18.438 13.695 1 92.44 160 VAL B C 1
ATOM 2975 O O . VAL B 1 160 ? 14 17.359 14.195 1 92.44 160 VAL B O 1
ATOM 2978 N N . LEU B 1 161 ? 13.578 19.453 13.727 1 89.19 161 LEU B N 1
ATOM 2979 C CA . LEU B 1 161 ? 12.305 19.406 14.438 1 89.19 161 LEU B CA 1
ATOM 2980 C C . LEU B 1 161 ? 11.312 18.5 13.734 1 89.19 161 LEU B C 1
ATOM 2982 O O . LEU B 1 161 ? 10.562 17.766 14.391 1 89.19 161 LEU B O 1
ATOM 2986 N N . LEU B 1 162 ? 11.328 18.547 12.445 1 93.38 162 LEU B N 1
ATOM 2987 C CA . LEU B 1 162 ? 10.484 17.641 11.672 1 93.38 162 LEU B CA 1
ATOM 2988 C C . LEU B 1 162 ? 10.859 16.188 11.938 1 93.38 162 LEU B C 1
ATOM 2990 O O . LEU B 1 162 ? 9.984 15.328 12.086 1 93.38 162 LEU B O 1
ATOM 2994 N N . TRP B 1 163 ? 12.109 15.93 12.102 1 95.38 163 TRP B N 1
ATOM 2995 C CA . TRP B 1 163 ? 12.586 14.578 12.375 1 95.38 163 TRP B CA 1
ATOM 2996 C C . TRP B 1 163 ? 12.18 14.133 13.781 1 95.38 163 TRP B C 1
ATOM 2998 O O . TRP B 1 163 ? 11.906 12.953 14.008 1 95.38 163 TRP B O 1
ATOM 3008 N N . VAL B 1 164 ? 12.203 15.094 14.695 1 93.44 164 VAL B N 1
ATOM 3009 C CA . VAL B 1 164 ? 11.758 14.742 16.031 1 93.44 164 VAL B CA 1
ATOM 3010 C C . VAL B 1 164 ? 10.305 14.266 15.992 1 93.44 164 VAL B C 1
ATOM 3012 O O . VAL B 1 164 ? 9.977 13.219 16.547 1 93.44 164 VAL B O 1
ATOM 3015 N N . TRP B 1 165 ? 9.523 14.992 15.266 1 93.25 165 TRP B N 1
ATOM 3016 C CA . TRP B 1 165 ? 8.109 14.633 15.141 1 93.25 165 TRP B CA 1
ATOM 3017 C C . TRP B 1 165 ? 7.949 13.281 14.445 1 93.25 165 TRP B C 1
ATOM 3019 O O . TRP B 1 165 ? 7.285 12.383 14.969 1 93.25 165 TRP B O 1
ATOM 3029 N N . ILE B 1 166 ? 8.555 13.125 13.328 1 97 166 ILE B N 1
ATOM 3030 C CA . ILE B 1 166 ? 8.422 11.938 12.5 1 97 166 ILE B CA 1
ATOM 3031 C C . ILE B 1 166 ? 8.914 10.711 13.266 1 97 166 ILE B C 1
ATOM 3033 O O . ILE B 1 166 ? 8.227 9.688 13.336 1 97 166 ILE B O 1
ATOM 3037 N N . SER B 1 167 ? 10.062 10.828 13.828 1 96.88 167 SER B N 1
ATOM 3038 C CA . SER B 1 167 ? 10.664 9.688 14.508 1 96.88 167 SER B CA 1
ATOM 3039 C C . SER B 1 167 ? 9.891 9.32 15.766 1 96.88 167 SER B C 1
ATOM 3041 O O . SER B 1 167 ? 9.789 8.141 16.125 1 96.88 167 SER B O 1
ATOM 3043 N N . TRP B 1 168 ? 9.32 10.289 16.391 1 95.56 168 TRP B N 1
ATOM 3044 C CA . TRP B 1 168 ? 8.484 10.047 17.562 1 95.56 168 TRP B CA 1
ATOM 3045 C C . TRP B 1 168 ? 7.172 9.383 17.172 1 95.56 168 TRP B C 1
ATOM 3047 O O . TRP B 1 168 ? 6.793 8.352 17.734 1 95.56 168 TRP B O 1
ATOM 3057 N N . ALA B 1 169 ? 6.547 9.93 16.203 1 96.56 169 ALA B N 1
ATOM 3058 C CA . ALA B 1 169 ? 5.23 9.453 15.781 1 96.56 169 ALA B CA 1
ATOM 3059 C C . ALA B 1 169 ? 5.305 8.023 15.25 1 96.56 169 ALA B C 1
ATOM 3061 O O . ALA B 1 169 ? 4.422 7.211 15.516 1 96.56 169 ALA B O 1
ATOM 3062 N N . TRP B 1 170 ? 6.352 7.715 14.469 1 98.12 170 TRP B N 1
ATOM 3063 C CA . TRP B 1 170 ? 6.488 6.41 13.828 1 98.12 170 TRP B CA 1
ATOM 3064 C C . TRP B 1 170 ? 7.273 5.449 14.719 1 98.12 170 TRP B C 1
ATOM 3066 O O . TRP B 1 170 ? 7.59 4.332 14.297 1 98.12 170 TRP B O 1
ATOM 3076 N N . LYS B 1 171 ? 7.668 5.844 15.906 1 96.88 171 LYS B N 1
ATOM 3077 C CA . LYS B 1 171 ? 8.359 5.027 16.891 1 96.88 171 LYS B CA 1
ATOM 3078 C C . LYS B 1 171 ? 9.68 4.5 16.344 1 96.88 171 LYS B C 1
ATOM 3080 O O . LYS B 1 171 ? 9.945 3.297 16.391 1 96.88 171 LYS B O 1
ATOM 3085 N N . MET B 1 172 ? 10.477 5.453 15.961 1 97.19 172 MET B N 1
ATOM 3086 C CA . MET B 1 172 ? 11.828 5.164 15.492 1 97.19 172 MET B CA 1
ATOM 3087 C C . MET B 1 172 ? 12.867 5.672 16.484 1 97.19 172 MET B C 1
ATOM 3089 O O . MET B 1 172 ? 13.398 6.77 16.328 1 97.19 172 MET B O 1
ATOM 3093 N N . PRO B 1 173 ? 13.273 4.855 17.422 1 96.69 173 PRO B N 1
ATOM 3094 C CA . PRO B 1 173 ? 14.062 5.332 18.562 1 96.69 173 PRO B CA 1
ATOM 3095 C C . PRO B 1 173 ? 15.445 5.824 18.172 1 96.69 173 PRO B C 1
ATOM 3097 O O . PRO B 1 173 ? 15.945 6.801 18.734 1 96.69 173 PRO B O 1
ATOM 3100 N N . VAL B 1 174 ? 16.078 5.203 17.203 1 97.19 174 VAL B N 1
ATOM 3101 C CA . VAL B 1 174 ? 17.438 5.578 16.797 1 97.19 174 VAL B CA 1
ATOM 3102 C C . VAL B 1 174 ? 17.406 6.973 16.172 1 97.19 174 VAL B C 1
ATOM 3104 O O . VAL B 1 174 ? 18.203 7.836 16.547 1 97.19 174 VAL B O 1
ATOM 3107 N N . LEU B 1 175 ? 16.5 7.188 15.289 1 97.38 175 LEU B N 1
ATOM 3108 C CA . LEU B 1 175 ? 16.375 8.484 14.633 1 97.38 175 LEU B CA 1
ATOM 3109 C C . LEU B 1 175 ? 15.914 9.555 15.609 1 97.38 175 LEU B C 1
ATOM 3111 O O . LEU B 1 175 ? 16.344 10.711 15.531 1 97.38 175 LEU B O 1
ATOM 3115 N N . PHE B 1 176 ? 15.062 9.188 16.547 1 95.94 176 PHE B N 1
ATOM 3116 C CA . PHE B 1 176 ? 14.547 10.102 17.562 1 95.94 176 PHE B CA 1
ATOM 3117 C C . PHE B 1 176 ? 15.672 10.617 18.453 1 95.94 176 PHE B C 1
ATOM 3119 O O . PHE B 1 176 ? 15.781 11.82 18.703 1 95.94 176 PHE B O 1
ATOM 3126 N N . LYS B 1 177 ? 16.484 9.688 18.859 1 95.25 177 LYS B N 1
ATOM 3127 C CA . LYS B 1 177 ? 17.625 10.055 19.688 1 95.25 177 LYS B CA 1
ATOM 3128 C C . LYS B 1 177 ? 18.594 10.961 18.938 1 95.25 177 LYS B C 1
ATOM 3130 O O . LYS B 1 177 ? 19.109 11.93 19.5 1 95.25 177 LYS B O 1
ATOM 3135 N N . LYS B 1 178 ? 18.812 10.641 17.719 1 95.88 178 LYS B N 1
ATOM 3136 C CA . LYS B 1 178 ? 19.703 11.438 16.891 1 95.88 178 LYS B CA 1
ATOM 3137 C C . LYS B 1 178 ? 19.188 12.867 16.75 1 95.88 178 LYS B C 1
ATOM 3139 O O . LYS B 1 178 ? 19.938 13.828 16.906 1 95.88 178 LYS B O 1
ATOM 3144 N N . ALA B 1 179 ? 17.938 13.023 16.5 1 94.81 179 ALA B N 1
ATOM 3145 C CA . ALA B 1 179 ? 17.328 14.336 16.297 1 94.81 179 ALA B CA 1
ATOM 3146 C C . ALA B 1 179 ? 17.297 15.141 17.594 1 94.81 179 ALA B C 1
ATOM 3148 O O . ALA B 1 179 ? 17.703 16.297 17.609 1 94.81 179 ALA B O 1
ATOM 3149 N N . THR B 1 180 ? 16.844 14.5 18.641 1 91.69 180 THR B N 1
ATOM 3150 C CA . THR B 1 180 ? 16.75 15.203 19.922 1 91.69 180 THR B CA 1
ATOM 3151 C C . THR B 1 180 ? 18.141 15.562 20.422 1 91.69 180 THR B C 1
ATOM 3153 O O . THR B 1 180 ? 18.328 16.594 21.062 1 91.69 180 THR B O 1
ATOM 3156 N N . GLY B 1 181 ? 19.078 14.727 20.172 1 92.06 181 GLY B N 1
ATOM 3157 C CA . GLY B 1 181 ? 20.453 15.016 20.562 1 92.06 181 GLY B CA 1
ATOM 3158 C C . GLY B 1 181 ? 20.969 16.297 19.938 1 92.06 181 GLY B C 1
ATOM 3159 O O . GLY B 1 181 ? 21.672 17.078 20.609 1 92.06 181 GLY B O 1
ATOM 3160 N N . LEU B 1 182 ? 20.641 16.5 18.766 1 91.62 182 LEU B N 1
ATOM 3161 C CA . LEU B 1 182 ? 21.047 17.719 18.078 1 91.62 182 LEU B CA 1
ATOM 3162 C C . LEU B 1 182 ? 20.406 18.953 18.719 1 91.62 182 LEU B C 1
ATOM 3164 O O . LEU B 1 182 ? 21.047 20 18.844 1 91.62 182 LEU B O 1
ATOM 3168 N N . ILE B 1 183 ? 19.188 18.828 19.125 1 87.25 183 ILE B N 1
ATOM 3169 C CA . ILE B 1 183 ? 18.484 19.922 19.766 1 87.25 183 ILE B CA 1
ATOM 3170 C C . ILE B 1 183 ? 19.141 20.234 21.109 1 87.25 183 ILE B C 1
ATOM 3172 O O . ILE B 1 183 ? 19.453 21.391 21.406 1 87.25 183 ILE B O 1
ATOM 3176 N N . ILE B 1 184 ? 19.375 19.25 21.875 1 85.12 184 ILE B N 1
ATOM 3177 C CA . ILE B 1 184 ? 19.938 19.391 23.219 1 85.12 184 ILE B CA 1
ATOM 3178 C C . ILE B 1 184 ? 21.328 20 23.141 1 85.12 184 ILE B C 1
ATOM 3180 O O . ILE B 1 184 ? 21.672 20.875 23.938 1 85.12 184 ILE B O 1
ATOM 3184 N N . SER B 1 185 ? 22.031 19.688 22.156 1 87 185 SER B N 1
ATOM 3185 C CA . SER B 1 185 ? 23.438 20.094 22.078 1 87 185 SER B CA 1
ATOM 3186 C C . SER B 1 185 ? 23.578 21.484 21.453 1 87 185 SER B C 1
ATOM 3188 O O . SER B 1 185 ? 24.516 22.219 21.734 1 87 185 SER B O 1
ATOM 3190 N N . GLN B 1 186 ? 22.562 21.812 20.641 1 85.25 186 GLN B N 1
ATOM 3191 C CA . GLN B 1 186 ? 22.844 22.969 19.797 1 85.25 186 GLN B CA 1
ATOM 3192 C C . GLN B 1 186 ? 21.781 24.047 19.953 1 85.25 186 GLN B C 1
ATOM 3194 O O . GLN B 1 186 ? 21.984 25.203 19.562 1 85.25 186 GLN B O 1
ATOM 3199 N N . ALA B 1 187 ? 20.75 23.656 20.578 1 75.56 187 ALA B N 1
ATOM 3200 C CA . ALA B 1 187 ? 19.688 24.641 20.656 1 75.56 187 ALA B CA 1
ATOM 3201 C C . ALA B 1 187 ? 20 25.703 21.703 1 75.56 187 ALA B C 1
ATOM 3203 O O . ALA B 1 187 ? 20.5 25.391 22.781 1 75.56 187 ALA B O 1
ATOM 3204 N N . THR B 1 188 ? 20.062 26.984 21.406 1 69.88 188 THR B N 1
ATOM 3205 C CA . THR B 1 188 ? 20.438 28.062 22.312 1 69.88 188 THR B CA 1
ATOM 3206 C C . THR B 1 188 ? 19.203 28.766 22.859 1 69.88 188 THR B C 1
ATOM 3208 O O . THR B 1 188 ? 19.312 29.562 23.797 1 69.88 188 THR B O 1
ATOM 3211 N N . GLY B 1 189 ? 18.031 28.359 22.469 1 65.69 189 GLY B N 1
ATOM 3212 C CA . GLY B 1 189 ? 16.844 29.062 22.922 1 65.69 189 GLY B CA 1
ATOM 3213 C C . GLY B 1 189 ? 15.609 28.172 23.016 1 65.69 189 GLY B C 1
ATOM 3214 O O . GLY B 1 189 ? 15.727 26.953 23.156 1 65.69 189 GLY B O 1
ATOM 3215 N N . SER B 1 190 ? 14.57 28.922 23.141 1 67.12 190 SER B N 1
ATOM 3216 C CA . SER B 1 190 ? 13.281 28.234 23.234 1 67.12 190 SER B CA 1
ATOM 3217 C C . SER B 1 190 ? 13 27.406 21.984 1 67.12 190 SER B C 1
ATOM 3219 O O . SER B 1 190 ? 13.211 27.891 20.859 1 67.12 190 SER B O 1
ATOM 3221 N N . ILE B 1 191 ? 12.844 26.188 22.203 1 69.88 191 ILE B N 1
ATOM 3222 C CA . ILE B 1 191 ? 12.523 25.297 21.094 1 69.88 191 ILE B CA 1
ATOM 3223 C C . ILE B 1 191 ? 11.039 25.406 20.766 1 69.88 191 ILE B C 1
ATOM 3225 O O . ILE B 1 191 ? 10.188 25.375 21.656 1 69.88 191 ILE B O 1
ATOM 3229 N N . THR B 1 192 ? 10.812 25.797 19.625 1 68.5 192 THR B N 1
ATOM 3230 C CA . THR B 1 192 ? 9.422 25.844 19.156 1 68.5 192 THR B CA 1
ATOM 3231 C C . THR B 1 192 ? 9.008 24.5 18.578 1 68.5 192 THR B C 1
ATOM 3233 O O . THR B 1 192 ? 9.812 23.797 17.969 1 68.5 192 THR B O 1
ATOM 3236 N N . SER B 1 193 ? 7.855 23.969 18.938 1 70.25 193 SER B N 1
ATOM 3237 C CA . SER B 1 193 ? 7.332 22.719 18.391 1 70.25 193 SER B CA 1
ATOM 3238 C C . SER B 1 193 ? 6.863 22.891 16.953 1 70.25 193 SER B C 1
ATOM 3240 O O . SER B 1 193 ? 6.523 21.922 16.281 1 70.25 193 SER B O 1
ATOM 3242 N N . LEU B 1 194 ? 6.945 23.984 16.328 1 67.19 194 LEU B N 1
ATOM 3243 C CA . LEU B 1 194 ? 6.449 24.297 14.984 1 67.19 194 LEU B CA 1
ATOM 3244 C C . LEU B 1 194 ? 4.977 23.938 14.852 1 67.19 194 LEU B C 1
ATOM 3246 O O . LEU B 1 194 ? 4.504 23.609 13.758 1 67.19 194 LEU B O 1
ATOM 3250 N N . GLY B 1 195 ? 4.316 23.859 16.047 1 74.75 195 GLY B N 1
ATOM 3251 C CA . GLY B 1 195 ? 2.914 23.484 16.016 1 74.75 195 GLY B CA 1
ATOM 3252 C C . GLY B 1 195 ? 2.705 21.984 15.844 1 74.75 195 GLY B C 1
ATOM 3253 O O . GLY B 1 195 ? 1.567 21.531 15.758 1 74.75 195 GLY B O 1
ATOM 3254 N N . LEU B 1 196 ? 3.754 21.297 15.812 1 80.75 196 LEU B N 1
ATOM 3255 C CA . LEU B 1 196 ? 3.664 19.844 15.672 1 80.75 196 LEU B CA 1
ATOM 3256 C C . LEU B 1 196 ? 3.295 19.188 17 1 80.75 196 LEU B C 1
ATOM 3258 O O . LEU B 1 196 ? 3.602 19.734 18.062 1 80.75 196 LEU B O 1
ATOM 3262 N N . PRO B 1 197 ? 2.557 18.125 16.828 1 83.25 197 PRO B N 1
ATOM 3263 C CA . PRO B 1 197 ? 2.107 17.484 18.078 1 83.25 197 PRO B CA 1
ATOM 3264 C C . PRO B 1 197 ? 3.223 16.719 18.766 1 83.25 197 PRO B C 1
ATOM 3266 O O . PRO B 1 197 ? 3.051 15.539 19.109 1 83.25 197 PRO B O 1
ATOM 3269 N N . ILE B 1 198 ? 4.25 17.344 19.078 1 80 198 ILE B N 1
ATOM 3270 C CA . ILE B 1 198 ? 5.332 16.766 19.859 1 80 198 ILE B CA 1
ATOM 3271 C C . ILE B 1 198 ? 5.035 16.922 21.344 1 80 198 ILE B C 1
ATOM 3273 O O . ILE B 1 198 ? 4.738 18.031 21.812 1 80 198 ILE B O 1
ATOM 3277 N N . PRO B 1 199 ? 5.098 15.859 21.984 1 78.25 199 PRO B N 1
ATOM 3278 C CA . PRO B 1 199 ? 4.852 16 23.422 1 78.25 199 PRO B CA 1
ATOM 3279 C C . PRO B 1 199 ? 5.781 17.016 24.078 1 78.25 199 PRO B C 1
ATOM 3281 O O . PRO B 1 199 ? 6.977 17.047 23.766 1 78.25 199 PRO B O 1
ATOM 3284 N N . GLN B 1 200 ? 5.199 17.766 24.938 1 75.69 200 GLN B N 1
ATOM 3285 C CA . GLN B 1 200 ? 5.926 18.844 25.594 1 75.69 200 GLN B CA 1
ATOM 3286 C C . GLN B 1 200 ? 7.121 18.312 26.375 1 75.69 200 GLN B C 1
ATOM 3288 O O . GLN B 1 200 ? 8.164 18.984 26.453 1 75.69 200 GLN B O 1
ATOM 3293 N N . ARG B 1 201 ? 6.957 17.188 26.875 1 73.94 201 ARG B N 1
ATOM 3294 C CA . ARG B 1 201 ? 8.031 16.594 27.656 1 73.94 201 ARG B CA 1
ATOM 3295 C C . ARG B 1 201 ? 9.281 16.391 26.812 1 73.94 201 ARG B C 1
ATOM 3297 O O . ARG B 1 201 ? 10.398 16.359 27.328 1 73.94 201 ARG B O 1
ATOM 3304 N N . ILE B 1 202 ? 9.078 16.297 25.562 1 74.56 202 ILE B N 1
ATOM 3305 C CA . ILE B 1 202 ? 10.195 16.062 24.656 1 74.56 202 ILE B CA 1
ATOM 3306 C C . ILE B 1 202 ? 10.875 17.391 24.328 1 74.56 202 ILE B C 1
ATOM 3308 O O . ILE B 1 202 ? 12.109 17.484 24.312 1 74.56 202 ILE B O 1
ATOM 3312 N N . ILE B 1 203 ? 10.07 18.375 24.219 1 70.38 203 ILE B N 1
ATOM 3313 C CA . ILE B 1 203 ? 10.609 19.672 23.828 1 70.38 203 ILE B CA 1
ATOM 3314 C C . ILE B 1 203 ? 11.07 20.438 25.078 1 70.38 203 ILE B C 1
ATOM 3316 O O . ILE B 1 203 ? 12.086 21.125 25.031 1 70.38 203 ILE B O 1
ATOM 3320 N N . GLY B 1 204 ? 10.25 20.328 26.094 1 63.47 204 GLY B N 1
ATOM 3321 C CA . GLY B 1 204 ? 10.57 21.062 27.312 1 63.47 204 GLY B CA 1
ATOM 3322 C C . GLY B 1 204 ? 11.812 20.531 28 1 63.47 204 GLY B C 1
ATOM 3323 O O . GLY B 1 204 ? 12.586 21.297 28.578 1 63.47 204 GLY B O 1
ATOM 3324 N N . THR B 1 205 ? 11.891 19.297 28.062 1 56.06 205 THR B N 1
ATOM 3325 C CA . THR B 1 205 ? 13.008 18.688 28.781 1 56.06 205 THR B CA 1
ATOM 3326 C C . THR B 1 205 ? 14.32 18.922 28.031 1 56.06 205 THR B C 1
ATOM 3328 O O . THR B 1 205 ? 15.375 19.047 28.656 1 56.06 205 THR B O 1
ATOM 3331 N N . THR B 1 206 ? 14.25 18.828 26.766 1 53.59 206 THR B N 1
ATOM 3332 C CA . THR B 1 206 ? 15.492 19.078 26.047 1 53.59 206 THR B CA 1
ATOM 3333 C C . THR B 1 206 ? 16.062 20.453 26.406 1 53.59 206 THR B C 1
ATOM 3335 O O . THR B 1 206 ? 17.281 20.625 26.484 1 53.59 206 THR B O 1
ATOM 3338 N N . ILE B 1 207 ? 15.141 21.234 26.812 1 48.12 207 ILE B N 1
ATOM 3339 C CA . ILE B 1 207 ? 15.578 22.547 27.281 1 48.12 207 ILE B CA 1
ATOM 3340 C C . ILE B 1 207 ? 16.312 22.406 28.609 1 48.12 207 ILE B C 1
ATOM 3342 O O . ILE B 1 207 ? 17.312 23.078 28.844 1 48.12 207 ILE B O 1
ATOM 3346 N N . TYR B 1 208 ? 15.75 21.562 29.438 1 44.5 208 TYR B N 1
ATOM 3347 C CA . TYR B 1 208 ? 16.391 21.578 30.75 1 44.5 208 TYR B CA 1
ATOM 3348 C C . TYR B 1 208 ? 17.812 21.016 30.656 1 44.5 208 TYR B C 1
ATOM 3350 O O . TYR B 1 208 ? 18.656 21.344 31.5 1 44.5 208 TYR B O 1
ATOM 3358 N N . VAL B 1 209 ? 18 20.141 29.766 1 40.91 209 VAL B N 1
ATOM 3359 C CA . VAL B 1 209 ? 19.375 19.641 29.797 1 40.91 209 VAL B CA 1
ATOM 3360 C C . VAL B 1 209 ? 20.312 20.641 29.156 1 40.91 209 VAL B C 1
ATOM 3362 O O . VAL B 1 209 ? 21.516 20.609 29.375 1 40.91 209 VAL B O 1
ATOM 3365 N N . ALA B 1 210 ? 19.859 21.344 28.281 1 38.88 210 ALA B N 1
ATOM 3366 C CA . ALA B 1 210 ? 20.766 22.328 27.703 1 38.88 210 ALA B CA 1
ATOM 3367 C C . ALA B 1 210 ? 20.953 23.531 28.625 1 38.88 210 ALA B C 1
ATOM 3369 O O . ALA B 1 210 ? 21.891 24.312 28.469 1 38.88 210 ALA B O 1
ATOM 3370 N N . ALA B 1 211 ? 20.031 23.781 29.531 1 33.75 211 ALA B N 1
ATOM 3371 C CA . ALA B 1 211 ? 20.344 24.875 30.453 1 33.75 211 ALA B CA 1
ATOM 3372 C C . ALA B 1 211 ? 21.234 24.375 31.594 1 33.75 211 ALA B C 1
ATOM 3374 O O . ALA B 1 211 ? 21.016 23.281 32.125 1 33.75 211 ALA B O 1
#

pLDDT: mean 86.68, std 17.38, range [31.61, 98.88]

Organism: Aspergillus parasiticus (NCBI:txid5067)

Radius of gyration: 25.45 Å; Cα contacts (8 Å, |Δi|>4): 670; chains: 2; bounding box: 56×76×64 Å

Solvent-accessible surface area (backbone atoms only — not comparable to full-atom values): 22919 Å² total; per-residue (Å²): 125,79,77,77,68,60,47,75,43,77,79,30,93,84,35,40,28,34,40,34,38,35,42,58,39,43,52,59,45,50,10,49,41,68,58,49,76,76,73,81,70,78,64,75,66,59,87,47,37,37,36,35,30,30,40,57,70,41,43,40,71,53,13,65,52,46,25,43,39,49,71,39,88,34,70,49,10,51,39,27,73,75,69,61,36,37,72,44,81,45,75,18,52,43,61,69,37,49,50,49,52,52,30,50,57,64,45,38,24,64,78,48,74,78,67,76,56,70,66,54,50,43,50,34,47,52,49,32,63,71,36,53,27,56,49,50,41,36,49,58,48,53,50,37,48,58,60,54,54,76,68,56,79,90,59,73,48,72,65,37,54,49,38,35,42,47,20,55,75,70,67,33,66,71,56,24,51,55,28,46,48,39,42,33,74,59,54,88,64,87,75,71,64,41,73,46,94,54,59,57,70,62,56,55,44,37,46,54,71,53,96,124,76,78,75,68,60,49,76,44,75,79,30,93,85,36,38,28,34,41,34,38,34,43,58,38,44,53,58,43,50,10,48,40,67,58,47,77,76,74,80,70,78,65,77,66,58,84,48,38,36,38,33,29,30,40,58,71,41,43,39,72,53,14,65,53,46,25,44,40,52,70,39,87,35,69,48,11,51,38,27,73,74,70,62,39,36,72,45,79,45,73,19,53,42,60,68,36,49,50,48,53,53,28,51,54,63,43,39,23,63,78,46,74,77,67,78,54,71,68,54,50,42,51,33,47,52,49,31,62,71,37,54,28,55,50,50,42,37,50,59,48,52,49,38,47,59,60,52,56,75,68,57,78,90,59,73,47,73,65,36,55,48,40,35,43,46,20,55,75,70,68,34,65,70,57,24,50,55,28,48,49,38,42,34,74,56,52,89,62,87,76,70,64,40,71,45,95,55,59,57,72,64,56,54,44,40,46,56,70,52,9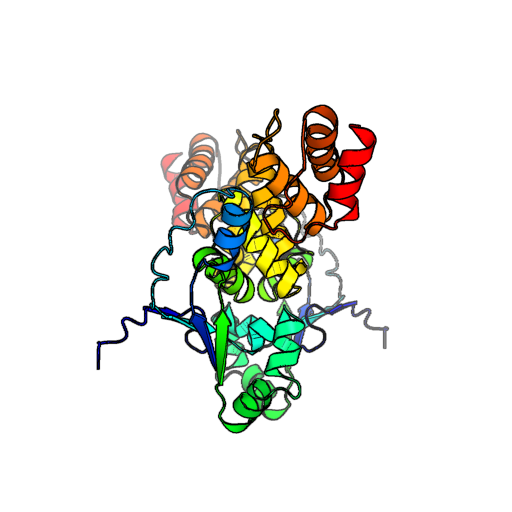6

Sequence (422 aa):
MKPENNVIHVIDPNGNVTIILQNANKRFIRFIEESNLKRKRKTPFVTQEFRILVSASHLTSVSPVFKSALEGTWKEGLTLRSAGSVNITVDGWDLEALLILLRICHCKHHQVPRTLGLELLAKITLLVDYYQCFDALRFFADTWISCLAQSFPTQYSRDVLLWVWISWAWKMPVLFKKATGLIISQATGSITSLGLPIPQRIIGTTIYVAAMKPENNVIHVIDPNGNVTIILQNANKRFIRFIEESNLKRKRKTPFVTQEFRILVSASHLTSVSPVFKSALEGTWKEGLTLRSAGSVNITVDGWDLEALLILLRICHCKHHQVPRTLGLELLAKITLLVDYYQCFDALRFFADTWISCLAQSFPTQYSRDVLLWVWISWAWKMPVLFKKATGLIISQATGSITSLGLPIPQRIIGTTIYVAA

Nearest PDB structures (foldseek):
  2vq2-assembly1_A-2  TM=4.783E-01  e=5.715E-01  Neisseria meningitidis
  7q1y-assembly2_B  TM=7.054E-01  e=5.590E+00  Homo sapiens
  6r6h-assembly1_C  TM=4.053E-01  e=4.988E+00  Homo sapiens
  2vq2-assembly1_A-2  TM=4.784E-01  e=7.643E-01  Neisseria meningitidis
  7q1y-assembly2_B  TM=6.992E-01  e=3.558E+00  Homo sapiens

Foldseek 3Di:
DPPQQEAEAELDPPAFEKEKEALAQQLLVLLQVVVVVPDPPPPVRDRHIYIYGAHLVLLLVQFVQSVCCQCHDHPQVVCCVVVVHGYHYDYNAHPVLVVLVRNLSSVVVVPHDLEDDLSSLLSNLVVCLVRVRCVSCVVSNVSHCVVHVVCQDDADDPSLLSQCLSCVSNVPVVSNCVSLVRCLVHPPDQDRNSSGPDDCCSRVVSVVNSD/DPPQQEAEAELDPPAFEKEKEALAQQLLVLLQVVVVVPDPPPPPRDRHIYIYGAHLVLLLVQFVVSVCCQCHDHPQVVCCVVVVHGYHYDYNAHPVLVVLVRNLSSVVVVPHDLEDDLSSLLSNLVVCLVRVRCVSCVVSNVSHCVVHVVCDDDADDPSLLSQCLSCVSNVPVVSNCVSLVRCLVHPPDQDRNSSGPDDCCSRVVSVVNND

Secondary structure (DSSP, 8-state):
------EEEES-TT--EEEEEESTTHHHHHHHHTTSTT-----------EEEEE-HHHHHHH-HHHHHHHHSSSHHHHHHHHHS-EEEEEES--HHHHHHHHHHHTT-GGGS-S---HHHHHHHHHHHHHHT-HHHHHHHHHHHHHHHGGG--SS-SHHHHHHHHHHHHTT-HHHHHHHHHHHHHH--SPPP-TT----HHHHHHHHHHH-/------EEEES-TT--EEEEEESTTHHHHHHHHTTSTT-----------EEEEE-HHHHHHH-HHHHHHHHSSSHHHHHHHHHS-EEEEEES--HHHHHHHHHHHTT-GGGS-S---HHHHHHHHHHHHHHT-HHHHHHHHHHHHHHHGGG--SS-SHHHHHHHHHHHHTT-HHHHHHHHHHHHHH--SPPP-TT----HHHHHHHHHHH-